Protein AF-A0A8J4RA64-F1 (afdb_monomer)

pLDDT: mean 80.51, std 16.62, range [28.09, 97.94]

Foldseek 3Di:
DWDDDDLFGPPDDDDDDPVVVDDPVLVVQLVCLLVVCLVCVPPDDDDWFPNVVSVQVVVDVDDDAPPQRHDHTFFAWFLQLLLLQLLLCLLLVCNCVQAPLQQLVQVLLLLVSQQDPQLAHARTSPGDGFLQNLLSSLLSNLSSPDDCADPVCSNVSSLVVLVVLQFNLQADPVSQLSCQQAVLAPQLLQQPPDDVLVVDDVVVSLLVLLSNLCSLVSHHGDDDPSSVVSQVRGHNDRNVPDDSPVSNQHHGPSPPPDHDDPVVVVVRVCCPPPVVVVCVDPPNVVVSVVVSVVSLVVLVVQCVVVQLLGFWSSSSSSSLSSQCVVPVPDPSNVSSSVNQSQQWDQISSGIDGHGHRPLPQQVVLVVLQQQQQQAADPDDCVVVVHDGRHLAGDPPGNVVSHHDLVRLVVSLVSLVVSCVDDCVRRNDGDPVVSSVRSVVSNVSPDKDPVPDDPDDPDDPCPPDDPDCPVQLVVQPDDDPVPDDPCVVVVVDDLCSSNDNDNDDDPVVVVVVCVCVVCNPVNVVVQQVQLQVLQVVLQVLQVVDPQKDFPDDDPGNKTKMFGQDDPDDPPVPCRQVVSQVLRVQLQVQLVVVVLDHWDWDADPSHIIIMDGRDIPPDDSVSSVVSSVSSVVSSCVSNVVD

InterPro domains:
  IPR002129 Pyridoxal phosphate-dependent decarboxylase, major domain [PF00282] (464-562)
  IPR008930 Terpenoid cyclases/protein prenyltransferase alpha-alpha toroid [SSF48239] (77-353)
  IPR008930 Terpenoid cyclases/protein prenyltransferase alpha-alpha toroid [SSF48239] (331-447)
  IPR010977 Aromatic-L-amino-acid decarboxylase [PR00800] (501-516)
  IPR010977 Aromatic-L-amino-acid decarboxylase [PR00800] (544-563)
  IPR015421 Pyridoxal phosphate-dependent transferase, major domain [G3DSA:3.40.640.10] (420-528)
  IPR015422 Pyridoxal phosphate-dependent transferase, small domain [G3DSA:3.90.1150.10] (529-640)
  IPR015424 Pyridoxal phosphate-dependent transferase [SSF53383] (464-635)
  IPR018333 Squalene cyclase [PTHR11764] (18-501)
  IPR032697 Squalene cyclase, N-terminal [PF13249] (99-180)

Mean predicted aligned error: 18.68 Å

Secondary structure (DSSP, 8-state):
--EEETTEEE---SS--GGGS--HHHHHHHHHHHHHHHHHTTTSPPPS-HHHHHHHHHH-SS----TTS--------BTTHHHHHHHHHHHTT-HHHHS-HHHHHHHHHHHHHT--TTS---SBTTSPP-HHHHHHHHHHHHHHT--SS-TTSHHHHHHHHHHHTT-GGG--HHHHHHHHHTTSS-----------GGGS-HHHHHHHHHHHHHHHHT------HHHHHHHHHS-SS-TTT--HHHHTT---TTT-SSPPPHHHHHHHHHIIIIIHHHHHSTTTHHHHHHHHHHHHHHHHHHHHHHTT--SSHHHHHHHHHHHHHH-TT-HHHHHHTGGGGGGEEEETTEEEE-SS-S-HHHHHHHHHHHTS--SPPSS-TTTTTPPP-TT---SS-GGG----HHHHHHHHHHHHHHTTS-HHHH-PPPPHHHHHHHHHHHHHT---SSS--SS----------S-HHHHHHHH----GGG--HHHHTT-S--GGGGSSSS----HHHHHHHHHHHHHHHHHHHHHHHHHHHHHHHHHHHHT-TTEEE-S--SSSEEEEEEPPPTT---TTTHHHHHHHHHHHHHHHHHHTSS---EEEEETTEEEEEEE---TT--HHHHHHHHHHHHHHHHHHHT--

Sequence (640 aa):
MWKLKNVTWDVKFGSSTPEELGTPEELQQIEDARRGFSDRRFEKRHSSDVLMRIQFAKENPSFSTAHDGHWPGDYGDPMFLIPGLVITLSITGALNAVLSKEHIREISKYLYNHQNKDGGWGLHIEGPSTMFGTALNYVTLRLLGEGAEDELEAMEQARKWILDHGGAIAITSWGKCGFQYLECMNGLGIIHCRQKYGRMWCHCQMVYLPTSYLDGKRFVGPILPTIRSLRKELYTVPYHEIDWNETRNLCAKEDLYYPHPLVQDILWGSLHYAYEPVFMCWPAKRLREKALQTVMLNIHYEDENTRYICIGPVNKVLNMLCCWVEDPNSEAFKLHLPRIFDYLWIAEDGMKMQGYNGTTLRKAHDYIKDLQILEDCLGDLNFWYRHISKGAWPFSSADHGWPISVCTAEGLKADLLLSTFPSETVGKSLDVKRLYDAVNVSLSLQVWIMGSGWGESYLFLNRWSTNPSALIKSLSTNPEFLRNKATDSKIVVDYKDWQITLSRRFQAMKLWLVLRSYGVANLRNFLRSHVKMAKLFEELVRNDNKFEVMAPRNFALVCFRVLPWPNDNSVANQVEYANELNKKLLESINGSGNVYMSSTVVDGAYIIRCVIGATLTEERHVIRAWKVIQEHADALLSKN

Organism: NCBI:txid60419

Nearest PDB structures (foldseek):
  8j5z-assembly1_A  TM=7.585E-01  e=3.464E-30  Tripterygium wilfordii
  1w6k-assembly1_A  TM=6.707E-01  e=1.547E-27  Homo sapiens
  6eem-assembly1_A  TM=9.069E-01  e=2.529E-13  Papaver somniferum
  6khp-assembly1_A-2  TM=9.458E-01  e=5.862E-12  Oryza sativa Japonica Group
  6zek-assembly2_B  TM=8.448E-01  e=2.999E-04  Mus musculus

Radius of gyration: 36.25 Å; Cα contacts (8 Å, |Δi|>4): 765; chains: 1; bounding box: 75×70×107 Å

Solvent-accessible surface area (backbone atoms only — not comparable to full-atom values): 36856 Å² total; per-residue (Å²): 123,82,48,85,51,92,95,25,69,48,78,73,80,88,86,76,60,80,83,76,68,60,52,76,68,55,53,49,51,53,52,48,48,24,48,57,40,68,77,34,60,89,80,45,89,77,74,82,41,54,51,58,50,58,52,49,61,70,77,41,94,64,87,87,54,49,101,78,69,49,83,86,78,80,49,57,53,56,46,60,50,52,30,51,46,50,54,44,25,57,59,72,67,42,39,76,80,72,42,49,74,64,52,50,50,28,34,50,41,24,52,63,66,47,46,43,97,75,27,23,19,12,63,25,69,91,43,69,58,21,55,47,15,26,54,41,46,52,53,36,42,46,74,73,67,48,58,76,66,47,99,80,46,52,46,43,34,28,41,48,42,41,43,79,67,64,11,61,62,25,24,39,73,69,47,47,52,54,31,22,38,48,54,56,40,73,83,66,66,79,77,69,70,88,62,69,56,95,75,51,60,65,69,60,38,52,42,50,45,39,50,35,42,42,56,73,66,64,56,62,39,67,88,44,74,67,36,64,48,46,38,66,61,44,42,79,58,62,65,89,75,62,61,52,79,74,34,64,84,38,55,35,77,76,62,59,84,74,79,80,54,72,68,54,55,53,50,53,48,44,44,48,74,55,48,44,63,50,41,70,31,88,73,46,28,58,56,48,53,54,49,43,53,53,47,49,52,54,47,52,52,44,28,64,77,45,68,33,44,45,94,24,54,68,33,28,41,40,42,38,45,49,38,33,73,74,35,77,84,35,68,69,28,60,54,26,57,74,40,52,50,61,28,44,47,78,42,48,60,24,32,45,39,26,65,48,67,88,61,64,61,29,56,48,47,51,50,58,63,65,32,41,19,86,59,58,75,90,73,65,40,77,83,71,75,50,75,81,17,35,27,18,18,31,90,81,44,32,89,69,65,50,59,35,70,66,41,27,51,52,50,53,48,51,51,57,58,51,54,72,47,59,50,90,58,34,43,81,64,79,59,68,68,55,54,50,30,29,49,50,33,55,60,70,67,60,70,36,82,74,66,85,79,91,87,75,96,64,80,86,72,80,78,83,63,98,61,58,65,65,51,32,71,75,42,53,79,85,58,78,93,74,66,46,72,54,63,76,67,62,82,54,84,67,65,37,24,75,41,94,50,82,72,82,79,78,60,64,57,63,54,51,49,52,53,66,72,58,30,71,68,49,55,52,50,52,55,49,50,33,30,51,47,28,50,52,51,49,52,56,44,66,74,35,89,57,36,44,71,77,54,88,66,87,54,26,50,40,36,32,37,59,58,70,77,96,82,74,92,56,85,86,50,54,63,60,51,29,27,52,51,42,51,52,42,50,53,52,45,41,71,66,73,81,46,82,72,50,74,51,72,58,98,85,40,48,31,41,38,49,70,49,61,60,71,87,66,47,68,70,54,54,55,50,48,52,52,53,51,51,57,49,46,52,59,55,64,73,74,109

Structure (mmCIF, N/CA/C/O backbone):
data_AF-A0A8J4RA64-F1
#
_entry.id   AF-A0A8J4RA64-F1
#
loop_
_atom_site.group_PDB
_atom_site.id
_atom_site.type_symbol
_atom_site.label_atom_id
_atom_site.label_alt_id
_atom_site.label_comp_id
_atom_site.label_asym_id
_atom_site.label_entity_id
_atom_site.label_seq_id
_atom_site.pdbx_PDB_ins_code
_atom_site.Cartn_x
_atom_site.Cartn_y
_atom_site.Cartn_z
_atom_site.occupancy
_atom_site.B_iso_or_equiv
_atom_site.auth_seq_id
_atom_site.auth_comp_id
_atom_site.auth_asym_id
_atom_site.auth_atom_id
_atom_site.pdbx_PDB_model_num
ATOM 1 N N . MET A 1 1 ? -12.105 21.801 14.440 1.00 42.75 1 MET A N 1
ATOM 2 C CA . MET A 1 1 ? -11.292 22.257 13.302 1.00 42.75 1 MET A CA 1
ATOM 3 C C . MET A 1 1 ? -9.881 21.722 13.393 1.00 42.75 1 MET A C 1
ATOM 5 O O . MET A 1 1 ? -9.247 21.829 14.431 1.00 42.75 1 MET A O 1
ATOM 9 N N . TRP A 1 2 ? -9.441 21.094 12.317 1.00 47.28 2 TRP A N 1
ATOM 10 C CA . TRP A 1 2 ? -8.285 20.217 12.295 1.00 47.28 2 TRP A CA 1
ATOM 11 C C . TRP A 1 2 ? -7.067 20.999 11.805 1.00 47.28 2 TRP A C 1
ATOM 13 O O . TRP A 1 2 ? -7.165 21.696 10.798 1.00 47.28 2 TRP A O 1
ATOM 23 N N . LYS A 1 3 ? -5.936 20.911 12.509 1.00 42.72 3 LYS A N 1
ATOM 24 C CA . LYS A 1 3 ? -4.664 21.487 12.061 1.00 42.72 3 LYS A CA 1
ATOM 25 C C . LYS A 1 3 ? -3.628 20.377 12.044 1.00 42.72 3 LYS A C 1
ATOM 27 O O . LYS A 1 3 ? -3.348 19.789 13.086 1.00 42.72 3 LYS A O 1
ATOM 32 N N . LEU A 1 4 ? -3.082 20.078 10.869 1.00 39.72 4 LEU A N 1
ATOM 33 C CA . LEU A 1 4 ? -2.008 19.102 10.742 1.00 39.72 4 LEU A CA 1
ATOM 34 C C . LEU A 1 4 ? -0.789 19.605 11.535 1.00 39.72 4 LEU A C 1
ATOM 36 O O . LEU A 1 4 ? -0.270 20.687 11.250 1.00 39.72 4 LEU A O 1
ATOM 40 N N . LYS A 1 5 ? -0.345 18.858 12.549 1.00 36.53 5 LYS A N 1
ATOM 41 C CA . LYS A 1 5 ? 0.855 19.193 13.325 1.00 36.53 5 LYS A CA 1
ATOM 42 C C . LYS A 1 5 ? 1.631 17.908 13.594 1.00 36.53 5 LYS A C 1
ATOM 44 O O . LYS A 1 5 ? 1.142 17.029 14.281 1.00 36.53 5 LYS A O 1
ATOM 49 N N . ASN A 1 6 ? 2.848 17.808 13.063 1.00 30.56 6 ASN A N 1
ATOM 50 C CA . ASN A 1 6 ? 3.750 16.671 13.295 1.00 30.56 6 ASN A CA 1
ATOM 51 C C . ASN A 1 6 ? 3.177 15.306 12.864 1.00 30.56 6 ASN A C 1
ATOM 53 O O . ASN A 1 6 ? 3.192 14.359 13.643 1.00 30.56 6 ASN A O 1
ATOM 57 N N . VAL A 1 7 ? 2.723 15.192 11.607 1.00 34.88 7 VAL A N 1
ATOM 58 C CA . VAL A 1 7 ? 2.300 13.922 10.962 1.00 34.88 7 VAL A CA 1
ATOM 59 C C . VAL A 1 7 ? 1.018 13.302 11.556 1.00 34.88 7 VAL A C 1
ATOM 61 O O . VAL A 1 7 ? 0.476 12.357 10.993 1.00 34.88 7 VAL A O 1
ATOM 64 N N . THR A 1 8 ? 0.468 13.859 12.634 1.00 31.48 8 THR A N 1
ATOM 65 C CA . THR A 1 8 ? -0.840 13.504 13.187 1.00 31.48 8 THR A CA 1
ATOM 66 C C . THR A 1 8 ? -1.769 14.713 13.131 1.00 31.48 8 THR A C 1
ATOM 68 O O . THR A 1 8 ? -1.356 15.877 13.202 1.00 31.48 8 THR A O 1
ATOM 71 N N . TRP A 1 9 ? -3.061 14.458 12.955 1.00 41.69 9 TRP A N 1
ATOM 72 C CA . TRP A 1 9 ? -4.055 15.499 13.151 1.00 41.69 9 TRP A CA 1
ATOM 73 C C . TRP A 1 9 ? -4.262 15.684 14.651 1.00 41.69 9 TRP A C 1
ATOM 75 O O . TRP A 1 9 ? -5.042 14.975 15.278 1.00 41.69 9 TRP A O 1
ATOM 85 N N . ASP A 1 10 ? -3.521 16.623 15.230 1.00 35.59 10 ASP A N 1
ATOM 86 C CA . ASP A 1 10 ? -3.683 17.007 16.626 1.00 35.59 10 ASP A CA 1
ATOM 87 C C . ASP A 1 10 ? -5.018 17.762 16.767 1.00 35.59 10 ASP A C 1
ATOM 89 O O . ASP A 1 10 ? -5.183 18.888 16.278 1.00 35.59 10 ASP A O 1
ATOM 93 N N . VAL A 1 11 ? -6.013 17.130 17.395 1.00 37.28 11 VAL A N 1
ATOM 94 C CA . VAL A 1 11 ? -7.280 17.788 17.745 1.00 37.28 11 VAL A CA 1
ATOM 95 C C . VAL A 1 11 ? -7.024 18.721 18.912 1.00 37.28 11 VAL A C 1
ATOM 97 O O . VAL A 1 11 ? -7.221 18.381 20.075 1.00 37.28 11 VAL A O 1
ATOM 100 N N . LYS A 1 12 ? -6.603 19.944 18.606 1.00 33.47 12 LYS A N 1
ATOM 101 C CA . LYS A 1 12 ? -6.563 21.014 19.597 1.00 33.47 12 LYS A CA 1
ATOM 102 C C . LYS A 1 12 ? -7.942 21.645 19.740 1.00 33.47 12 LYS A C 1
ATOM 104 O O . LYS A 1 12 ? -8.271 22.551 18.983 1.00 33.47 12 LYS A O 1
ATOM 109 N N . PHE A 1 13 ? -8.717 21.232 20.743 1.00 37.09 13 PHE A N 1
ATOM 110 C CA . PHE A 1 13 ? -9.783 22.080 21.289 1.00 37.09 13 PHE A CA 1
ATOM 111 C C . PHE A 1 13 ? -9.634 22.220 22.797 1.00 37.09 13 PHE A C 1
ATOM 113 O O . PHE A 1 13 ? -9.771 21.257 23.543 1.00 37.09 13 PHE A O 1
ATOM 120 N N . GLY A 1 14 ? -9.330 23.450 23.220 1.00 28.72 14 GLY A N 1
ATOM 121 C CA . GLY A 1 14 ? -9.243 23.826 24.629 1.00 28.72 14 GLY A CA 1
ATOM 122 C C . GLY A 1 14 ? -8.549 25.159 24.925 1.00 28.72 14 GLY A C 1
ATOM 123 O O . GLY A 1 14 ? -8.705 25.657 26.034 1.00 28.72 14 GLY A O 1
ATOM 124 N N . SER A 1 15 ? -7.805 25.771 23.989 1.00 29.56 15 SER A N 1
ATOM 125 C CA . SER A 1 15 ? -7.067 27.014 24.303 1.00 29.56 15 SER A CA 1
ATOM 126 C C . SER A 1 15 ? -6.736 27.939 23.122 1.00 29.56 15 SER A C 1
ATOM 128 O O . SER A 1 15 ? -5.818 28.747 23.239 1.00 29.56 15 SER A O 1
ATOM 130 N N . SER A 1 16 ? -7.402 27.809 21.977 1.00 33.62 16 SER A N 1
ATOM 131 C CA . SER A 1 16 ? -7.063 28.557 20.759 1.00 33.62 16 SER A CA 1
ATOM 132 C C . SER A 1 16 ? -8.066 29.686 20.492 1.00 33.62 16 SER A C 1
ATOM 134 O O . SER A 1 16 ? -9.280 29.480 20.534 1.00 33.62 16 SER A O 1
ATOM 136 N N . THR A 1 17 ? -7.558 30.899 20.262 1.00 34.75 17 THR A N 1
ATOM 137 C CA . THR A 1 17 ? -8.347 32.090 19.910 1.00 34.75 17 THR A CA 1
ATOM 138 C C . THR A 1 17 ? -8.985 31.937 18.516 1.00 34.75 17 THR A C 1
ATOM 140 O O . THR A 1 17 ? -8.471 31.179 17.692 1.00 34.75 17 THR A O 1
ATOM 143 N N . PRO A 1 18 ? -10.085 32.657 18.201 1.00 39.47 18 PRO A N 1
ATOM 144 C CA . PRO A 1 18 ? -10.777 32.581 16.902 1.00 39.47 18 PRO A CA 1
ATOM 145 C C . PRO A 1 18 ? -9.884 32.800 15.670 1.00 39.47 18 PRO A C 1
ATOM 147 O O . PRO A 1 18 ? -10.201 32.327 14.586 1.00 39.47 18 PRO A O 1
ATOM 150 N N . GLU A 1 19 ? -8.748 33.473 15.841 1.00 39.91 19 GLU A N 1
ATOM 151 C CA . GLU A 1 19 ? -7.756 33.751 14.798 1.00 39.91 19 GLU A CA 1
ATOM 152 C C . GLU A 1 19 ? -6.938 32.508 14.378 1.00 39.91 19 GLU A C 1
ATOM 154 O O . GLU A 1 19 ? -6.371 32.484 13.287 1.00 39.91 19 GLU A O 1
ATOM 159 N N . GLU A 1 20 ? -6.893 31.442 15.190 1.00 46.25 20 GLU A N 1
ATOM 160 C CA . GLU A 1 20 ? -6.166 30.196 14.872 1.00 46.25 20 GLU A CA 1
ATOM 161 C C . GLU A 1 20 ? -7.000 29.174 14.073 1.00 46.25 20 GLU A C 1
ATOM 163 O O . GLU A 1 20 ? -6.468 28.156 13.620 1.00 46.25 20 GLU A O 1
ATOM 168 N N . LEU A 1 21 ? -8.293 29.450 13.888 1.00 50.38 21 LEU A N 1
ATOM 169 C CA . LEU A 1 21 ? -9.309 28.588 13.278 1.00 50.38 21 LEU A CA 1
ATOM 170 C C . LEU A 1 21 ? -9.509 28.866 11.770 1.00 50.38 21 LEU A C 1
ATOM 172 O O . LEU A 1 21 ? -10.560 28.582 11.214 1.00 50.38 21 LEU A O 1
ATOM 176 N N . GLY A 1 22 ? -8.517 29.428 11.082 1.00 56.16 22 GLY A N 1
ATOM 177 C CA . GLY A 1 22 ? -8.647 29.747 9.655 1.00 56.16 22 GLY A CA 1
ATOM 178 C C . GLY A 1 22 ? -9.728 30.795 9.348 1.00 56.16 22 GLY A C 1
ATOM 179 O O . GLY A 1 22 ? -10.491 31.224 10.215 1.00 56.16 22 GLY A O 1
ATOM 180 N N . THR A 1 23 ? -9.767 31.276 8.109 1.00 66.38 23 THR A N 1
ATOM 181 C CA . THR A 1 23 ? -10.760 32.284 7.705 1.00 66.38 23 THR A CA 1
ATOM 182 C C . THR A 1 23 ? -12.108 31.628 7.359 1.00 66.38 23 THR A C 1
ATOM 184 O O . THR A 1 23 ? -12.149 30.440 7.019 1.00 66.38 23 THR A O 1
ATOM 187 N N . PRO A 1 24 ? -13.237 32.361 7.410 1.00 70.06 24 PRO A N 1
ATOM 188 C CA . PRO A 1 24 ? -14.541 31.846 6.979 1.00 70.06 24 PRO A CA 1
ATOM 189 C C . PRO A 1 24 ? -14.535 31.257 5.560 1.00 70.06 24 PRO A C 1
ATOM 191 O O . PRO A 1 24 ? -15.200 30.257 5.298 1.00 70.06 24 PRO A O 1
ATOM 194 N N . GLU A 1 25 ? -13.746 31.829 4.652 1.00 70.38 25 GLU A N 1
ATOM 195 C CA . GLU A 1 25 ? -13.584 31.341 3.281 1.00 70.38 25 GLU A CA 1
ATOM 196 C C . GLU A 1 25 ? -12.863 29.987 3.231 1.00 70.38 25 GLU A C 1
ATOM 198 O O . GLU A 1 25 ? -13.214 29.126 2.428 1.00 70.38 25 GLU A O 1
ATOM 203 N N . GLU A 1 26 ? -11.878 29.762 4.101 1.00 65.44 26 GLU A N 1
ATOM 204 C CA . GLU A 1 26 ? -11.141 28.492 4.188 1.00 65.44 26 GLU A CA 1
ATOM 205 C C . GLU A 1 26 ? -12.025 27.378 4.734 1.00 65.44 26 GLU A C 1
ATOM 207 O O . GLU A 1 26 ? -12.004 26.244 4.250 1.00 65.44 26 GLU A O 1
ATOM 212 N N . LEU A 1 27 ? -12.857 27.722 5.713 1.00 68.38 27 LEU A N 1
ATOM 213 C CA . LEU A 1 27 ? -13.873 26.816 6.223 1.00 68.38 27 LEU A CA 1
ATOM 214 C C . LEU A 1 27 ? -14.876 26.448 5.143 1.00 68.38 27 LEU A C 1
ATOM 216 O O . LEU A 1 27 ? -15.218 25.274 4.999 1.00 68.38 27 LEU A O 1
ATOM 220 N N . GLN A 1 28 ? -15.285 27.430 4.344 1.00 75.50 28 GLN A N 1
ATOM 221 C CA . GLN A 1 28 ? -16.172 27.193 3.220 1.00 75.50 28 GLN A CA 1
ATOM 222 C C . GLN A 1 28 ? -15.531 26.260 2.182 1.00 75.50 28 GLN A C 1
ATOM 224 O O . GLN A 1 28 ? -16.190 25.329 1.735 1.00 75.50 28 GLN A O 1
ATOM 229 N N . GLN A 1 29 ? -14.239 26.419 1.870 1.00 76.38 29 GLN A N 1
ATOM 230 C CA . GLN A 1 29 ? -13.518 25.526 0.949 1.00 76.38 29 GLN A CA 1
ATOM 231 C C . GLN A 1 29 ? -13.436 24.078 1.451 1.00 76.38 29 GLN A C 1
ATOM 233 O O . GLN A 1 29 ? -13.594 23.143 0.664 1.00 76.38 29 GLN A O 1
ATOM 238 N N . ILE A 1 30 ? -13.202 23.877 2.750 1.00 78.38 30 ILE A N 1
ATOM 239 C CA . ILE A 1 30 ? -13.191 22.541 3.364 1.00 78.38 30 ILE A CA 1
ATOM 240 C C . ILE A 1 30 ? -14.581 21.902 3.268 1.00 78.38 30 ILE A C 1
ATOM 242 O O . ILE A 1 30 ? -14.700 20.734 2.892 1.00 78.38 30 ILE A O 1
ATOM 246 N N . GLU A 1 31 ? -15.636 22.655 3.576 1.00 80.56 31 GLU A N 1
ATOM 247 C CA . GLU A 1 31 ? -17.012 22.158 3.485 1.00 80.56 31 GLU A CA 1
ATOM 248 C C . GLU A 1 31 ? -17.462 21.930 2.031 1.00 80.56 31 GLU A C 1
ATOM 250 O O . GLU A 1 31 ? -18.202 20.987 1.754 1.00 80.56 31 GLU A O 1
ATOM 255 N N . ASP A 1 32 ? -16.967 22.713 1.074 1.00 84.25 32 ASP A N 1
ATOM 256 C CA . ASP A 1 32 ? -17.206 22.500 -0.357 1.00 84.25 32 ASP A CA 1
ATOM 257 C C . ASP A 1 32 ? -16.497 21.242 -0.869 1.00 84.25 32 ASP A C 1
ATOM 259 O O . ASP A 1 32 ? -17.083 20.475 -1.635 1.00 84.25 32 ASP A O 1
ATOM 263 N N . ALA A 1 33 ? -15.264 20.982 -0.420 1.00 83.81 33 ALA A N 1
ATOM 264 C CA . ALA A 1 33 ? -14.549 19.746 -0.731 1.00 83.81 33 ALA A CA 1
ATOM 265 C C . ALA A 1 33 ? -15.287 18.516 -0.180 1.00 83.81 33 ALA A C 1
ATOM 267 O O . ALA A 1 33 ? -15.451 17.527 -0.895 1.00 83.81 33 ALA A O 1
ATOM 268 N N . ARG A 1 34 ? -15.786 18.608 1.058 1.00 84.62 34 ARG A N 1
ATOM 269 C CA . ARG A 1 34 ? -16.580 17.559 1.717 1.00 84.62 34 ARG A CA 1
ATOM 270 C C . ARG A 1 34 ? -17.887 17.285 0.981 1.00 84.62 34 ARG A C 1
ATOM 272 O O . ARG A 1 34 ? -18.130 16.148 0.589 1.00 84.62 34 ARG A O 1
ATOM 279 N N . ARG A 1 35 ? -18.696 18.319 0.722 1.00 85.44 35 ARG A N 1
ATOM 280 C CA . ARG A 1 35 ? -19.941 18.180 -0.057 1.00 85.44 35 ARG A CA 1
ATOM 281 C C . ARG A 1 35 ? -19.663 17.628 -1.448 1.00 85.44 35 ARG A C 1
ATOM 283 O O . ARG A 1 35 ? -20.284 16.665 -1.877 1.00 85.44 35 ARG A O 1
ATOM 290 N N . GLY A 1 36 ? -18.637 18.160 -2.108 1.00 86.12 36 GLY A N 1
ATOM 291 C CA . GLY A 1 36 ? -18.217 17.707 -3.426 1.00 86.12 36 GLY A CA 1
ATOM 292 C C . GLY A 1 36 ? -17.765 16.245 -3.475 1.00 86.12 36 GLY A C 1
ATOM 293 O O . GLY A 1 36 ? -17.868 15.652 -4.556 1.00 86.12 36 GLY A O 1
ATOM 294 N N . PHE A 1 37 ? -17.266 15.681 -2.366 1.00 87.38 37 PHE A N 1
ATOM 295 C CA . PHE A 1 37 ? -17.031 14.245 -2.214 1.00 87.38 37 PHE A CA 1
ATOM 296 C C . PHE A 1 37 ? -18.362 13.503 -2.084 1.00 87.38 37 PHE A C 1
ATOM 298 O O . PHE A 1 37 ? -18.666 12.674 -2.945 1.00 87.38 37 PHE A O 1
ATOM 305 N N . SER A 1 38 ? -19.166 13.839 -1.069 1.00 85.38 38 SER A N 1
ATOM 306 C CA . SER A 1 38 ? -20.422 13.150 -0.745 1.00 85.38 38 SER A CA 1
ATOM 307 C C . SER A 1 38 ? -21.394 13.101 -1.928 1.00 85.38 38 SER A C 1
ATOM 309 O O . SER A 1 38 ? -21.916 12.030 -2.234 1.00 85.38 38 SER A O 1
ATOM 311 N N . ASP A 1 39 ? -21.556 14.208 -2.656 1.00 86.25 39 ASP A N 1
ATOM 312 C CA . ASP A 1 39 ? -22.501 14.316 -3.775 1.00 86.25 39 ASP A CA 1
ATOM 313 C C . ASP A 1 39 ? -22.086 13.464 -4.985 1.00 86.25 39 ASP A C 1
ATOM 315 O O . ASP A 1 39 ? -22.926 12.939 -5.709 1.00 86.25 39 ASP A O 1
ATOM 319 N N . ARG A 1 40 ? -20.775 13.312 -5.222 1.00 85.44 40 ARG A N 1
ATOM 320 C CA . ARG A 1 40 ? -20.233 12.696 -6.452 1.00 85.44 40 ARG A CA 1
ATOM 321 C C . ARG A 1 40 ? -19.551 11.353 -6.224 1.00 85.44 40 ARG A C 1
ATOM 323 O O . ARG A 1 40 ? -18.971 10.809 -7.164 1.00 85.44 40 ARG A O 1
ATOM 330 N N . ARG A 1 41 ? -19.587 10.814 -5.002 1.00 83.31 41 ARG A N 1
ATOM 331 C CA . ARG A 1 41 ? -18.867 9.586 -4.605 1.00 83.31 41 ARG A CA 1
ATOM 332 C C . ARG A 1 41 ? -19.172 8.366 -5.479 1.00 83.31 41 ARG A C 1
ATOM 334 O O . ARG A 1 41 ? -18.305 7.526 -5.666 1.00 83.31 41 ARG A O 1
ATOM 341 N N . PHE A 1 42 ? -20.367 8.301 -6.069 1.00 84.88 42 PHE A N 1
ATOM 342 C CA . PHE A 1 42 ? -20.765 7.224 -6.984 1.00 84.88 42 PHE A CA 1
ATOM 343 C C . PHE A 1 42 ? -20.532 7.524 -8.470 1.00 84.88 42 PHE A C 1
ATOM 345 O O . PHE A 1 42 ? -20.666 6.627 -9.299 1.00 84.88 42 PHE A O 1
ATOM 352 N N . GLU A 1 43 ? -20.232 8.772 -8.822 1.00 83.75 43 GLU A N 1
ATOM 353 C CA . GLU A 1 43 ? -20.121 9.228 -10.213 1.00 83.75 43 GLU A CA 1
ATOM 354 C C . GLU A 1 43 ? -18.666 9.399 -10.647 1.00 83.75 43 GLU A C 1
ATOM 356 O O . GLU A 1 43 ? -18.330 9.238 -11.822 1.00 83.75 43 GLU A O 1
ATOM 361 N N . LYS A 1 44 ? -17.785 9.738 -9.701 1.00 78.94 44 LYS A N 1
ATOM 362 C CA . LYS A 1 44 ? -16.388 10.051 -9.974 1.00 78.94 44 LYS A CA 1
ATOM 363 C C . LYS A 1 44 ? -15.478 9.407 -8.939 1.00 78.94 44 LYS A C 1
ATOM 365 O O . LYS A 1 44 ? -15.718 9.498 -7.742 1.00 78.94 44 LYS A O 1
ATOM 370 N N . ARG A 1 45 ? -14.361 8.851 -9.413 1.00 71.00 45 ARG A N 1
ATOM 371 C CA . ARG A 1 45 ? -13.241 8.492 -8.540 1.00 71.00 45 ARG A CA 1
ATOM 372 C C . ARG A 1 45 ? -12.578 9.761 -8.015 1.00 71.00 45 ARG A C 1
ATOM 374 O O . ARG A 1 45 ? -12.083 10.581 -8.796 1.00 71.00 45 ARG A O 1
ATOM 381 N N . HIS A 1 46 ? -12.598 9.929 -6.701 1.00 66.88 46 HIS A N 1
ATOM 382 C CA . HIS A 1 46 ? -11.969 11.061 -6.034 1.00 66.88 46 HIS A CA 1
ATOM 383 C C . HIS A 1 46 ? -10.478 10.795 -5.835 1.00 66.88 46 HIS A C 1
ATOM 385 O O . HIS A 1 46 ? -10.047 9.664 -5.644 1.00 66.88 46 HIS A O 1
ATOM 391 N N . SER A 1 47 ? -9.677 11.851 -5.941 1.00 57.91 47 SER A N 1
ATOM 392 C CA . SER A 1 47 ? -8.267 11.801 -5.564 1.00 57.91 47 SER A CA 1
ATOM 393 C C . SER A 1 47 ? -8.204 12.041 -4.069 1.00 57.91 47 SER A C 1
ATOM 395 O O . SER A 1 47 ? -8.611 13.127 -3.665 1.00 57.91 47 SER A O 1
ATOM 397 N N . SER A 1 48 ? -7.633 11.107 -3.311 1.00 63.41 48 SER A N 1
ATOM 398 C CA . SER A 1 48 ? -7.413 11.263 -1.871 1.00 63.41 48 SER A CA 1
ATOM 399 C C . SER A 1 48 ? -6.644 12.553 -1.547 1.00 63.41 48 SER A C 1
ATOM 401 O O . SER A 1 48 ? -5.943 13.103 -2.409 1.00 63.41 48 SER A O 1
ATOM 403 N N . ASP A 1 49 ? -6.783 13.041 -0.313 1.00 72.06 49 ASP A N 1
ATOM 404 C CA . ASP A 1 49 ? -6.050 14.184 0.251 1.00 72.06 49 ASP A CA 1
ATOM 405 C C . ASP A 1 49 ? -6.407 15.559 -0.331 1.00 72.06 49 ASP A C 1
ATOM 407 O O . ASP A 1 49 ? -5.545 16.417 -0.557 1.00 72.06 49 ASP A O 1
ATOM 411 N N . VAL A 1 50 ? -7.687 15.828 -0.599 1.00 75.38 50 VAL A N 1
ATOM 412 C CA . VAL A 1 50 ? -8.126 17.178 -1.004 1.00 75.38 50 VAL A CA 1
ATOM 413 C C . VAL A 1 50 ? -7.875 18.189 0.117 1.00 75.38 50 VAL A C 1
ATOM 415 O O . VAL A 1 50 ? -7.314 19.253 -0.140 1.00 75.38 50 VAL A O 1
ATOM 418 N N . LEU A 1 51 ? -8.223 17.849 1.364 1.00 73.19 51 LEU A N 1
ATOM 419 C CA . LEU A 1 51 ? -8.041 18.758 2.507 1.00 73.19 51 LEU A CA 1
ATOM 420 C C . LEU A 1 51 ? -6.566 19.082 2.765 1.00 73.19 51 LEU A C 1
ATOM 422 O O . LEU A 1 51 ? -6.207 20.238 2.984 1.00 73.19 51 LEU A O 1
ATOM 426 N N . MET A 1 52 ? -5.706 18.069 2.670 1.00 70.25 52 MET A N 1
ATOM 427 C CA . MET A 1 52 ? -4.259 18.222 2.794 1.00 70.25 52 MET A CA 1
ATOM 428 C C . MET A 1 52 ? -3.709 19.149 1.696 1.00 70.25 52 MET A C 1
ATOM 430 O O . MET A 1 52 ? -2.946 20.067 1.994 1.00 70.25 52 MET A O 1
ATOM 434 N N . ARG A 1 53 ? -4.156 19.004 0.440 1.00 66.81 53 ARG A N 1
ATOM 435 C CA . ARG A 1 53 ? -3.740 19.890 -0.663 1.00 66.81 53 ARG A CA 1
ATOM 436 C C . ARG A 1 53 ? -4.194 21.335 -0.473 1.00 66.81 53 ARG A C 1
ATOM 438 O O . ARG A 1 53 ? -3.416 22.238 -0.773 1.00 66.81 53 ARG A O 1
ATOM 445 N N . ILE A 1 54 ? -5.413 21.556 0.030 1.00 68.62 54 ILE A N 1
ATOM 446 C CA . ILE A 1 54 ? -5.918 22.897 0.374 1.00 68.62 54 ILE A CA 1
ATOM 447 C C . ILE A 1 54 ? -5.006 23.537 1.427 1.00 68.62 54 ILE A C 1
ATOM 449 O O . ILE A 1 54 ? -4.574 24.677 1.258 1.00 68.62 54 ILE A O 1
ATOM 453 N N . GLN A 1 55 ? -4.642 22.788 2.472 1.00 62.66 55 GLN A N 1
ATOM 454 C CA . GLN A 1 55 ? -3.742 23.281 3.514 1.00 62.66 55 GLN A CA 1
ATOM 455 C C . GLN A 1 55 ? -2.331 23.583 2.972 1.00 62.66 55 GLN A C 1
ATOM 457 O O . GLN A 1 55 ? -1.782 24.651 3.244 1.00 62.66 55 GLN A O 1
ATOM 462 N N . PHE A 1 56 ? -1.759 22.706 2.143 1.00 61.47 56 PHE A N 1
ATOM 463 C CA . PHE A 1 56 ? -0.425 22.922 1.567 1.00 61.47 56 PHE A CA 1
ATOM 464 C C . PHE A 1 56 ? -0.359 24.071 0.562 1.00 61.47 56 PHE A C 1
ATOM 466 O O 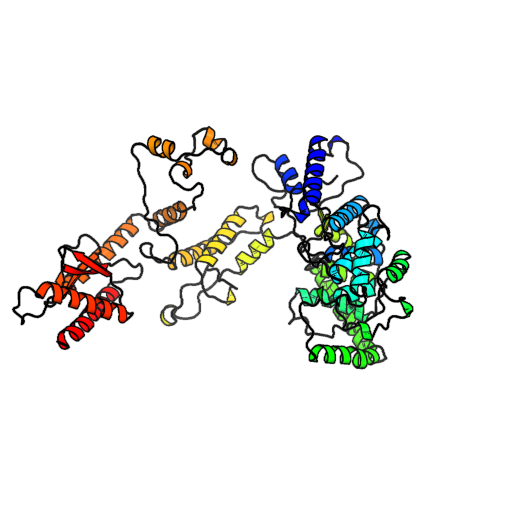. PHE A 1 56 ? 0.650 24.775 0.518 1.00 61.47 56 PHE A O 1
ATOM 473 N N . ALA A 1 57 ? -1.420 24.300 -0.217 1.00 61.69 57 ALA A N 1
ATOM 474 C CA . ALA A 1 57 ? -1.492 25.436 -1.136 1.00 61.69 57 ALA A CA 1
ATOM 475 C C . ALA A 1 57 ? -1.395 26.786 -0.398 1.00 61.69 57 ALA A C 1
ATOM 477 O O . ALA A 1 57 ? -0.906 27.765 -0.964 1.00 61.69 57 ALA A O 1
ATOM 478 N N . LYS A 1 58 ? -1.822 26.827 0.870 1.00 59.84 58 LYS A N 1
ATOM 479 C CA . LYS A 1 58 ? -1.750 28.004 1.742 1.00 59.84 58 LYS A CA 1
ATOM 480 C C . LYS A 1 58 ? -0.372 28.184 2.389 1.00 59.84 58 LYS A C 1
ATOM 482 O O . LYS A 1 58 ? 0.099 29.312 2.500 1.00 59.84 58 LYS A O 1
ATOM 487 N N . GLU A 1 59 ? 0.268 27.098 2.825 1.00 56.53 59 GLU A N 1
ATOM 488 C CA . GLU A 1 59 ? 1.512 27.159 3.611 1.00 56.53 59 GLU A CA 1
ATOM 489 C C . GLU A 1 59 ? 2.768 27.499 2.779 1.00 56.53 59 GLU A C 1
ATOM 491 O O . GLU A 1 59 ? 3.742 27.977 3.356 1.00 56.53 59 GLU A O 1
ATOM 496 N N . ASN A 1 60 ? 2.766 27.337 1.445 1.00 47.81 60 ASN A N 1
ATOM 497 C CA . ASN A 1 60 ? 3.823 27.866 0.565 1.00 47.81 60 ASN A CA 1
ATOM 498 C C . ASN A 1 60 ? 3.409 27.908 -0.929 1.00 47.81 60 ASN A C 1
ATOM 500 O O . ASN A 1 60 ? 3.139 26.858 -1.510 1.00 47.81 60 ASN A O 1
ATOM 504 N N . PRO A 1 61 ? 3.486 29.063 -1.630 1.00 47.09 61 PRO A N 1
ATOM 505 C CA . PRO A 1 61 ? 3.247 29.154 -3.082 1.00 47.09 61 PRO A CA 1
ATOM 506 C C . PRO A 1 61 ? 4.328 28.492 -3.960 1.00 47.09 61 PRO A C 1
ATOM 508 O O . PRO A 1 61 ? 4.221 28.495 -5.185 1.00 47.09 61 PRO A O 1
ATOM 511 N N . SER A 1 62 ? 5.406 27.991 -3.349 1.00 41.44 62 SER A N 1
ATOM 512 C CA . SER A 1 62 ? 6.548 27.342 -4.003 1.00 41.44 62 SER A CA 1
ATOM 513 C C . SER A 1 62 ? 6.898 26.097 -3.179 1.00 41.44 62 SER A C 1
ATOM 515 O O . SER A 1 62 ? 7.395 26.261 -2.075 1.00 41.44 62 SER A O 1
ATOM 517 N N . PHE A 1 63 ? 6.550 24.900 -3.673 1.00 39.53 63 PHE A N 1
ATOM 518 C CA . PHE A 1 63 ? 6.912 23.538 -3.212 1.00 39.53 63 PHE A CA 1
ATOM 519 C C . PHE A 1 63 ? 7.692 23.397 -1.869 1.00 39.53 63 PHE A C 1
ATOM 521 O O . PHE A 1 63 ? 8.792 23.921 -1.763 1.00 39.53 63 PHE A O 1
ATOM 528 N N . SER A 1 64 ? 7.370 22.584 -0.852 1.00 48.22 64 SER A N 1
ATOM 529 C CA . SER A 1 64 ? 6.249 21.699 -0.490 1.00 48.22 64 SER A CA 1
ATOM 530 C C . SER A 1 64 ? 6.793 20.671 0.524 1.00 48.22 64 SER A C 1
ATOM 532 O O . SER A 1 64 ? 7.433 19.713 0.101 1.00 48.22 64 SER A O 1
ATOM 534 N N . THR A 1 65 ? 6.580 20.843 1.826 1.00 39.03 65 THR A N 1
ATOM 535 C CA . THR A 1 65 ? 6.821 19.817 2.860 1.00 39.03 65 THR A CA 1
ATOM 536 C C . THR A 1 65 ? 6.104 20.252 4.136 1.00 39.03 65 THR A C 1
ATOM 538 O O . THR A 1 65 ? 5.944 21.453 4.363 1.00 39.03 65 THR A O 1
ATOM 541 N N . ALA A 1 66 ? 5.728 19.315 5.008 1.00 42.69 66 ALA A N 1
ATOM 542 C CA . ALA A 1 66 ? 5.443 19.665 6.398 1.00 42.69 66 ALA A CA 1
ATOM 543 C C . ALA A 1 66 ? 6.686 20.313 7.053 1.00 42.69 66 ALA A C 1
ATOM 545 O O . ALA A 1 66 ? 7.791 20.243 6.510 1.00 42.69 66 ALA A O 1
ATOM 546 N N . HIS A 1 67 ? 6.518 20.949 8.215 1.00 39.09 67 HIS A N 1
ATOM 547 C CA . HIS A 1 67 ? 7.581 21.682 8.933 1.00 39.09 67 HIS A CA 1
ATOM 548 C C . HIS A 1 67 ? 8.900 20.900 9.180 1.00 39.09 67 HIS A C 1
ATOM 550 O O . HIS A 1 67 ? 9.929 21.506 9.464 1.00 39.09 67 HIS A O 1
ATOM 556 N N . ASP A 1 68 ? 8.870 19.575 9.061 1.00 34.22 68 ASP A N 1
ATOM 557 C CA . ASP A 1 68 ? 9.937 18.587 9.250 1.00 34.22 68 ASP A CA 1
ATOM 558 C C . ASP A 1 68 ? 10.357 17.870 7.944 1.00 34.22 68 ASP A C 1
ATOM 560 O O . ASP A 1 68 ? 11.129 16.914 7.984 1.00 34.22 68 ASP A O 1
ATOM 564 N N . GLY A 1 69 ? 9.881 18.315 6.776 1.00 38.09 69 GLY A N 1
ATOM 565 C CA . GLY A 1 69 ? 10.385 17.860 5.475 1.00 38.09 69 GLY A CA 1
ATOM 566 C C . GLY A 1 69 ? 9.656 16.665 4.837 1.00 38.09 69 GLY A C 1
ATOM 567 O O . GLY A 1 69 ? 10.055 16.232 3.756 1.00 38.09 69 GLY A O 1
ATOM 568 N N . HIS A 1 70 ? 8.602 16.119 5.460 1.00 49.09 70 HIS A N 1
ATOM 569 C CA . HIS A 1 70 ? 7.848 14.971 4.926 1.00 49.09 70 HIS A CA 1
ATOM 570 C C . HIS A 1 70 ? 6.635 15.379 4.061 1.00 49.09 70 HIS A C 1
ATOM 572 O O . HIS A 1 70 ? 6.152 16.512 4.131 1.00 49.09 70 HIS A O 1
ATOM 578 N N . TRP A 1 71 ? 6.121 14.422 3.275 1.00 52.53 71 TRP A N 1
ATOM 579 C CA . TRP A 1 71 ? 4.835 14.505 2.570 1.00 52.53 71 TRP A CA 1
ATOM 580 C C . TRP A 1 71 ? 3.831 13.551 3.217 1.00 52.53 71 TRP A C 1
ATOM 582 O O . TRP A 1 71 ? 3.981 12.335 3.076 1.00 52.53 71 TRP A O 1
ATOM 592 N N . PRO A 1 72 ? 2.848 14.064 3.961 1.00 57.59 72 PRO A N 1
ATOM 593 C CA . PRO A 1 72 ? 1.828 13.230 4.565 1.00 57.59 72 PRO A CA 1
ATOM 594 C C . PRO A 1 72 ? 0.748 12.904 3.527 1.00 57.59 72 PRO A C 1
ATOM 596 O O . PRO A 1 72 ? 0.517 13.692 2.610 1.00 57.59 72 PRO A O 1
ATOM 599 N N . GLY A 1 73 ? 0.094 11.754 3.663 1.00 63.88 73 GLY A N 1
ATOM 600 C CA . GLY A 1 73 ? -0.965 11.348 2.745 1.00 63.88 73 GLY A CA 1
ATOM 601 C C . GLY A 1 73 ? -1.858 10.251 3.306 1.00 63.88 73 GLY A C 1
ATOM 602 O O . GLY A 1 73 ? -1.481 9.513 4.222 1.00 63.88 73 GLY A O 1
ATOM 603 N N . ASP A 1 74 ? -3.047 10.166 2.734 1.00 75.56 74 ASP A N 1
ATOM 604 C CA . ASP A 1 74 ? -4.053 9.151 2.967 1.00 75.56 74 ASP A CA 1
ATOM 605 C C . ASP A 1 74 ? -3.525 7.778 2.541 1.00 75.56 74 ASP A C 1
ATOM 607 O O . ASP A 1 74 ? -3.057 7.571 1.418 1.00 75.56 74 ASP A O 1
ATOM 611 N N . TYR A 1 75 ? -3.599 6.838 3.474 1.00 77.06 75 TYR A N 1
ATOM 612 C CA . TYR A 1 75 ? -3.257 5.436 3.289 1.00 77.06 75 TYR A CA 1
ATOM 613 C C . TYR A 1 75 ? -4.330 4.540 3.936 1.00 77.06 75 TYR A C 1
ATOM 615 O O . TYR A 1 75 ? -4.042 3.460 4.460 1.00 77.06 75 TYR A O 1
ATOM 623 N N . GLY A 1 76 ? -5.575 5.017 3.963 1.00 79.06 76 GLY A N 1
ATOM 624 C CA . GLY A 1 76 ? -6.751 4.213 4.257 1.00 79.06 76 GLY A CA 1
ATOM 625 C C . GLY A 1 76 ? -7.186 3.424 3.024 1.00 79.06 76 GLY A C 1
ATOM 626 O O . GLY A 1 76 ? -6.615 3.582 1.952 1.00 79.06 76 GLY A O 1
ATOM 627 N N . ASP A 1 77 ? -8.175 2.550 3.209 1.00 84.81 77 ASP A N 1
ATOM 628 C CA . ASP A 1 77 ? -8.906 1.782 2.179 1.00 84.81 77 ASP A CA 1
ATOM 629 C C . ASP A 1 77 ? -9.656 0.615 2.853 1.00 84.81 77 ASP A C 1
ATOM 631 O O . ASP A 1 77 ? -10.861 0.475 2.629 1.00 84.81 77 ASP A O 1
ATOM 635 N N . PRO A 1 78 ? -9.027 -0.183 3.748 1.00 92.44 78 PRO A N 1
ATOM 636 C CA . PRO A 1 78 ? -9.701 -1.336 4.327 1.00 92.44 78 PRO A CA 1
ATOM 637 C C . PRO A 1 78 ? -10.744 -0.924 5.372 1.00 92.44 78 PRO A C 1
ATOM 639 O O . PRO A 1 78 ? -10.440 -0.287 6.385 1.00 92.44 78 PRO A O 1
ATOM 642 N N . MET A 1 79 ? -11.979 -1.377 5.171 1.00 95.12 79 MET A N 1
ATOM 643 C CA . MET A 1 79 ? -13.154 -0.977 5.955 1.00 95.12 79 MET A CA 1
ATOM 644 C C . MET A 1 79 ? -13.309 -1.743 7.280 1.00 95.12 79 MET A C 1
ATOM 646 O O . MET A 1 79 ? -14.315 -1.604 7.967 1.00 95.12 79 MET A O 1
ATOM 650 N N . PHE A 1 80 ? -12.321 -2.556 7.664 1.00 94.94 80 PHE A N 1
ATOM 651 C CA . PHE A 1 80 ? -12.322 -3.346 8.905 1.00 94.94 80 PHE A CA 1
ATOM 652 C C . PHE A 1 80 ? -11.333 -2.835 9.970 1.00 94.94 80 PHE A C 1
ATOM 654 O O . PHE A 1 80 ? -11.292 -3.373 11.077 1.00 94.94 80 PHE A O 1
ATOM 661 N N . LEU A 1 81 ? -10.548 -1.791 9.673 1.00 95.06 81 LEU A N 1
ATOM 662 C CA . LEU A 1 81 ? -9.540 -1.250 10.597 1.00 95.06 81 LEU A CA 1
ATOM 663 C C . LEU A 1 81 ? -10.158 -0.412 11.722 1.00 95.06 81 LEU A C 1
ATOM 665 O O . LEU A 1 81 ? -9.939 -0.695 12.901 1.00 95.06 81 LEU A O 1
ATOM 669 N N . ILE A 1 82 ? -10.976 0.582 11.357 1.00 96.00 82 ILE A N 1
ATOM 670 C CA . ILE A 1 82 ? -11.732 1.407 12.310 1.00 96.00 82 ILE A CA 1
ATOM 671 C C . ILE A 1 82 ? -12.601 0.533 13.235 1.00 96.00 82 ILE A C 1
ATOM 673 O O . ILE A 1 82 ? -12.518 0.728 14.451 1.00 96.00 82 ILE A O 1
ATOM 677 N N . PRO A 1 83 ? -13.352 -0.470 12.727 1.00 96.25 83 PRO A N 1
ATOM 678 C CA . PRO A 1 83 ? -14.079 -1.394 13.591 1.00 96.25 83 PRO A CA 1
ATOM 679 C C . PRO A 1 83 ? -13.221 -2.077 14.655 1.00 96.25 83 PRO A C 1
ATOM 681 O O . PRO A 1 83 ? -13.594 -2.084 15.827 1.00 96.25 83 PRO A O 1
ATOM 684 N N . GLY A 1 84 ? -12.043 -2.595 14.292 1.00 94.56 84 GLY A N 1
ATOM 685 C CA . GLY A 1 84 ? -11.135 -3.229 15.253 1.00 94.56 84 GLY A CA 1
ATOM 686 C C . GLY A 1 84 ? -10.692 -2.281 16.375 1.00 94.56 84 GLY A C 1
ATOM 687 O O . GLY A 1 84 ? -10.661 -2.675 17.546 1.00 94.56 84 GLY A O 1
ATOM 688 N N . LEU A 1 85 ? -10.406 -1.019 16.039 1.00 96.25 85 LEU A N 1
ATOM 689 C CA . LEU A 1 85 ? -10.051 0.017 17.011 1.00 96.25 85 LEU A CA 1
ATOM 690 C C . LEU A 1 85 ? -11.221 0.356 17.945 1.00 96.25 85 LEU A C 1
ATOM 692 O O . LEU A 1 85 ? -11.049 0.334 19.165 1.00 96.25 85 LEU A O 1
ATOM 696 N N . VAL A 1 86 ? -12.403 0.649 17.395 1.00 96.19 86 VAL A N 1
ATOM 697 C CA . VAL A 1 86 ? -13.582 1.060 18.179 1.00 96.19 86 VAL A CA 1
ATOM 698 C C . VAL A 1 86 ? -14.063 -0.068 19.088 1.00 96.19 86 VAL A C 1
ATOM 700 O O . VAL A 1 86 ? -14.352 0.182 20.260 1.00 96.19 86 VAL A O 1
ATOM 703 N N . ILE A 1 87 ? -14.084 -1.312 18.598 1.00 94.38 87 ILE A N 1
ATOM 704 C CA . ILE A 1 87 ? -14.410 -2.499 19.403 1.00 94.38 87 ILE A CA 1
ATOM 705 C C . ILE A 1 87 ? -13.436 -2.617 20.578 1.00 94.38 87 ILE A C 1
ATOM 707 O O . ILE A 1 87 ? -13.866 -2.731 21.726 1.00 94.38 87 ILE A O 1
ATOM 711 N N . THR A 1 88 ? -12.130 -2.517 20.316 1.00 95.12 88 THR A N 1
ATOM 712 C CA . THR A 1 88 ? -11.106 -2.620 21.364 1.00 95.12 88 THR A CA 1
ATOM 713 C C . THR A 1 88 ? -11.254 -1.512 22.406 1.00 95.12 88 THR A C 1
ATOM 715 O O . THR A 1 88 ? -11.260 -1.787 23.602 1.00 95.12 88 THR A O 1
ATOM 718 N N . LEU A 1 89 ? -11.420 -0.259 21.979 1.00 95.44 89 LEU A N 1
ATOM 719 C CA . LEU A 1 89 ? -11.604 0.877 22.886 1.00 95.44 89 LEU A CA 1
ATOM 720 C C . LEU A 1 89 ? -12.906 0.799 23.695 1.00 95.44 89 LEU A C 1
ATOM 722 O O . LEU A 1 89 ? -12.952 1.268 24.834 1.00 95.44 89 LEU A O 1
ATOM 726 N N . SER A 1 90 ? -13.953 0.200 23.126 1.00 94.25 90 SER A N 1
ATOM 727 C CA . SER A 1 90 ? -15.220 -0.042 23.823 1.00 94.25 90 SER A CA 1
ATOM 728 C C . SER A 1 90 ? -15.061 -1.102 24.912 1.00 94.25 90 SER A C 1
ATOM 730 O O . SER A 1 90 ? -15.539 -0.906 26.027 1.00 94.25 90 SER A O 1
ATOM 732 N N . ILE A 1 91 ? -14.342 -2.193 24.619 1.00 93.56 91 ILE A N 1
ATOM 733 C CA . ILE A 1 91 ? -14.052 -3.267 25.582 1.00 93.56 91 ILE A CA 1
ATOM 734 C C . ILE A 1 91 ? -13.203 -2.748 26.748 1.00 93.56 91 ILE A C 1
ATOM 736 O O . ILE A 1 91 ? -13.497 -3.053 27.902 1.00 93.56 91 ILE A O 1
ATOM 740 N N . THR A 1 92 ? -12.171 -1.950 26.462 1.00 94.50 92 THR A N 1
ATOM 741 C CA . THR A 1 92 ? -11.248 -1.433 27.488 1.00 94.50 92 THR A CA 1
ATOM 742 C C . THR A 1 92 ? -11.803 -0.243 28.274 1.00 94.50 92 THR A C 1
ATOM 744 O O . THR A 1 92 ? -11.181 0.196 29.240 1.00 94.50 92 THR A O 1
ATOM 747 N N . GLY A 1 93 ? -12.955 0.307 27.870 1.00 93.06 93 GLY A N 1
ATOM 748 C CA . GLY A 1 93 ? -13.540 1.514 28.461 1.00 93.06 93 GLY A CA 1
ATOM 749 C C . GLY A 1 93 ? -12.790 2.809 28.120 1.00 93.06 93 GLY A C 1
ATOM 750 O O . GLY A 1 93 ? -13.101 3.860 28.679 1.00 93.06 93 GLY A O 1
ATOM 751 N N . ALA A 1 94 ? -11.822 2.761 27.201 1.00 93.00 94 ALA A N 1
ATOM 752 C CA . ALA A 1 94 ? -10.981 3.897 26.827 1.00 93.00 94 ALA A CA 1
ATOM 753 C C . ALA A 1 94 ? -11.560 4.753 25.683 1.00 93.00 94 ALA A C 1
ATOM 755 O O . ALA A 1 94 ? -10.975 5.781 25.345 1.00 93.00 94 ALA A O 1
ATOM 756 N N . LEU A 1 95 ? -12.704 4.373 25.095 1.00 92.69 95 LEU A N 1
ATOM 757 C CA . LEU A 1 95 ? -13.291 5.035 23.919 1.00 92.69 95 LEU A CA 1
ATOM 758 C C . LEU A 1 95 ? -13.411 6.557 24.070 1.00 92.69 95 LEU A C 1
ATOM 760 O O . LEU A 1 95 ? -12.804 7.286 23.296 1.00 92.69 95 LEU A O 1
ATOM 764 N N . ASN A 1 96 ? -14.116 7.031 25.099 1.00 89.94 96 ASN A N 1
ATOM 765 C CA . ASN A 1 96 ? -14.330 8.467 25.330 1.00 89.94 96 ASN A CA 1
ATOM 766 C C . ASN A 1 96 ? -13.105 9.184 25.922 1.00 89.94 96 ASN A C 1
ATOM 768 O O . ASN A 1 96 ? -13.080 10.410 25.980 1.00 89.94 96 ASN A O 1
ATOM 772 N N . ALA A 1 97 ? -12.115 8.429 26.408 1.00 88.12 97 ALA A N 1
ATOM 773 C CA . ALA A 1 97 ? -10.864 8.985 26.914 1.00 88.12 97 ALA A CA 1
ATOM 774 C C . ALA A 1 97 ? -9.870 9.264 25.776 1.00 88.12 97 ALA A C 1
ATOM 776 O O . ALA A 1 97 ? -9.090 10.208 25.866 1.00 88.12 97 ALA A O 1
ATOM 777 N N . VAL A 1 98 ? -9.904 8.452 24.713 1.00 89.44 98 VAL A N 1
ATOM 778 C CA . VAL A 1 98 ? -9.013 8.572 23.550 1.00 89.44 98 VAL A CA 1
ATOM 779 C C . VAL A 1 98 ? -9.670 9.348 22.410 1.00 89.44 98 VAL A C 1
ATOM 781 O O . VAL A 1 98 ? -9.046 10.233 21.831 1.00 89.44 98 VAL A O 1
ATOM 784 N N . LEU A 1 99 ? -10.927 9.046 22.079 1.00 91.38 99 LEU A N 1
ATOM 785 C CA . LEU A 1 99 ? -11.645 9.686 20.979 1.00 91.38 99 LEU A CA 1
ATOM 786 C C . LEU A 1 99 ? -12.539 10.807 21.511 1.00 91.38 99 LEU A C 1
ATOM 788 O O . LEU A 1 99 ? -13.478 10.577 22.272 1.00 91.38 99 LEU A O 1
ATOM 792 N N . SER A 1 100 ? -12.266 12.036 21.070 1.00 89.12 100 SER A N 1
ATOM 793 C CA . SER A 1 100 ? -13.156 13.174 21.329 1.00 89.12 100 SER A CA 1
ATOM 794 C C . SER A 1 100 ? -14.455 13.066 20.519 1.00 89.12 100 SER A C 1
ATOM 796 O O . SER A 1 100 ? -14.548 12.304 19.553 1.00 89.12 100 SER A O 1
ATOM 798 N N . LYS A 1 101 ? -15.456 13.889 20.853 1.00 87.00 101 LYS A N 1
ATOM 799 C CA . LYS A 1 101 ? -16.726 13.955 20.103 1.00 87.00 101 LYS A CA 1
ATOM 800 C C . LYS A 1 101 ? -16.513 14.263 18.617 1.00 87.00 101 LYS A C 1
ATOM 802 O O . LYS A 1 101 ? -17.246 13.769 17.767 1.00 87.00 101 LYS A O 1
ATOM 807 N N . GLU A 1 102 ? -15.494 15.050 18.293 1.00 84.06 102 GLU A N 1
ATOM 808 C CA . GLU A 1 102 ? -15.123 15.408 16.925 1.00 84.06 102 GLU A CA 1
ATOM 809 C C . GLU A 1 102 ? -14.502 14.226 16.180 1.00 84.06 102 GLU A C 1
ATOM 811 O O . GLU A 1 102 ? -14.841 14.015 15.018 1.00 84.06 102 GLU A O 1
ATOM 816 N N . HIS A 1 103 ? -13.648 13.433 16.841 1.00 89.25 103 HIS A N 1
ATOM 817 C CA . HIS A 1 103 ? -13.136 12.184 16.268 1.00 89.25 103 HIS A CA 1
ATOM 818 C C . HIS A 1 103 ? -14.292 11.239 15.945 1.00 89.25 103 HIS A C 1
ATOM 820 O O . HIS A 1 103 ? -14.396 10.760 14.821 1.00 89.25 103 HIS A O 1
ATOM 826 N N . ILE A 1 104 ? -15.200 11.035 16.903 1.00 92.00 104 ILE A N 1
ATOM 827 C CA . ILE A 1 104 ? -16.384 10.184 16.734 1.00 92.00 104 ILE A CA 1
ATOM 828 C C . ILE A 1 104 ? -17.231 10.660 15.546 1.00 92.00 104 ILE A C 1
ATOM 830 O O . ILE A 1 104 ? -17.609 9.857 14.692 1.00 92.00 104 ILE A O 1
ATOM 834 N N . ARG A 1 105 ? -17.477 11.969 15.440 1.00 90.19 105 ARG A N 1
ATOM 835 C CA . ARG A 1 105 ? -18.234 12.563 14.331 1.00 90.19 105 ARG A CA 1
ATOM 836 C C . ARG A 1 105 ? -17.550 12.367 12.975 1.00 90.19 105 ARG A C 1
ATOM 838 O O . ARG A 1 105 ? -18.227 12.054 12.001 1.00 90.19 105 ARG A O 1
ATOM 845 N N . GLU A 1 106 ? -16.239 12.575 12.876 1.00 90.75 106 GLU A N 1
ATOM 846 C CA . GLU A 1 106 ? -15.524 12.413 11.600 1.00 90.75 106 GLU A CA 1
ATOM 847 C C . GLU A 1 106 ? -15.340 10.942 11.212 1.00 90.75 106 GLU A C 1
ATOM 849 O O . GLU A 1 106 ? -15.383 10.633 10.022 1.00 90.75 106 GLU A O 1
ATOM 854 N N . ILE A 1 107 ? -15.202 10.032 12.180 1.00 95.06 107 ILE A N 1
ATOM 855 C CA . ILE A 1 107 ? -15.219 8.585 11.925 1.00 95.06 107 ILE A CA 1
ATOM 856 C C . ILE A 1 107 ? -16.598 8.164 11.411 1.00 95.06 107 ILE A C 1
ATOM 858 O O . ILE A 1 107 ? -16.693 7.489 10.391 1.00 95.06 107 ILE A O 1
ATOM 862 N N . SER A 1 108 ? -17.673 8.610 12.062 1.00 94.69 108 SER A N 1
ATOM 863 C CA . SER A 1 108 ? -19.042 8.287 11.633 1.00 94.69 108 SER A CA 1
ATOM 864 C C . SER A 1 108 ? -19.317 8.822 10.227 1.00 94.69 108 SER A C 1
ATOM 866 O O . SER A 1 108 ? -19.843 8.102 9.382 1.00 94.69 108 SER A O 1
ATOM 868 N N . LYS A 1 109 ? -18.859 10.046 9.924 1.00 92.19 109 LYS A N 1
ATOM 869 C CA . LYS A 1 109 ? -18.923 10.613 8.571 1.00 92.19 109 LYS A CA 1
ATOM 870 C C . LYS A 1 109 ? -18.201 9.740 7.542 1.00 92.19 109 LYS A C 1
ATOM 872 O O . LYS A 1 109 ? -18.768 9.495 6.483 1.00 92.19 109 LYS A O 1
ATOM 877 N N . TYR A 1 110 ? -16.992 9.266 7.852 1.00 94.56 110 TYR A N 1
ATOM 878 C CA . TYR A 1 110 ? -16.245 8.355 6.979 1.00 94.56 110 TYR A CA 1
ATOM 879 C C . TYR A 1 110 ? -17.038 7.083 6.680 1.00 94.56 110 TYR A C 1
ATOM 881 O O . TYR A 1 110 ? -17.186 6.716 5.516 1.00 94.56 110 TYR A O 1
ATOM 889 N N . LEU A 1 111 ? -17.627 6.461 7.701 1.00 95.50 111 LEU A N 1
ATOM 890 C CA . LEU A 1 111 ? -18.431 5.256 7.513 1.00 95.50 111 LEU A CA 1
ATOM 891 C C . LEU A 1 111 ? -19.666 5.523 6.640 1.00 95.50 111 LEU A C 1
ATOM 893 O O . LEU A 1 111 ? -19.850 4.828 5.643 1.00 95.50 111 LEU A O 1
ATOM 897 N N . TYR A 1 112 ? -20.456 6.561 6.923 1.00 94.38 112 TYR A N 1
ATOM 898 C CA . TYR A 1 112 ? -21.625 6.903 6.099 1.00 94.38 112 TYR A CA 1
ATOM 899 C C . TYR A 1 112 ? -21.252 7.247 4.647 1.00 94.38 112 TYR A C 1
ATOM 901 O O . TYR A 1 112 ? -21.923 6.822 3.705 1.00 94.38 112 TYR A O 1
ATOM 909 N N . ASN A 1 113 ? -20.142 7.956 4.436 1.00 93.31 113 ASN A N 1
ATOM 910 C CA . ASN A 1 113 ? -19.658 8.302 3.099 1.00 93.31 113 ASN A CA 1
ATOM 911 C C . ASN A 1 113 ? -19.247 7.082 2.262 1.00 93.31 113 ASN A C 1
ATOM 913 O O . ASN A 1 113 ? -19.281 7.157 1.035 1.00 93.31 113 ASN A O 1
ATOM 917 N N . HIS A 1 114 ? -18.891 5.962 2.887 1.00 94.00 114 HIS A N 1
ATOM 918 C CA . HIS A 1 114 ? -18.487 4.734 2.191 1.00 94.00 114 HIS A CA 1
ATOM 919 C C . HIS A 1 114 ? -19.540 3.627 2.236 1.00 94.00 114 HIS A C 1
ATOM 921 O O . HIS A 1 114 ? -19.265 2.503 1.827 1.00 94.00 114 HIS A O 1
ATOM 927 N N . GLN A 1 115 ? -20.760 3.935 2.681 1.00 95.88 115 GLN A N 1
ATOM 928 C CA . GLN A 1 115 ? -21.881 3.006 2.572 1.00 95.88 115 GLN A CA 1
ATOM 929 C C . GLN A 1 115 ? -22.316 2.870 1.111 1.00 95.88 115 GLN A C 1
ATOM 931 O O . GLN A 1 115 ? -22.536 3.871 0.416 1.00 95.88 115 GLN A O 1
ATOM 936 N N . ASN A 1 116 ? -22.452 1.640 0.631 1.00 95.12 116 ASN A N 1
ATOM 937 C CA . ASN A 1 116 ? -22.903 1.344 -0.722 1.00 95.12 116 ASN A CA 1
ATOM 938 C C . ASN A 1 116 ? -24.397 1.654 -0.902 1.00 95.12 116 ASN A C 1
ATOM 940 O O . ASN A 1 116 ? -25.153 1.788 0.056 1.00 95.12 116 ASN A O 1
ATOM 944 N N . LYS A 1 117 ? -24.844 1.753 -2.163 1.00 93.25 117 LYS A N 1
ATOM 945 C CA . LYS A 1 117 ? -26.252 2.048 -2.503 1.00 93.25 117 LYS A CA 1
ATOM 946 C C . LYS A 1 117 ? -27.242 0.983 -2.024 1.00 93.25 117 LYS A C 1
ATOM 948 O O . LYS A 1 117 ? -28.432 1.259 -1.968 1.00 93.25 117 LYS A O 1
ATOM 953 N N . ASP A 1 118 ? -26.765 -0.227 -1.754 1.00 94.31 118 ASP A N 1
ATOM 954 C CA . ASP A 1 118 ? -27.565 -1.327 -1.216 1.00 94.31 118 ASP A CA 1
ATOM 955 C C . ASP A 1 118 ? -27.657 -1.301 0.323 1.00 94.31 118 ASP A C 1
ATOM 957 O O . ASP A 1 118 ? -28.263 -2.196 0.904 1.00 94.31 118 ASP A O 1
ATOM 961 N N . GLY A 1 119 ? -27.060 -0.299 0.981 1.00 94.75 119 GLY A N 1
ATOM 962 C CA . GLY A 1 119 ? -27.035 -0.151 2.436 1.00 94.75 119 GLY A CA 1
ATOM 963 C C . GLY A 1 119 ? -25.875 -0.867 3.128 1.00 94.75 119 GLY A C 1
ATOM 964 O O . GLY A 1 119 ? -25.701 -0.705 4.336 1.00 94.75 119 GLY A O 1
ATOM 965 N N . GLY A 1 120 ? -25.067 -1.645 2.406 1.00 96.50 120 GLY A N 1
ATOM 966 C CA . GLY A 1 120 ? -23.954 -2.391 2.990 1.00 96.50 120 GLY A CA 1
ATOM 967 C C . GLY A 1 120 ? -22.600 -1.677 2.923 1.00 96.50 120 GLY A C 1
ATOM 968 O O . GLY A 1 120 ? -22.467 -0.574 2.392 1.00 96.50 120 GLY A O 1
ATOM 969 N N . TRP A 1 121 ? -21.568 -2.344 3.441 1.00 97.81 121 TRP A N 1
ATOM 970 C CA . TRP A 1 121 ? -20.161 -1.958 3.292 1.00 97.81 121 TRP A CA 1
ATOM 971 C C . TRP A 1 121 ? -19.329 -3.139 2.813 1.00 97.81 121 TRP A C 1
ATOM 973 O O . TRP A 1 121 ? -19.565 -4.283 3.208 1.00 97.81 121 TRP A O 1
ATOM 983 N N . GLY A 1 122 ? -18.332 -2.857 1.978 1.00 95.94 122 GLY A N 1
ATOM 984 C CA . GLY A 1 122 ? -17.403 -3.868 1.489 1.00 95.94 122 GLY A CA 1
ATOM 985 C C . GLY A 1 122 ? -16.215 -4.134 2.408 1.00 95.94 122 GLY A C 1
ATOM 986 O O . GLY A 1 122 ? -16.076 -3.551 3.482 1.00 95.94 122 GLY A O 1
ATOM 987 N N . LEU A 1 123 ? -15.318 -5.012 1.951 1.00 93.62 123 LEU A N 1
ATOM 988 C CA . LEU A 1 123 ? -14.025 -5.272 2.601 1.00 93.62 123 LEU A CA 1
ATOM 989 C C . LEU A 1 123 ? -13.094 -4.041 2.554 1.00 93.62 123 LEU A C 1
ATOM 991 O O . LEU A 1 123 ? -12.280 -3.827 3.453 1.00 93.62 123 LEU A O 1
ATOM 995 N N . HIS A 1 124 ? -13.234 -3.235 1.504 1.00 91.69 124 HIS A N 1
ATOM 996 C CA . HIS A 1 124 ? -12.509 -1.995 1.243 1.00 91.69 124 HIS A CA 1
ATOM 997 C C . HIS A 1 124 ? -13.449 -0.975 0.575 1.00 91.69 124 HIS A C 1
ATOM 999 O O . HIS A 1 124 ? -14.542 -1.354 0.148 1.00 91.69 124 HIS A O 1
ATOM 1005 N N . ILE A 1 125 ? -13.055 0.300 0.485 1.00 89.38 125 ILE A N 1
ATOM 1006 C CA . ILE A 1 125 ? -13.942 1.411 0.062 1.00 89.38 125 ILE A CA 1
ATOM 1007 C C . ILE A 1 125 ? -14.510 1.284 -1.366 1.00 89.38 125 ILE A C 1
ATOM 1009 O O . ILE A 1 125 ? -15.569 1.829 -1.651 1.00 89.38 125 ILE A O 1
ATOM 1013 N N . GLU A 1 126 ? -13.834 0.562 -2.267 1.00 87.12 126 GLU A N 1
ATOM 1014 C CA . GLU A 1 126 ? -14.325 0.284 -3.634 1.00 87.12 126 GLU A CA 1
ATOM 1015 C C . GLU A 1 126 ? -15.030 -1.084 -3.762 1.00 87.12 126 GLU A C 1
ATOM 1017 O O . GLU A 1 126 ? -15.452 -1.472 -4.854 1.00 87.12 126 GLU A O 1
ATOM 1022 N N . GLY A 1 127 ? -15.105 -1.855 -2.675 1.00 89.06 127 GLY A N 1
ATOM 1023 C CA . GLY A 1 127 ? -15.612 -3.222 -2.684 1.00 89.06 127 GLY A CA 1
ATOM 1024 C C . GLY A 1 127 ? -17.146 -3.300 -2.649 1.00 89.06 127 GLY A C 1
ATOM 1025 O O . GLY A 1 127 ? -17.800 -2.437 -2.054 1.00 89.06 127 GLY A O 1
ATOM 1026 N N . PRO A 1 128 ? -17.747 -4.358 -3.230 1.00 95.12 128 PRO A N 1
ATOM 1027 C CA . PRO A 1 128 ? -19.168 -4.635 -3.038 1.00 95.12 128 PRO A CA 1
ATOM 1028 C C . PRO A 1 128 ? -19.455 -4.940 -1.566 1.00 95.12 128 PRO A C 1
ATOM 1030 O O . PRO A 1 128 ? -18.558 -5.354 -0.832 1.00 95.12 128 PRO A O 1
ATOM 1033 N N . SER A 1 129 ? -20.705 -4.763 -1.149 1.00 97.44 129 SER A N 1
ATOM 1034 C CA . SER A 1 129 ? -21.131 -5.036 0.223 1.00 97.44 129 SER A CA 1
ATOM 1035 C C . SER A 1 129 ? -20.899 -6.495 0.612 1.00 97.44 129 SER A C 1
ATOM 1037 O O . SER A 1 129 ? -21.208 -7.406 -0.157 1.00 97.44 129 SER A O 1
ATOM 1039 N N . THR A 1 130 ? -20.344 -6.717 1.803 1.00 97.31 130 THR A N 1
ATOM 1040 C CA . THR A 1 130 ? -20.091 -8.058 2.346 1.00 97.31 130 THR A CA 1
ATOM 1041 C C . THR A 1 130 ? -20.611 -8.186 3.779 1.00 97.31 130 THR A C 1
ATOM 1043 O O . THR A 1 130 ? -20.844 -7.172 4.444 1.00 97.31 130 THR A O 1
ATOM 1046 N N . MET A 1 131 ? -20.809 -9.410 4.291 1.00 97.12 131 MET A N 1
ATOM 1047 C CA . MET A 1 131 ? -21.245 -9.610 5.682 1.00 97.12 131 MET A CA 1
ATOM 1048 C C . MET A 1 131 ? -20.176 -9.113 6.650 1.00 97.12 131 MET A C 1
ATOM 1050 O O . MET A 1 131 ? -20.500 -8.461 7.642 1.00 97.12 131 MET A O 1
ATOM 1054 N N . PHE A 1 132 ? -18.898 -9.355 6.346 1.00 96.19 132 PHE A N 1
ATOM 1055 C CA . PHE A 1 132 ? -17.788 -8.856 7.156 1.00 96.19 132 PHE A CA 1
ATOM 1056 C C . PHE A 1 132 ? -17.741 -7.328 7.216 1.00 96.19 132 PHE A C 1
ATOM 1058 O O . PHE A 1 132 ? -17.708 -6.770 8.314 1.00 96.19 132 PHE A O 1
ATOM 1065 N N . GLY A 1 133 ? -17.776 -6.652 6.065 1.00 96.50 133 GLY A N 1
ATOM 1066 C CA . GLY A 1 133 ? -17.754 -5.192 6.003 1.00 96.50 133 GLY A CA 1
ATOM 1067 C C . GLY A 1 133 ? -18.992 -4.575 6.650 1.00 96.50 133 GLY A C 1
ATOM 1068 O O . GLY A 1 133 ? -18.875 -3.707 7.517 1.00 96.50 133 GLY A O 1
ATOM 1069 N N . THR A 1 134 ? -20.181 -5.057 6.288 1.00 97.81 134 THR A N 1
ATOM 1070 C CA . THR A 1 134 ? -21.453 -4.471 6.732 1.00 97.81 134 THR A CA 1
ATOM 1071 C C . THR A 1 134 ? -21.678 -4.651 8.228 1.00 97.81 134 THR A C 1
ATOM 1073 O O . THR A 1 134 ? -21.961 -3.679 8.928 1.00 97.81 134 THR A O 1
ATOM 1076 N N . ALA A 1 135 ? -21.500 -5.866 8.756 1.00 97.31 135 ALA A N 1
ATOM 1077 C CA . ALA A 1 135 ? -21.749 -6.130 10.170 1.00 97.31 135 ALA A CA 1
ATOM 1078 C C . ALA A 1 135 ? -20.748 -5.399 11.079 1.00 97.31 135 ALA A C 1
ATOM 1080 O O . ALA A 1 135 ? -21.146 -4.856 12.111 1.00 97.31 135 ALA A O 1
ATOM 1081 N N . LEU A 1 136 ? -19.463 -5.338 10.701 1.00 96.81 136 LEU A N 1
ATOM 1082 C CA . LEU A 1 136 ? -18.454 -4.612 11.477 1.00 96.81 136 LEU A CA 1
ATOM 1083 C C . LEU A 1 136 ? -18.726 -3.106 11.515 1.00 96.81 136 LEU A C 1
ATOM 1085 O O . LEU A 1 136 ? -18.661 -2.505 12.590 1.00 96.81 136 LEU A O 1
ATOM 1089 N N . ASN A 1 137 ? -19.035 -2.490 10.373 1.00 97.38 137 ASN A N 1
ATOM 1090 C CA . ASN A 1 137 ? -19.278 -1.048 10.311 1.00 97.38 137 ASN A CA 1
ATOM 1091 C C . ASN A 1 137 ? -20.607 -0.656 10.977 1.00 97.38 137 ASN A C 1
ATOM 1093 O O . ASN A 1 137 ? -20.632 0.326 11.719 1.00 97.38 137 ASN A O 1
ATOM 1097 N N . TYR A 1 138 ? -21.656 -1.479 10.855 1.00 97.50 138 TYR A N 1
ATOM 1098 C CA . TYR A 1 138 ? -22.902 -1.303 11.612 1.00 97.50 138 TYR A CA 1
ATOM 1099 C C . TYR A 1 138 ? -22.655 -1.331 13.128 1.00 97.50 138 TYR A C 1
ATOM 1101 O O . TYR A 1 138 ? -23.031 -0.402 13.844 1.00 97.50 138 TYR A O 1
ATOM 1109 N N . VAL A 1 139 ? -21.963 -2.362 13.633 1.00 96.62 139 VAL A N 1
ATOM 1110 C CA . VAL A 1 139 ? -21.617 -2.465 15.063 1.00 96.62 139 VAL A CA 1
ATOM 1111 C C . VAL A 1 139 ? -20.783 -1.272 15.517 1.00 96.62 139 VAL A C 1
ATOM 1113 O O . VAL A 1 139 ? -21.005 -0.743 16.603 1.00 96.62 139 VAL A O 1
ATOM 1116 N N . THR A 1 140 ? -19.856 -0.818 14.678 1.00 96.50 140 THR A N 1
ATOM 1117 C CA . THR A 1 140 ? -19.009 0.342 14.966 1.00 96.50 140 THR A CA 1
ATOM 1118 C C . THR A 1 140 ? -19.837 1.605 15.165 1.00 96.50 140 THR A C 1
ATOM 1120 O O . THR A 1 140 ? -19.680 2.259 16.193 1.00 96.50 140 THR A O 1
ATOM 1123 N N . LEU A 1 141 ? -20.762 1.918 14.254 1.00 96.50 141 LEU A N 1
ATOM 1124 C CA . LEU A 1 141 ? -21.654 3.075 14.385 1.00 96.50 141 LEU A CA 1
ATOM 1125 C C . LEU A 1 141 ? -22.509 2.986 15.661 1.00 96.50 141 LEU A C 1
ATOM 1127 O O . LEU A 1 141 ? -22.593 3.953 16.419 1.00 96.50 141 LEU A O 1
ATOM 1131 N N . ARG A 1 142 ? -23.042 1.799 15.986 1.00 96.19 142 ARG A N 1
ATOM 1132 C CA . ARG A 1 142 ? -23.800 1.570 17.233 1.00 96.19 142 ARG A CA 1
ATOM 1133 C C . ARG A 1 142 ? -22.955 1.800 18.492 1.00 96.19 142 ARG A C 1
ATOM 1135 O O . ARG A 1 142 ? -23.463 2.340 19.473 1.00 96.19 142 ARG A O 1
ATOM 1142 N N . LEU A 1 143 ? -21.677 1.410 18.484 1.00 94.81 143 LEU A N 1
ATOM 1143 C CA . LEU A 1 143 ? -20.741 1.656 19.592 1.00 94.81 143 LEU A CA 1
ATOM 1144 C C . LEU A 1 143 ? -20.335 3.132 19.709 1.00 94.81 143 LEU A C 1
ATOM 1146 O O . LEU A 1 143 ? -20.098 3.609 20.817 1.00 94.81 143 LEU A O 1
ATOM 1150 N N . LEU A 1 144 ? -20.288 3.856 18.588 1.00 94.62 144 LEU A N 1
ATOM 1151 C CA . LEU A 1 144 ? -20.022 5.296 18.538 1.00 94.62 144 LEU A CA 1
ATOM 1152 C C . LEU A 1 144 ? -21.222 6.157 18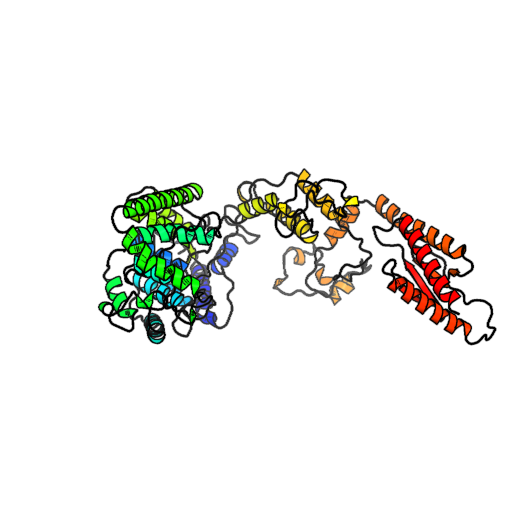.972 1.00 94.62 144 LEU A C 1
ATOM 1154 O O . LEU A 1 144 ? -21.053 7.352 19.213 1.00 94.62 144 LEU A O 1
ATOM 1158 N N . GLY A 1 145 ? -22.399 5.548 19.142 1.00 91.88 145 GLY A N 1
ATOM 1159 C CA . GLY A 1 145 ? -23.595 6.182 19.701 1.00 91.88 145 GLY A CA 1
ATOM 1160 C C . GLY A 1 145 ? -24.744 6.383 18.713 1.00 91.88 145 GLY A C 1
ATOM 1161 O O . GLY A 1 145 ? -25.788 6.883 19.129 1.00 91.88 145 GLY A O 1
ATOM 1162 N N . GLU A 1 146 ? -24.592 5.975 17.451 1.00 91.62 146 GLU A N 1
ATOM 1163 C CA . GLU A 1 146 ? -25.672 6.021 16.458 1.00 91.62 146 GLU A CA 1
ATOM 1164 C C . GLU A 1 146 ? -26.816 5.087 16.853 1.00 91.62 146 GLU A C 1
ATOM 1166 O O . GLU A 1 146 ? -26.582 4.003 17.397 1.00 91.62 146 GLU A O 1
ATOM 1171 N N . GLY A 1 147 ? -28.055 5.501 16.585 1.00 90.25 147 GLY A N 1
ATOM 1172 C CA . GLY A 1 147 ? -29.265 4.720 16.838 1.00 90.25 147 GLY A CA 1
ATOM 1173 C C . GLY A 1 147 ? -29.370 3.465 15.966 1.00 90.25 147 GLY A C 1
ATOM 1174 O O . GLY A 1 147 ? -28.608 3.261 15.027 1.00 90.25 147 GLY A O 1
ATOM 1175 N N . ALA A 1 148 ? -30.325 2.591 16.292 1.00 83.56 148 ALA A N 1
ATOM 1176 C CA . ALA A 1 148 ? -30.722 1.513 15.381 1.00 83.56 148 ALA A CA 1
ATOM 1177 C C . ALA A 1 148 ? -31.590 2.050 14.224 1.00 83.56 148 ALA A C 1
ATOM 1179 O O . ALA A 1 148 ? -31.722 1.403 13.190 1.00 83.56 148 ALA A O 1
ATOM 1180 N N . GLU A 1 149 ? -32.188 3.218 14.424 1.00 83.50 149 GLU A N 1
ATOM 1181 C CA . GLU A 1 149 ? -32.926 3.997 13.441 1.00 83.50 149 GLU A CA 1
ATOM 1182 C C . GLU A 1 149 ? -32.267 5.375 13.414 1.00 83.50 149 GLU A C 1
ATOM 1184 O O . GLU A 1 149 ? -31.975 5.947 14.472 1.00 83.50 149 GLU A O 1
ATOM 1189 N N . ASP A 1 150 ? -31.976 5.862 12.217 1.00 78.25 150 ASP A N 1
ATOM 1190 C CA . ASP A 1 150 ? -31.320 7.135 11.959 1.00 78.25 150 ASP A CA 1
ATOM 1191 C C . ASP A 1 150 ? -32.120 7.936 10.925 1.00 78.25 150 ASP A C 1
ATOM 1193 O O . ASP A 1 150 ? -32.874 7.377 10.132 1.00 78.25 150 ASP A O 1
ATOM 1197 N N . GLU A 1 151 ? -31.954 9.260 10.920 1.00 72.19 151 GLU A N 1
ATOM 1198 C CA . GLU A 1 151 ? -32.700 10.153 10.017 1.00 72.19 151 GLU A CA 1
ATOM 1199 C C . GLU A 1 151 ? -32.401 9.903 8.529 1.00 72.19 151 GLU A C 1
ATOM 1201 O O . GLU A 1 151 ? -33.197 10.285 7.674 1.00 72.19 151 GLU A O 1
ATOM 1206 N N . LEU A 1 152 ? -31.258 9.283 8.212 1.00 72.88 152 LEU A N 1
ATOM 1207 C CA . LEU A 1 152 ? -30.825 8.990 6.845 1.00 72.88 152 LEU A CA 1
ATOM 1208 C C . LEU A 1 152 ? -31.263 7.597 6.361 1.00 72.88 152 LEU A C 1
ATOM 1210 O O . LEU A 1 152 ? -30.933 7.233 5.233 1.00 72.88 152 LEU A O 1
ATOM 1214 N N . GLU A 1 153 ? -31.963 6.820 7.199 1.00 86.88 153 GLU A N 1
ATOM 1215 C CA . GLU A 1 153 ? -32.332 5.408 6.976 1.00 86.88 153 GLU A CA 1
ATOM 1216 C C . GLU A 1 153 ? -31.128 4.478 6.700 1.00 86.88 153 GLU A C 1
ATOM 1218 O O . GLU A 1 153 ? -31.291 3.309 6.332 1.00 86.88 153 GLU A O 1
ATOM 1223 N N . ALA A 1 154 ? -29.899 4.961 6.889 1.00 90.81 154 ALA A N 1
ATOM 1224 C CA . ALA A 1 154 ? -28.674 4.249 6.559 1.00 90.81 154 ALA A CA 1
ATOM 1225 C C . ALA A 1 154 ? -28.470 3.033 7.471 1.00 90.81 154 ALA A C 1
ATOM 1227 O O . ALA A 1 154 ? -28.082 1.956 7.004 1.00 90.81 154 ALA A O 1
ATOM 1228 N N . MET A 1 155 ? -28.763 3.171 8.763 1.00 95.38 155 MET A N 1
ATOM 1229 C CA . MET A 1 155 ? -28.658 2.087 9.740 1.00 95.38 155 MET A CA 1
ATOM 1230 C C . MET A 1 155 ? -29.742 1.033 9.519 1.00 95.38 155 MET A C 1
ATOM 1232 O O . MET A 1 155 ? -29.478 -0.165 9.656 1.00 95.38 155 MET A O 1
ATOM 1236 N N . GLU A 1 156 ? -30.946 1.449 9.124 1.00 94.38 156 GLU A N 1
ATOM 1237 C CA . GLU A 1 156 ? -32.024 0.519 8.792 1.00 94.38 156 GLU A CA 1
ATOM 1238 C C . GLU A 1 156 ? -31.687 -0.303 7.545 1.00 94.38 156 GLU A C 1
ATOM 1240 O O . GLU A 1 156 ? -31.807 -1.531 7.575 1.00 94.38 156 GLU A O 1
ATOM 1245 N N . GLN A 1 157 ? -31.194 0.342 6.485 1.00 95.62 157 GLN A N 1
ATOM 1246 C CA . GLN A 1 157 ? -30.767 -0.339 5.262 1.00 95.62 157 GLN A CA 1
ATOM 1247 C C . GLN A 1 157 ? -29.619 -1.316 5.532 1.00 95.62 157 GLN A C 1
ATOM 1249 O O . GLN A 1 157 ? -29.666 -2.454 5.068 1.00 95.62 157 GLN A O 1
ATOM 1254 N N . ALA A 1 158 ? -28.636 -0.927 6.346 1.00 96.88 158 ALA A N 1
ATOM 1255 C CA . ALA A 1 158 ? -27.544 -1.806 6.752 1.00 96.88 158 ALA A CA 1
ATOM 1256 C C . ALA A 1 158 ? -28.025 -3.026 7.544 1.00 96.88 158 ALA A C 1
ATOM 1258 O O . ALA A 1 158 ? -27.635 -4.159 7.250 1.00 96.88 158 ALA A O 1
ATOM 1259 N N . ARG A 1 159 ? -28.903 -2.820 8.535 1.00 96.50 159 ARG A N 1
ATOM 1260 C CA . ARG A 1 159 ? -29.493 -3.920 9.310 1.00 96.50 159 ARG A CA 1
ATOM 1261 C C . ARG A 1 159 ? -30.306 -4.842 8.410 1.00 96.50 159 ARG A C 1
ATOM 1263 O O . ARG A 1 159 ? -30.174 -6.060 8.508 1.00 96.50 159 ARG A O 1
ATOM 1270 N N . LYS A 1 160 ? -31.120 -4.274 7.521 1.00 96.19 160 LYS A N 1
ATOM 1271 C CA . LYS A 1 160 ? -31.891 -5.032 6.536 1.00 96.19 160 LYS A CA 1
ATOM 1272 C C . LYS A 1 160 ? -30.971 -5.861 5.644 1.00 96.19 160 LYS A C 1
ATOM 1274 O O . LYS A 1 160 ? -31.215 -7.053 5.495 1.00 96.19 160 LYS A O 1
ATOM 1279 N N . TRP A 1 161 ? -29.890 -5.272 5.136 1.00 97.12 161 TRP A N 1
ATOM 1280 C CA . TRP A 1 161 ? -28.891 -5.975 4.335 1.00 97.12 161 TRP A CA 1
ATOM 1281 C C . TRP A 1 161 ? -28.301 -7.165 5.105 1.00 97.12 161 TRP A C 1
ATOM 1283 O O . TRP A 1 161 ? -28.283 -8.275 4.580 1.00 97.12 161 TRP A O 1
ATOM 1293 N N . ILE A 1 162 ? -27.901 -6.979 6.370 1.00 97.12 162 ILE A N 1
ATOM 1294 C CA . ILE A 1 162 ? -27.380 -8.062 7.227 1.00 97.12 162 ILE A CA 1
ATOM 1295 C C . ILE A 1 162 ? -28.401 -9.201 7.353 1.00 97.12 162 ILE A C 1
ATOM 1297 O O . ILE A 1 162 ? -28.053 -10.368 7.177 1.00 97.12 162 ILE A O 1
ATOM 1301 N N . LEU A 1 163 ? -29.660 -8.888 7.654 1.00 96.44 163 LEU A N 1
ATOM 1302 C CA . LEU A 1 163 ? -30.692 -9.904 7.876 1.00 96.44 163 LEU A CA 1
ATOM 1303 C C . LEU A 1 163 ? -31.094 -10.626 6.581 1.00 96.44 163 LEU A C 1
ATOM 1305 O O . LEU A 1 163 ? -31.221 -11.852 6.591 1.00 96.44 163 LEU A O 1
ATOM 1309 N N . ASP A 1 164 ? -31.219 -9.900 5.468 1.00 95.62 164 ASP A N 1
ATOM 1310 C CA . ASP A 1 164 ? -31.566 -10.455 4.152 1.00 95.62 164 ASP A CA 1
ATOM 1311 C C . ASP A 1 164 ? -30.478 -11.416 3.624 1.00 95.62 164 ASP A C 1
ATOM 1313 O O . ASP A 1 164 ? -30.785 -12.343 2.874 1.00 95.62 164 ASP A O 1
ATOM 1317 N N . HIS A 1 165 ? -29.223 -11.258 4.069 1.00 94.56 165 HIS A N 1
ATOM 1318 C CA . HIS A 1 165 ? -28.089 -12.126 3.713 1.00 94.56 165 HIS A CA 1
ATOM 1319 C C . HIS A 1 165 ? -27.785 -13.205 4.774 1.00 94.56 165 HIS A C 1
ATOM 1321 O O . HIS A 1 165 ? -26.683 -13.750 4.830 1.00 94.56 165 HIS A O 1
ATOM 1327 N N . GLY A 1 166 ? -28.765 -13.545 5.619 1.00 91.44 166 GLY A N 1
ATOM 1328 C CA . GLY A 1 166 ? -28.681 -14.666 6.565 1.00 91.44 166 GLY A CA 1
ATOM 1329 C C . GLY A 1 166 ? -28.174 -14.307 7.964 1.00 91.44 166 GLY A C 1
ATOM 1330 O O . GLY A 1 166 ? -28.050 -15.191 8.812 1.00 91.44 166 GLY A O 1
ATOM 1331 N N . GLY A 1 167 ? -27.933 -13.024 8.240 1.00 94.06 167 GLY A N 1
ATOM 1332 C CA . GLY A 1 167 ? -27.485 -12.525 9.537 1.00 94.06 167 GLY A CA 1
ATOM 1333 C C . GLY A 1 167 ? -26.001 -12.764 9.824 1.00 94.06 167 GLY A C 1
ATOM 1334 O O . GLY A 1 167 ? -25.285 -13.479 9.120 1.00 94.06 167 GLY A O 1
ATOM 1335 N N . ALA A 1 168 ? -25.528 -12.197 10.933 1.00 94.50 168 ALA A N 1
ATOM 1336 C CA . ALA A 1 168 ? -24.113 -12.219 11.302 1.00 94.50 168 ALA A CA 1
ATOM 1337 C C . ALA A 1 168 ? -23.568 -13.608 11.705 1.00 94.50 168 ALA A C 1
ATOM 1339 O O . ALA A 1 168 ? -22.383 -13.730 12.012 1.00 94.50 168 ALA A O 1
ATOM 1340 N N . ILE A 1 169 ? -24.383 -14.674 11.684 1.00 92.12 169 ILE A N 1
ATOM 1341 C CA . ILE A 1 169 ? -23.908 -16.052 11.915 1.00 92.12 169 ILE A CA 1
ATOM 1342 C C . ILE A 1 169 ? -22.892 -16.504 10.855 1.00 92.12 169 ILE A C 1
ATOM 1344 O O . ILE A 1 169 ? -22.011 -17.313 11.149 1.00 92.12 169 ILE A O 1
ATOM 1348 N N . ALA A 1 170 ? -22.999 -15.965 9.637 1.00 90.62 170 ALA A N 1
ATOM 1349 C CA . ALA A 1 170 ? -22.155 -16.304 8.497 1.00 90.62 170 ALA A CA 1
ATOM 1350 C C . ALA A 1 170 ? -20.976 -15.330 8.310 1.00 90.62 170 ALA A C 1
ATOM 1352 O O . ALA A 1 170 ? -20.304 -15.367 7.283 1.00 90.62 170 ALA A O 1
ATOM 1353 N N . ILE A 1 171 ? -20.700 -14.451 9.279 1.00 93.00 171 ILE A N 1
ATOM 1354 C CA . ILE A 1 171 ? -19.546 -13.549 9.206 1.00 93.00 171 ILE A CA 1
ATOM 1355 C C . ILE A 1 171 ? -18.226 -14.346 9.170 1.00 93.00 171 ILE A C 1
ATOM 1357 O O . ILE A 1 171 ? -18.127 -15.456 9.703 1.00 93.00 171 ILE A O 1
ATOM 1361 N N . THR A 1 172 ? -17.195 -13.784 8.535 1.00 91.06 172 THR A N 1
ATOM 1362 C CA . THR A 1 172 ? -15.872 -14.418 8.396 1.00 91.06 172 THR A CA 1
ATOM 1363 C C . THR A 1 172 ? -15.221 -14.728 9.747 1.00 91.06 172 THR A C 1
ATOM 1365 O O . THR A 1 172 ? -15.586 -14.172 10.784 1.00 91.06 172 THR A O 1
ATOM 1368 N N . SER A 1 173 ? -14.197 -15.589 9.753 1.00 86.94 173 SER A N 1
ATOM 1369 C CA . SER A 1 173 ? -13.472 -15.983 10.974 1.00 86.94 173 SER A CA 1
ATOM 1370 C C . SER A 1 173 ? -12.917 -14.795 11.772 1.00 86.94 173 SER A C 1
ATOM 1372 O O . SER A 1 173 ? -12.992 -14.796 12.998 1.00 86.94 173 SER A O 1
ATOM 1374 N N . TRP A 1 174 ? -12.420 -13.752 11.103 1.00 87.88 174 TRP A N 1
ATOM 1375 C CA . TRP A 1 174 ? -11.947 -12.537 11.773 1.00 87.88 174 TRP A CA 1
ATOM 1376 C C . TRP A 1 174 ? -13.096 -11.745 12.405 1.00 87.88 174 TRP A C 1
ATOM 1378 O O . TRP A 1 174 ? -12.962 -11.261 13.531 1.00 87.88 174 TRP A O 1
ATOM 1388 N N . GLY A 1 175 ? -14.244 -11.661 11.726 1.00 87.88 175 GLY A N 1
ATOM 1389 C CA . GLY A 1 175 ? -15.447 -11.027 12.270 1.00 87.88 175 GLY A CA 1
ATOM 1390 C C . GLY A 1 175 ? -15.992 -11.782 13.479 1.00 87.88 175 GLY A C 1
ATOM 1391 O O . GLY A 1 175 ? -16.317 -11.173 14.497 1.00 87.88 175 GLY A O 1
ATOM 1392 N N . LYS A 1 176 ? -15.980 -13.117 13.411 1.00 88.56 176 LYS A N 1
ATOM 1393 C CA . LYS A 1 176 ? -16.334 -14.020 14.514 1.00 88.56 176 LYS A CA 1
ATOM 1394 C C . LYS A 1 176 ? -15.472 -13.772 15.750 1.00 88.56 176 LYS A C 1
ATOM 1396 O O . LYS A 1 176 ? -16.022 -13.613 16.836 1.00 88.56 176 LYS A O 1
ATOM 1401 N N . CYS A 1 177 ? -14.147 -13.675 15.594 1.00 83.12 177 CYS A N 1
ATOM 1402 C CA . CYS A 1 177 ? -13.243 -13.332 16.698 1.00 83.12 177 CYS A CA 1
ATOM 1403 C C . CYS A 1 177 ? -13.614 -11.981 17.330 1.00 83.12 177 CYS A C 1
ATOM 1405 O O . CYS A 1 177 ? -13.792 -11.901 18.542 1.00 83.12 177 CYS A O 1
ATOM 1407 N N . GLY A 1 178 ? -13.793 -10.931 16.519 1.00 80.94 178 GLY A N 1
ATOM 1408 C CA . GLY A 1 178 ? -14.176 -9.606 17.017 1.00 80.94 178 GLY A CA 1
ATOM 1409 C C . GLY A 1 178 ? -15.509 -9.610 17.776 1.00 80.94 178 GLY A C 1
ATOM 1410 O O . GLY A 1 178 ? -15.603 -9.055 18.870 1.00 80.94 178 GLY A O 1
ATOM 1411 N N . PHE A 1 179 ? -16.527 -10.286 17.238 1.00 84.31 179 PHE A N 1
ATOM 1412 C CA . PHE A 1 179 ? -17.849 -10.381 17.867 1.00 84.31 179 PHE A CA 1
ATOM 1413 C C . PHE A 1 179 ? -17.843 -11.259 19.117 1.00 84.31 179 PHE A C 1
ATOM 1415 O O . PHE A 1 179 ? -18.598 -10.981 20.047 1.00 84.31 179 PHE A O 1
ATOM 1422 N N . GLN A 1 180 ? -16.979 -12.273 19.184 1.00 84.56 180 GLN A N 1
ATOM 1423 C CA . GLN A 1 180 ? -16.750 -13.044 20.403 1.00 84.56 180 GLN A CA 1
ATOM 1424 C C . GLN A 1 180 ? -16.137 -12.164 21.499 1.00 84.56 180 GLN A C 1
ATOM 1426 O O . GLN A 1 180 ? -16.621 -12.174 22.629 1.00 84.56 180 GLN A O 1
ATOM 1431 N N . TYR A 1 181 ? -15.116 -11.362 21.176 1.00 83.94 181 TYR A N 1
ATOM 1432 C CA . TYR A 1 181 ? -14.485 -10.467 22.155 1.00 83.94 181 TYR A CA 1
ATOM 1433 C C . TYR A 1 181 ? -15.441 -9.381 22.653 1.00 83.94 181 TYR A C 1
ATOM 1435 O O . TYR A 1 181 ? -15.374 -9.006 23.818 1.00 83.94 181 TYR A O 1
ATOM 1443 N N . LEU A 1 182 ? -16.355 -8.910 21.804 1.00 79.31 182 LEU A N 1
ATOM 1444 C CA . LEU A 1 182 ? -17.403 -7.952 22.168 1.00 79.31 182 LEU A CA 1
ATOM 1445 C C . LEU A 1 182 ? -18.618 -8.608 22.866 1.00 79.31 182 LEU A C 1
ATOM 1447 O O . LEU A 1 182 ? -19.535 -7.922 23.306 1.00 79.31 182 LEU A O 1
ATOM 1451 N N . GLU A 1 183 ? -18.649 -9.939 22.951 1.00 83.62 183 GLU A N 1
ATOM 1452 C CA . GLU A 1 183 ? -19.786 -10.736 23.425 1.00 83.62 183 GLU A CA 1
ATOM 1453 C C . GLU A 1 183 ? -21.087 -10.535 22.615 1.00 83.62 183 GLU A C 1
ATOM 1455 O O . GLU A 1 183 ? -22.205 -10.682 23.118 1.00 83.62 183 GLU A O 1
ATOM 1460 N N . CYS A 1 184 ? -20.960 -10.221 21.327 1.00 68.94 184 CYS A N 1
ATOM 1461 C CA . CYS A 1 184 ? -22.055 -10.247 20.357 1.00 68.94 184 CYS A CA 1
ATOM 1462 C C . CYS A 1 184 ? -22.269 -11.635 19.743 1.00 68.94 184 CYS A C 1
ATOM 1464 O O . CYS A 1 184 ? -23.298 -11.826 19.107 1.00 68.94 184 CYS A O 1
ATOM 1466 N N . MET A 1 185 ? -21.336 -12.577 19.912 1.00 75.62 185 MET A N 1
ATOM 1467 C CA . MET A 1 185 ? -21.372 -13.959 19.412 1.00 75.62 185 MET A CA 1
ATOM 1468 C C . MET A 1 185 ? -20.796 -14.904 20.477 1.00 75.62 185 MET A C 1
ATOM 1470 O O . MET A 1 185 ? -19.858 -14.531 21.182 1.00 75.62 185 MET A O 1
ATOM 1474 N N . ASN A 1 186 ? -21.336 -16.121 20.609 1.00 68.06 186 ASN A N 1
ATOM 1475 C CA . ASN A 1 186 ? -20.846 -17.071 21.612 1.00 68.06 186 ASN A CA 1
ATOM 1476 C C . ASN A 1 186 ? -19.642 -17.882 21.098 1.00 68.06 186 ASN A C 1
ATOM 1478 O O . ASN A 1 186 ? -19.554 -18.212 19.917 1.00 68.06 186 ASN A O 1
ATOM 1482 N N . GLY A 1 187 ? -18.706 -18.186 22.000 1.00 57.22 187 GLY A N 1
ATOM 1483 C CA . GLY A 1 187 ? -17.327 -18.552 21.673 1.00 57.22 187 GLY A CA 1
ATOM 1484 C C . GLY A 1 187 ? -17.161 -19.755 20.741 1.00 57.22 187 GLY A C 1
ATOM 1485 O O . GLY A 1 187 ? -17.336 -20.905 21.146 1.00 57.22 187 GLY A O 1
ATOM 1486 N N . LEU A 1 188 ? -16.707 -19.497 19.512 1.00 53.03 188 LEU A N 1
ATOM 1487 C CA . LEU A 1 188 ? -16.498 -20.529 18.492 1.00 53.03 188 LEU A CA 1
ATOM 1488 C C . LEU A 1 188 ? -15.208 -21.326 18.702 1.00 53.03 188 LEU A C 1
ATOM 1490 O O . LEU A 1 188 ? -15.071 -22.404 18.126 1.00 53.03 188 LEU A O 1
ATOM 1494 N N . GLY A 1 189 ? -14.301 -20.864 19.571 1.00 48.78 189 GLY A N 1
ATOM 1495 C CA . GLY A 1 189 ? -13.051 -21.565 19.862 1.00 48.78 189 GLY A CA 1
ATOM 1496 C C . GLY A 1 189 ? -12.265 -21.832 18.588 1.00 48.78 189 GLY A C 1
ATOM 1497 O O . GLY A 1 189 ? -12.023 -22.993 18.255 1.00 48.78 189 GLY A O 1
ATOM 1498 N N . ILE A 1 190 ? -11.921 -20.764 17.868 1.00 51.47 190 ILE A N 1
ATOM 1499 C CA . ILE A 1 190 ? -11.113 -20.850 16.654 1.00 51.47 190 ILE A CA 1
ATOM 1500 C C . ILE A 1 190 ? -9.670 -21.108 17.098 1.00 51.47 190 ILE A C 1
ATOM 1502 O O . ILE A 1 190 ? -8.902 -20.205 17.410 1.00 51.47 190 ILE A O 1
ATOM 1506 N N . ILE A 1 191 ? -9.314 -22.385 17.228 1.00 45.78 191 ILE A N 1
ATOM 1507 C CA . ILE A 1 191 ? -8.001 -22.789 17.731 1.00 45.78 191 ILE A CA 1
ATOM 1508 C C . ILE A 1 191 ? -6.966 -22.542 16.638 1.00 45.78 191 ILE A C 1
ATOM 1510 O O . ILE A 1 191 ? -6.737 -23.376 15.760 1.00 45.78 191 ILE A O 1
ATOM 1514 N N . HIS A 1 192 ? -6.274 -21.413 16.735 1.00 52.09 192 HIS A N 1
ATOM 1515 C CA . HIS A 1 192 ? -5.036 -21.173 16.006 1.00 52.09 192 HIS A CA 1
ATOM 1516 C C . HIS A 1 192 ? -3.912 -21.970 16.685 1.00 52.09 192 HIS A C 1
ATOM 1518 O O . HIS A 1 192 ? -3.152 -21.474 17.515 1.00 52.09 192 HIS A O 1
ATOM 1524 N N . CYS A 1 193 ? -3.867 -23.274 16.400 1.00 39.06 193 CYS A N 1
ATOM 1525 C CA . CYS A 1 193 ? -2.885 -24.184 16.976 1.00 39.06 193 CYS A CA 1
ATOM 1526 C C . CYS A 1 193 ? -1.479 -23.844 16.475 1.00 39.06 193 CYS A C 1
ATOM 1528 O O . CYS A 1 193 ? -1.239 -23.875 15.273 1.00 39.06 193 CYS A O 1
ATOM 1530 N N . ARG A 1 194 ? -0.574 -23.564 17.423 1.00 43.38 194 ARG A N 1
ATOM 1531 C CA . ARG A 1 194 ? 0.892 -23.748 17.422 1.00 43.38 194 ARG A CA 1
ATOM 1532 C C . ARG A 1 194 ? 1.538 -24.037 16.055 1.00 43.38 194 ARG A C 1
ATOM 1534 O O . ARG A 1 194 ? 2.223 -25.047 15.881 1.00 43.38 194 ARG A O 1
ATOM 1541 N N . GLN A 1 195 ? 1.377 -23.134 15.094 1.00 47.84 195 GLN A N 1
ATOM 1542 C CA . GLN A 1 195 ? 2.187 -23.160 13.887 1.00 47.84 195 GLN A CA 1
ATOM 1543 C C . GLN A 1 195 ? 3.599 -22.715 14.273 1.00 47.84 195 GLN A C 1
ATOM 1545 O O . GLN A 1 195 ? 3.791 -21.958 15.227 1.00 47.84 195 GLN A O 1
ATOM 1550 N N . LYS A 1 196 ? 4.622 -23.229 13.583 1.00 48.38 196 LYS A N 1
ATOM 1551 C CA . LYS A 1 196 ? 5.987 -22.712 13.735 1.00 48.38 196 LYS A CA 1
ATOM 1552 C C . LYS A 1 196 ? 5.969 -21.267 13.245 1.00 48.38 196 LYS A C 1
ATOM 1554 O O . LYS A 1 196 ? 6.157 -21.042 12.054 1.00 48.38 196 LYS A O 1
ATOM 1559 N N . TYR A 1 197 ? 5.711 -20.333 14.159 1.00 53.31 197 TYR A N 1
ATOM 1560 C CA . TYR A 1 197 ? 5.467 -18.927 13.856 1.00 53.31 197 TYR A CA 1
ATOM 1561 C C . TYR A 1 197 ? 6.525 -18.366 12.891 1.00 53.31 197 TYR A C 1
ATOM 1563 O O . TYR A 1 197 ? 6.160 -17.797 11.875 1.00 53.31 197 TYR A O 1
ATOM 1571 N N . GLY A 1 198 ? 7.804 -18.719 13.070 1.00 58.09 198 GLY A N 1
ATOM 1572 C CA . GLY A 1 198 ? 8.903 -18.303 12.184 1.00 58.09 198 GLY A CA 1
ATOM 1573 C C . GLY A 1 198 ? 8.914 -18.844 10.741 1.00 58.09 198 GLY A C 1
ATOM 1574 O O . GLY A 1 198 ? 9.927 -18.695 10.068 1.00 58.09 198 GLY A O 1
ATOM 1575 N N . ARG A 1 199 ? 7.860 -19.514 10.256 1.00 67.56 199 ARG A N 1
ATOM 1576 C CA . ARG A 1 199 ? 7.709 -19.925 8.841 1.00 67.56 199 ARG A CA 1
ATOM 1577 C C . ARG A 1 199 ? 6.491 -19.307 8.151 1.00 67.56 199 ARG A C 1
ATOM 1579 O O . ARG A 1 199 ? 6.300 -19.544 6.962 1.00 67.56 199 ARG A O 1
ATOM 1586 N N . MET A 1 200 ? 5.648 -18.580 8.884 1.00 69.38 200 MET A N 1
ATOM 1587 C CA . MET A 1 200 ? 4.497 -17.884 8.314 1.00 69.38 200 MET A CA 1
ATOM 1588 C C . MET A 1 200 ? 4.918 -16.515 7.785 1.00 69.38 200 MET A C 1
ATOM 1590 O O . MET A 1 200 ? 5.914 -15.943 8.222 1.00 69.38 200 MET A O 1
ATOM 1594 N N . TRP A 1 201 ? 4.121 -15.961 6.871 1.00 71.62 201 TRP A N 1
ATOM 1595 C CA . TRP A 1 201 ? 4.235 -14.549 6.527 1.00 71.62 201 TRP A CA 1
ATOM 1596 C C . TRP A 1 201 ? 4.053 -13.689 7.788 1.00 71.62 201 TRP A C 1
ATOM 1598 O O . TRP A 1 201 ? 3.151 -13.948 8.590 1.00 71.62 201 TRP A O 1
ATOM 1608 N N . CYS A 1 202 ? 4.906 -12.676 7.963 1.00 75.31 202 CYS A N 1
ATOM 1609 C CA . CYS A 1 202 ? 4.984 -11.874 9.185 1.00 75.31 202 CYS A CA 1
ATOM 1610 C C . CYS A 1 202 ? 3.636 -11.253 9.578 1.00 75.31 202 CYS A C 1
ATOM 1612 O O . CYS A 1 202 ? 3.248 -11.347 10.736 1.00 75.31 202 CYS A O 1
ATOM 1614 N N . HIS A 1 203 ? 2.862 -10.713 8.632 1.00 78.50 203 HIS A N 1
ATOM 1615 C CA . HIS A 1 203 ? 1.536 -10.160 8.930 1.00 78.50 203 HIS A CA 1
ATOM 1616 C C . HIS A 1 203 ? 0.565 -11.203 9.482 1.00 78.50 203 HIS A C 1
ATOM 1618 O O . HIS A 1 203 ? -0.106 -10.945 10.479 1.00 78.50 203 HIS A O 1
ATOM 1624 N N . CYS A 1 204 ? 0.515 -12.396 8.881 1.00 80.44 204 CYS A N 1
ATOM 1625 C CA . CYS A 1 204 ? -0.314 -13.476 9.408 1.00 80.44 204 CYS A CA 1
ATOM 1626 C C . CYS A 1 204 ? 0.135 -13.866 10.816 1.00 80.44 204 CYS A C 1
ATOM 1628 O O . CYS A 1 204 ? -0.697 -13.967 11.712 1.00 80.44 204 CYS A O 1
ATOM 1630 N N . GLN A 1 205 ? 1.440 -14.045 11.027 1.00 80.12 205 GLN A N 1
ATOM 1631 C CA . GLN A 1 205 ? 1.983 -14.370 12.344 1.00 80.12 205 GLN A CA 1
ATOM 1632 C C . GLN A 1 205 ? 1.580 -13.324 13.389 1.00 80.12 205 GLN A C 1
ATOM 1634 O O . GLN A 1 205 ? 1.075 -13.695 14.445 1.00 80.12 205 GLN A O 1
ATOM 1639 N N . MET A 1 206 ? 1.774 -12.039 13.095 1.00 85.25 206 MET A N 1
ATOM 1640 C CA . MET A 1 206 ? 1.540 -10.960 14.054 1.00 85.25 206 MET A CA 1
ATOM 1641 C C . MET A 1 206 ? 0.056 -10.697 14.310 1.00 85.25 206 MET A C 1
ATOM 1643 O O . MET A 1 206 ? -0.294 -10.233 15.386 1.00 85.25 206 MET A O 1
ATOM 1647 N N . VAL A 1 207 ? -0.848 -11.039 13.392 1.00 87.81 207 VAL A N 1
ATOM 1648 C CA . VAL A 1 207 ? -2.289 -11.000 13.693 1.00 87.81 207 VAL A CA 1
ATOM 1649 C C . VAL A 1 207 ? -2.713 -12.220 14.510 1.00 87.81 207 VAL A C 1
ATOM 1651 O O . VAL A 1 207 ? -3.355 -12.066 15.545 1.00 87.81 207 VAL A O 1
ATOM 1654 N N . TYR A 1 208 ? -2.315 -13.430 14.107 1.00 87.12 208 TYR A N 1
ATOM 1655 C CA . TYR A 1 208 ? -2.756 -14.652 14.787 1.00 87.12 208 TYR A CA 1
ATOM 1656 C C . TYR A 1 208 ? -2.102 -14.871 16.155 1.00 87.12 208 TYR A C 1
ATOM 1658 O O . TYR A 1 208 ? -2.666 -15.582 16.985 1.00 87.12 208 TYR A O 1
ATOM 1666 N N . LEU A 1 209 ? -0.947 -14.259 16.426 1.00 87.19 209 LEU A N 1
ATOM 1667 C CA . LEU A 1 209 ? -0.278 -14.329 17.724 1.00 87.19 209 LEU A CA 1
ATOM 1668 C C . LEU A 1 209 ? -1.164 -13.775 18.867 1.00 87.19 209 LEU A C 1
ATOM 1670 O O . LEU A 1 209 ? -1.509 -14.563 19.752 1.00 87.19 209 LEU A O 1
ATOM 1674 N N . PRO A 1 210 ? -1.608 -12.501 18.867 1.00 91.44 210 PRO A N 1
ATOM 1675 C CA . PRO A 1 210 ? -2.519 -11.985 19.887 1.00 91.44 210 PRO A CA 1
ATOM 1676 C C . PRO A 1 210 ? -3.917 -12.615 19.821 1.00 91.44 210 PRO A C 1
ATOM 1678 O O . PRO A 1 210 ? -4.492 -12.895 20.870 1.00 91.44 210 PRO A O 1
ATOM 1681 N N . THR A 1 211 ? -4.444 -12.953 18.636 1.00 89.62 211 THR A N 1
ATOM 1682 C CA . THR A 1 211 ? -5.705 -13.716 18.529 1.00 89.62 211 THR A CA 1
ATOM 1683 C C . THR A 1 211 ? -5.614 -15.044 19.290 1.00 89.62 211 THR A C 1
ATOM 1685 O O . THR A 1 211 ? -6.498 -15.362 20.080 1.00 89.62 211 THR A O 1
ATOM 1688 N N . SER A 1 212 ? -4.504 -15.782 19.151 1.00 86.88 212 SER A N 1
ATOM 1689 C CA . SER A 1 212 ? -4.290 -17.044 19.874 1.00 86.88 212 SER A CA 1
ATOM 1690 C C . SER A 1 212 ? -4.207 -16.864 21.395 1.00 86.88 212 SER A C 1
ATOM 1692 O O . SER A 1 212 ? -4.619 -17.758 22.138 1.00 86.88 212 SER A O 1
ATOM 1694 N N . TYR A 1 213 ? -3.711 -15.714 21.870 1.00 90.62 213 TYR A N 1
ATOM 1695 C CA . TYR A 1 213 ? -3.697 -15.378 23.294 1.00 90.62 213 TYR A CA 1
ATOM 1696 C C . TYR A 1 213 ? -5.117 -15.189 23.829 1.00 90.62 213 TYR A C 1
ATOM 1698 O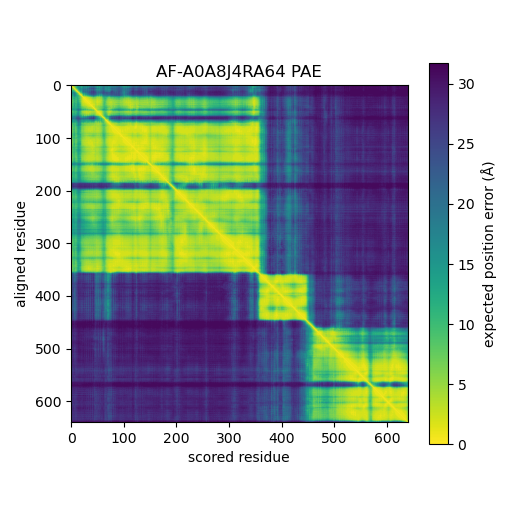 O . TYR A 1 213 ? -5.492 -15.826 24.816 1.00 90.62 213 TYR A O 1
ATOM 1706 N N . LEU A 1 214 ? -5.916 -14.362 23.150 1.00 90.06 214 LEU A N 1
ATOM 1707 C CA . LEU A 1 214 ? -7.300 -14.061 23.526 1.00 90.06 214 LEU A CA 1
ATOM 1708 C C . LEU A 1 214 ? -8.181 -15.316 23.473 1.00 90.06 214 LEU A C 1
ATOM 1710 O O . LEU A 1 214 ? -8.892 -15.614 24.438 1.00 90.06 214 LEU A O 1
ATOM 1714 N N . ASP A 1 215 ? -8.066 -16.106 22.403 1.00 84.69 215 ASP A N 1
ATOM 1715 C CA . ASP A 1 215 ? -8.783 -17.375 22.253 1.00 84.69 215 ASP A CA 1
ATOM 1716 C C . ASP A 1 215 ? -8.358 -18.396 23.313 1.00 84.69 215 ASP A C 1
ATOM 1718 O O . ASP A 1 215 ? -9.201 -19.045 23.941 1.00 84.69 215 ASP A O 1
ATOM 1722 N N . GLY A 1 216 ? -7.054 -18.521 23.575 1.00 83.25 216 GLY A N 1
ATOM 1723 C CA . GLY A 1 216 ? -6.538 -19.442 24.585 1.00 83.25 216 GLY A CA 1
ATOM 1724 C C . GLY A 1 216 ? -6.917 -19.045 26.017 1.00 83.25 216 GLY A C 1
ATOM 1725 O O . GLY A 1 216 ? -7.107 -19.933 26.855 1.00 83.25 216 GLY A O 1
ATOM 1726 N N . LYS A 1 217 ? -7.088 -17.744 26.287 1.00 87.44 217 LYS A N 1
ATOM 1727 C CA . LYS A 1 217 ? -7.653 -17.197 27.534 1.00 87.44 217 LYS A CA 1
ATOM 1728 C C . LYS A 1 217 ? -9.174 -17.311 27.615 1.00 87.44 217 LYS A C 1
ATOM 1730 O O . LYS A 1 217 ? -9.709 -17.137 28.707 1.00 87.44 217 LYS A O 1
ATOM 1735 N N . ARG A 1 218 ? -9.854 -17.614 26.502 1.00 85.31 218 ARG A N 1
ATOM 1736 C CA . ARG A 1 218 ? -11.320 -17.554 26.376 1.00 85.31 218 ARG A CA 1
ATOM 1737 C C . ARG A 1 218 ? -11.858 -16.185 26.777 1.00 85.31 218 ARG A C 1
ATOM 1739 O O . ARG A 1 218 ? -12.849 -16.087 27.494 1.00 85.31 218 ARG A O 1
ATOM 1746 N N . PHE A 1 219 ? -11.160 -15.140 26.338 1.00 88.75 219 PHE A N 1
ATOM 1747 C CA . PHE A 1 219 ? -11.526 -13.777 26.671 1.00 88.75 219 PHE A CA 1
ATOM 1748 C C . PHE A 1 219 ? -12.884 -13.406 26.065 1.00 88.75 219 PHE A C 1
ATOM 1750 O O . PHE A 1 219 ? -13.167 -13.702 24.902 1.00 88.75 219 PHE A O 1
ATOM 1757 N N . VAL A 1 220 ? -13.690 -12.737 26.883 1.00 87.56 220 VAL A N 1
ATOM 1758 C CA . VAL A 1 220 ? -14.993 -12.180 26.544 1.00 87.56 220 VAL A CA 1
ATOM 1759 C C . VAL A 1 220 ? -15.093 -10.825 27.244 1.00 87.56 220 VAL A C 1
ATOM 1761 O O . VAL A 1 220 ? -14.781 -10.718 28.432 1.00 87.56 220 VAL A O 1
ATOM 1764 N N . GLY A 1 221 ? -15.457 -9.788 26.495 1.00 86.88 221 GLY A N 1
ATOM 1765 C CA . GLY A 1 221 ? -15.596 -8.425 26.993 1.00 86.88 221 GLY A CA 1
ATOM 1766 C C . GLY A 1 221 ? -16.856 -8.211 27.841 1.00 86.88 221 GLY A C 1
ATOM 1767 O O . GLY A 1 221 ? -17.654 -9.122 28.034 1.00 86.88 221 GLY A O 1
ATOM 1768 N N . PRO A 1 222 ? -17.057 -6.998 28.379 1.00 87.75 222 PRO A N 1
ATOM 1769 C CA . PRO A 1 222 ? -18.210 -6.693 29.223 1.00 87.75 222 PRO A CA 1
ATOM 1770 C C . PRO A 1 222 ? -19.528 -6.581 28.430 1.00 87.75 222 PRO A C 1
ATOM 1772 O O . PRO A 1 222 ? -19.591 -5.933 27.385 1.00 87.75 222 PRO A O 1
ATOM 1775 N N . ILE A 1 223 ? -20.627 -7.113 28.983 1.00 87.25 223 ILE A N 1
ATOM 1776 C CA . ILE A 1 223 ? -21.981 -6.995 28.403 1.00 87.25 223 ILE A CA 1
ATOM 1777 C C . ILE A 1 223 ? -22.555 -5.591 28.634 1.00 87.25 223 ILE A C 1
ATOM 1779 O O . ILE A 1 223 ? -23.279 -5.347 29.606 1.00 87.25 223 ILE A O 1
ATOM 1783 N N . LEU A 1 224 ? -22.285 -4.669 27.713 1.00 88.56 224 LEU A N 1
ATOM 1784 C CA . LEU A 1 224 ? -22.879 -3.327 27.728 1.00 88.56 224 LEU A CA 1
ATOM 1785 C C . LEU A 1 224 ? -24.340 -3.344 27.220 1.00 88.56 224 LEU A C 1
ATOM 1787 O O . LEU A 1 224 ? -24.734 -4.259 26.488 1.00 88.56 224 LEU A O 1
ATOM 1791 N N . PRO A 1 225 ? -25.168 -2.329 27.547 1.00 90.69 225 PRO A N 1
ATOM 1792 C CA . PRO A 1 225 ? -26.533 -2.214 27.021 1.00 90.69 225 PRO A CA 1
ATOM 1793 C C . PRO A 1 225 ? -26.600 -2.261 25.488 1.00 90.69 225 PRO A C 1
ATOM 1795 O O . PRO A 1 225 ? -27.448 -2.961 24.935 1.00 90.69 225 PRO A O 1
ATOM 1798 N N . THR A 1 226 ? -25.654 -1.607 24.807 1.00 92.56 226 THR A N 1
ATOM 1799 C CA . THR A 1 226 ? -25.526 -1.641 23.343 1.00 92.56 226 THR A CA 1
ATOM 1800 C C . THR A 1 226 ? -25.312 -3.064 22.826 1.00 92.56 226 THR A C 1
ATOM 1802 O O . THR A 1 226 ? -25.947 -3.455 21.855 1.00 92.56 226 THR A O 1
ATOM 1805 N N . ILE A 1 227 ? -24.517 -3.890 23.519 1.00 91.88 227 ILE A N 1
ATOM 1806 C CA . ILE A 1 227 ? -24.269 -5.291 23.133 1.00 91.88 227 ILE A CA 1
ATOM 1807 C C . ILE A 1 227 ? -25.549 -6.120 23.217 1.00 91.88 227 ILE A C 1
ATOM 1809 O O . ILE A 1 227 ? -25.850 -6.902 22.316 1.00 91.88 227 ILE A O 1
ATOM 1813 N N . ARG A 1 228 ? -26.358 -5.917 24.265 1.00 92.19 228 ARG A N 1
ATOM 1814 C CA . ARG A 1 228 ? -27.667 -6.585 24.389 1.00 92.19 228 ARG A CA 1
ATOM 1815 C C . ARG A 1 228 ? -28.625 -6.190 23.268 1.00 92.19 228 ARG A C 1
ATOM 1817 O O . ARG A 1 228 ? -29.427 -7.025 22.858 1.00 92.19 228 ARG A O 1
ATOM 1824 N N . SER A 1 229 ? -28.546 -4.946 22.797 1.00 94.19 229 SER A N 1
ATOM 1825 C CA . SER A 1 229 ? -29.311 -4.469 21.641 1.00 94.19 229 SER A CA 1
ATOM 1826 C C . SER A 1 229 ? -28.821 -5.130 20.352 1.00 94.19 229 SER A C 1
ATOM 1828 O O . SER A 1 229 ? -29.606 -5.765 19.656 1.00 94.19 229 SER A O 1
ATOM 1830 N N . LEU A 1 230 ? -27.506 -5.124 20.108 1.00 95.06 230 LEU A N 1
ATOM 1831 C CA . LEU A 1 230 ? -26.879 -5.742 18.934 1.00 95.06 230 LEU A CA 1
ATOM 1832 C C . LEU A 1 230 ? -27.225 -7.231 18.781 1.00 95.06 230 LEU A C 1
ATOM 1834 O O . LEU A 1 230 ? -27.494 -7.688 17.674 1.00 95.06 230 LEU A O 1
ATOM 1838 N N . ARG A 1 231 ? -27.315 -7.986 19.884 1.00 94.06 231 ARG A N 1
ATOM 1839 C CA . ARG A 1 231 ? -27.753 -9.399 19.863 1.00 94.06 231 ARG A CA 1
ATOM 1840 C C . ARG A 1 231 ? -29.171 -9.608 19.318 1.00 94.06 231 ARG A C 1
ATOM 1842 O O . ARG A 1 231 ? -29.496 -10.723 18.929 1.00 94.06 231 ARG A O 1
ATOM 1849 N N . LYS A 1 232 ? -30.021 -8.581 19.331 1.00 93.88 232 LYS A N 1
ATOM 1850 C CA . LYS A 1 232 ? -31.368 -8.614 18.741 1.00 93.88 232 LYS A CA 1
ATOM 1851 C C . LYS A 1 232 ? -31.389 -8.088 17.306 1.00 93.88 232 LYS A C 1
ATOM 1853 O O . LYS A 1 232 ? -32.317 -8.393 16.574 1.00 93.88 232 LYS A O 1
ATOM 1858 N N . GLU A 1 233 ? -30.397 -7.284 16.933 1.00 95.25 233 GLU A N 1
ATOM 1859 C CA . GLU A 1 233 ? -30.340 -6.578 15.649 1.00 95.25 233 GLU A CA 1
ATOM 1860 C C . GLU A 1 233 ? -29.611 -7.386 14.560 1.00 95.25 233 GLU A C 1
ATOM 1862 O O . GLU A 1 233 ? -29.948 -7.266 13.388 1.00 95.25 233 GLU A O 1
ATOM 1867 N N . LEU A 1 234 ? -28.611 -8.197 14.929 1.00 95.69 234 LEU A N 1
ATOM 1868 C CA . LEU A 1 234 ? -27.671 -8.817 13.980 1.00 95.69 234 LEU A CA 1
ATOM 1869 C C . LEU A 1 234 ? -28.071 -10.212 13.470 1.00 95.69 234 LEU A C 1
ATOM 1871 O O . LEU A 1 234 ? -27.419 -10.740 12.566 1.00 95.69 234 LEU A O 1
ATOM 1875 N N . TYR A 1 235 ? -29.083 -10.841 14.064 1.00 95.31 235 TYR A N 1
ATOM 1876 C CA . TYR A 1 235 ? -29.399 -12.254 13.845 1.00 95.31 235 TYR A CA 1
ATOM 1877 C C . TYR A 1 235 ? -30.852 -12.447 13.415 1.00 95.31 235 TYR A C 1
ATOM 1879 O O . TYR A 1 235 ? -31.749 -11.768 13.905 1.00 95.31 235 TYR A O 1
ATOM 1887 N N . THR A 1 236 ? -31.078 -13.403 12.512 1.00 93.25 236 THR A N 1
ATOM 1888 C CA . THR A 1 236 ? -32.408 -13.754 11.983 1.00 93.25 236 THR A CA 1
ATOM 1889 C C . THR A 1 236 ? -33.243 -14.581 12.961 1.00 93.25 236 THR A C 1
ATOM 1891 O O . THR A 1 236 ? -34.468 -14.581 12.877 1.00 93.25 236 THR A O 1
ATOM 1894 N N . VAL A 1 237 ? -32.586 -15.263 13.901 1.00 92.38 237 VAL A N 1
ATOM 1895 C CA . VAL A 1 237 ? -33.208 -16.037 14.980 1.00 92.38 237 VAL A CA 1
ATOM 1896 C C . VAL A 1 237 ? -32.818 -15.456 16.343 1.00 92.38 237 VAL A C 1
ATOM 1898 O O . VAL A 1 237 ? -31.768 -14.809 16.456 1.00 92.38 237 VAL A O 1
ATOM 1901 N N . PRO A 1 238 ? -33.622 -15.671 17.402 1.00 92.88 238 PRO A N 1
ATOM 1902 C CA . PRO A 1 238 ? -33.281 -15.209 18.741 1.00 92.88 238 PRO A CA 1
ATOM 1903 C C . PRO A 1 238 ? -31.897 -15.703 19.183 1.00 92.88 238 PRO A C 1
ATOM 1905 O O . PRO A 1 238 ? -31.586 -16.885 19.090 1.00 92.88 238 PRO A O 1
ATOM 1908 N N . TYR A 1 239 ? -31.079 -14.807 19.745 1.00 90.56 239 TYR A N 1
ATOM 1909 C CA . TYR A 1 239 ? -29.681 -15.088 20.116 1.00 90.56 239 TYR A CA 1
ATOM 1910 C C . TYR A 1 239 ? -29.465 -16.368 20.947 1.00 90.56 239 TYR A C 1
ATOM 1912 O O . TYR A 1 239 ? -28.427 -17.016 20.845 1.00 90.56 239 TYR A O 1
ATOM 1920 N N . HIS A 1 240 ? -30.432 -16.718 21.799 1.00 90.56 240 HIS A N 1
ATOM 1921 C CA . HIS A 1 240 ? -30.358 -17.873 22.695 1.00 90.56 240 HIS A CA 1
ATOM 1922 C C . HIS A 1 240 ? -30.709 -19.208 22.019 1.00 90.56 240 HIS A C 1
ATOM 1924 O O . HIS A 1 240 ? -30.444 -20.254 22.603 1.00 90.56 240 HIS A O 1
ATOM 1930 N N . GLU A 1 241 ? -31.273 -19.175 20.811 1.00 92.38 241 GLU A N 1
ATOM 1931 C CA . GLU A 1 241 ? -31.639 -20.354 20.015 1.00 92.38 241 GLU A CA 1
ATOM 1932 C C . GLU A 1 241 ? -30.560 -20.720 18.978 1.00 92.38 241 GLU A C 1
ATOM 1934 O O . GLU A 1 241 ? -30.649 -21.765 18.341 1.00 92.38 241 GLU A O 1
ATOM 1939 N N . ILE A 1 242 ? -29.527 -19.884 18.804 1.00 90.81 242 ILE A N 1
ATOM 1940 C CA . ILE A 1 242 ? -28.450 -20.117 17.832 1.00 90.81 242 ILE A CA 1
ATOM 1941 C C . ILE A 1 242 ? -27.561 -21.280 18.290 1.00 90.81 242 ILE A C 1
ATOM 1943 O O . ILE A 1 242 ? -26.920 -21.200 19.344 1.00 90.81 242 ILE A O 1
ATOM 1947 N N . ASP A 1 243 ? -27.432 -22.318 17.456 1.00 88.88 243 ASP A N 1
ATOM 1948 C CA . ASP A 1 243 ? -26.400 -23.341 17.639 1.00 88.88 243 ASP A CA 1
ATOM 1949 C C . ASP A 1 243 ? -25.044 -22.840 17.126 1.00 88.88 243 ASP A C 1
ATOM 1951 O O . ASP A 1 243 ? -24.712 -22.879 15.939 1.00 88.88 243 ASP A O 1
ATOM 1955 N N . TRP A 1 244 ? -24.215 -22.372 18.054 1.00 85.75 244 TRP A N 1
ATOM 1956 C CA . TRP A 1 244 ? -22.886 -21.863 17.736 1.00 85.75 244 TRP A CA 1
ATOM 1957 C C . TRP A 1 244 ? -21.926 -22.943 17.218 1.00 85.75 244 TRP A C 1
ATOM 1959 O O . TRP A 1 244 ? -20.947 -22.610 16.560 1.00 85.75 244 TRP A O 1
ATOM 1969 N N . ASN A 1 245 ? -22.162 -24.236 17.447 1.00 83.25 245 ASN A N 1
ATOM 1970 C CA . ASN A 1 245 ? -21.289 -25.263 16.872 1.00 83.25 245 ASN A CA 1
ATOM 1971 C C . ASN A 1 245 ? -21.458 -25.354 15.354 1.00 83.25 245 ASN A C 1
ATOM 1973 O O . ASN A 1 245 ? -20.458 -25.465 14.640 1.00 83.25 245 ASN A O 1
ATOM 1977 N N . GLU A 1 246 ? -22.696 -25.261 14.868 1.00 84.75 246 GLU A N 1
ATOM 1978 C CA . GLU A 1 246 ? -23.006 -25.343 13.438 1.00 84.75 246 GLU A CA 1
ATOM 1979 C C . GLU A 1 246 ? -22.534 -24.102 12.671 1.00 84.75 246 GLU A C 1
ATOM 1981 O O . GLU A 1 246 ? -22.170 -24.189 11.499 1.00 84.75 246 GLU A O 1
ATOM 1986 N N . THR A 1 247 ? -22.436 -22.947 13.338 1.00 86.50 247 THR A N 1
ATOM 1987 C CA . THR A 1 247 ? -22.026 -21.698 12.678 1.00 86.50 247 THR A CA 1
ATOM 1988 C C . THR A 1 247 ? -20.523 -21.583 12.424 1.00 86.50 247 THR A C 1
ATOM 1990 O O . THR A 1 247 ? -20.114 -20.723 11.644 1.00 86.50 247 THR A O 1
ATOM 1993 N N . ARG A 1 248 ? -19.670 -22.446 13.002 1.00 80.88 248 ARG A N 1
ATOM 1994 C CA . ARG A 1 248 ? -18.193 -22.332 12.921 1.00 80.88 248 ARG A CA 1
ATOM 1995 C C . ARG A 1 248 ? -17.655 -22.187 11.506 1.00 80.88 248 ARG A C 1
ATOM 1997 O O . ARG A 1 248 ? -16.895 -21.254 11.242 1.00 80.88 248 ARG A O 1
ATOM 2004 N N . ASN A 1 249 ? -18.085 -23.075 10.618 1.00 83.88 249 ASN A N 1
ATOM 2005 C CA . ASN A 1 249 ? -17.590 -23.146 9.245 1.00 83.88 249 ASN A CA 1
ATOM 2006 C C . ASN A 1 249 ? -18.466 -22.359 8.259 1.00 83.88 249 ASN A C 1
ATOM 2008 O O . ASN A 1 249 ? -18.135 -22.296 7.079 1.00 83.88 249 ASN A O 1
ATOM 2012 N N . LEU A 1 250 ? -19.557 -21.738 8.727 1.00 88.00 250 LEU A N 1
ATOM 2013 C CA . LEU A 1 250 ? -20.383 -20.881 7.882 1.00 88.00 250 LEU A CA 1
ATOM 2014 C C . LEU A 1 250 ? -19.619 -19.609 7.508 1.00 88.00 250 LEU A C 1
ATOM 2016 O O . LEU A 1 250 ? -19.006 -18.961 8.356 1.00 88.00 250 LEU A O 1
ATOM 2020 N N . CYS A 1 251 ? -19.677 -19.252 6.233 1.00 89.94 251 CYS A N 1
ATOM 2021 C CA . CYS A 1 251 ? -19.160 -18.004 5.698 1.00 89.94 251 CYS A CA 1
ATOM 2022 C C . CYS A 1 251 ? -20.133 -17.530 4.619 1.00 89.94 251 CYS A C 1
ATOM 2024 O O . CYS A 1 251 ? -20.563 -18.343 3.794 1.00 89.94 251 CYS A O 1
ATOM 2026 N N . ALA A 1 252 ? -20.498 -16.251 4.639 1.00 92.38 252 ALA A N 1
ATOM 2027 C CA . ALA A 1 252 ? -21.346 -15.655 3.620 1.00 92.38 252 ALA A CA 1
ATOM 2028 C C . ALA A 1 252 ? -20.681 -15.802 2.245 1.00 92.38 252 ALA A C 1
ATOM 2030 O O . ALA A 1 252 ? -19.455 -15.739 2.113 1.00 92.38 252 ALA A O 1
ATOM 2031 N N . LYS A 1 253 ? -21.492 -16.016 1.208 1.00 92.00 253 LYS A N 1
ATOM 2032 C CA . LYS A 1 253 ? -20.991 -16.262 -0.150 1.00 92.00 253 LYS A CA 1
ATOM 2033 C C . LYS A 1 253 ? -20.209 -15.057 -0.675 1.00 92.00 253 LYS A C 1
ATOM 2035 O O . LYS A 1 253 ? -19.217 -15.229 -1.375 1.00 92.00 253 LYS A O 1
ATOM 2040 N N . GLU A 1 254 ? -20.657 -13.864 -0.312 1.00 90.69 254 GLU A N 1
ATOM 2041 C CA . GLU A 1 254 ? -20.087 -12.567 -0.663 1.00 90.69 254 GLU A CA 1
ATOM 2042 C C . GLU A 1 254 ? -18.679 -12.379 -0.075 1.00 90.69 254 GLU A C 1
ATOM 2044 O O . GLU A 1 254 ? -17.854 -11.689 -0.667 1.00 90.69 254 GLU A O 1
ATOM 2049 N N . ASP A 1 255 ? -18.382 -13.024 1.058 1.00 90.06 255 ASP A N 1
ATOM 2050 C CA . ASP A 1 255 ? -17.086 -12.949 1.742 1.00 90.06 255 ASP A CA 1
ATOM 2051 C C . ASP A 1 255 ? -16.127 -14.100 1.384 1.00 90.06 255 ASP A C 1
ATOM 2053 O O . ASP A 1 255 ? -14.934 -14.053 1.707 1.00 90.06 255 ASP A O 1
ATOM 2057 N N . LEU A 1 256 ? -16.619 -15.166 0.745 1.00 88.56 256 LEU A N 1
ATOM 2058 C CA . LEU A 1 256 ? -15.848 -16.388 0.520 1.00 88.56 256 LEU A CA 1
ATOM 2059 C C . LEU A 1 256 ? -14.901 -16.262 -0.683 1.00 88.56 256 LEU A C 1
ATOM 2061 O O . LEU A 1 256 ? -15.184 -16.745 -1.777 1.00 88.56 256 LEU A O 1
ATOM 2065 N N . TYR A 1 257 ? -13.736 -15.655 -0.460 1.00 87.62 257 TYR A N 1
ATOM 2066 C CA . TYR A 1 257 ? -12.701 -15.530 -1.492 1.00 87.62 257 TYR A CA 1
ATOM 2067 C C . TYR A 1 257 ? -11.857 -16.809 -1.666 1.00 87.62 257 TYR A C 1
ATOM 2069 O O . TYR A 1 257 ? -11.565 -17.218 -2.787 1.00 87.62 257 TYR A O 1
ATOM 2077 N N . TYR A 1 258 ? -11.492 -17.473 -0.561 1.00 81.94 258 TYR A N 1
ATOM 2078 C CA . TYR A 1 258 ? -10.787 -18.762 -0.566 1.00 81.94 258 TYR A CA 1
ATOM 2079 C C . TYR A 1 258 ? -11.583 -19.804 0.232 1.00 81.94 258 TYR A C 1
ATOM 2081 O O . TYR A 1 258 ? -11.616 -19.718 1.462 1.00 81.94 258 TYR A O 1
ATOM 2089 N N . PRO A 1 259 ? -12.220 -20.792 -0.426 1.00 85.00 259 PRO A N 1
ATOM 2090 C CA . PRO A 1 259 ? -12.916 -21.860 0.279 1.00 85.00 259 PRO A CA 1
ATOM 2091 C C . PRO A 1 259 ? -11.921 -22.768 1.004 1.00 85.00 259 PRO A C 1
ATOM 2093 O O . PRO A 1 259 ? -10.823 -23.035 0.509 1.00 85.00 259 PRO A O 1
ATOM 2096 N N . HIS A 1 260 ? -12.312 -23.270 2.174 1.00 81.62 260 HIS A N 1
ATOM 2097 C CA . HIS A 1 260 ? -11.476 -24.204 2.918 1.00 81.62 260 HIS A CA 1
ATOM 2098 C C . HIS A 1 260 ? -11.394 -25.553 2.194 1.00 81.62 260 HIS A C 1
ATOM 2100 O O . HIS A 1 260 ? -12.417 -26.112 1.791 1.00 81.62 260 HIS A O 1
ATOM 2106 N N . PRO A 1 261 ? -10.190 -26.125 2.042 1.00 86.62 261 PRO A N 1
ATOM 2107 C CA . PRO A 1 261 ? -10.049 -27.522 1.667 1.00 86.62 261 PRO A CA 1
ATOM 2108 C C . PRO A 1 261 ? -10.623 -28.430 2.761 1.00 86.62 261 PRO A C 1
ATOM 2110 O O . PRO A 1 261 ? -10.429 -28.166 3.945 1.00 86.62 261 PRO A O 1
ATOM 2113 N N . LEU A 1 262 ? -11.199 -29.575 2.388 1.00 85.25 262 LEU A N 1
ATOM 2114 C CA . LEU A 1 262 ? -11.759 -30.548 3.342 1.00 85.25 262 LEU A CA 1
ATOM 2115 C C . LEU A 1 262 ? -10.773 -30.951 4.459 1.00 85.25 262 LEU A C 1
ATOM 2117 O O . LEU A 1 262 ? -11.159 -31.162 5.605 1.00 85.25 262 LEU A O 1
ATOM 2121 N N . VAL A 1 263 ? -9.476 -31.033 4.141 1.00 85.88 263 VAL A N 1
ATOM 2122 C CA . VAL A 1 263 ? -8.427 -31.342 5.127 1.00 85.88 263 VAL A CA 1
ATOM 2123 C C . VAL A 1 263 ? -8.324 -30.284 6.233 1.00 85.88 263 VAL A C 1
ATOM 2125 O O . VAL A 1 263 ? -8.038 -30.625 7.380 1.00 85.88 263 VAL A O 1
ATOM 2128 N N . GLN A 1 264 ? -8.582 -29.016 5.913 1.00 82.56 264 GLN A N 1
ATOM 2129 C CA . GLN A 1 264 ? -8.579 -27.920 6.877 1.00 82.56 264 GLN A CA 1
ATOM 2130 C C . GLN A 1 264 ? -9.776 -28.032 7.825 1.00 82.56 264 GLN A C 1
ATOM 2132 O O . GLN A 1 264 ? -9.590 -27.913 9.035 1.00 82.56 264 GLN A O 1
ATOM 2137 N N . ASP A 1 265 ? -10.960 -28.365 7.307 1.00 82.31 265 ASP A N 1
ATOM 2138 C CA . ASP A 1 265 ? -12.157 -28.574 8.128 1.00 82.31 265 ASP A CA 1
ATOM 2139 C C . ASP A 1 265 ? -11.994 -29.769 9.077 1.00 82.31 265 ASP A C 1
ATOM 2141 O O . ASP A 1 265 ? -12.334 -29.678 10.258 1.00 82.31 265 ASP A O 1
ATOM 2145 N N . ILE A 1 266 ? -11.399 -30.871 8.602 1.00 85.06 266 ILE A N 1
ATOM 2146 C CA . ILE A 1 266 ? -11.079 -32.038 9.441 1.00 85.06 266 ILE A CA 1
ATOM 2147 C C . ILE A 1 266 ? -10.081 -31.654 10.540 1.00 85.06 266 ILE A C 1
ATOM 2149 O O . ILE A 1 266 ? -10.259 -32.036 11.701 1.00 85.06 266 ILE A O 1
ATOM 2153 N N . LEU A 1 267 ? -9.035 -30.893 10.202 1.00 83.00 267 LEU A N 1
ATOM 2154 C CA . LEU A 1 267 ? -8.028 -30.447 11.165 1.00 83.00 267 LEU A CA 1
ATOM 2155 C C . LEU A 1 267 ? -8.644 -29.547 12.242 1.00 83.00 267 LEU A C 1
ATOM 2157 O O . LEU A 1 267 ? -8.410 -29.765 13.431 1.00 83.00 267 LEU A O 1
ATOM 2161 N N . TRP A 1 268 ? -9.444 -28.559 11.848 1.00 80.25 268 TRP A N 1
ATOM 2162 C CA . TRP A 1 268 ? -10.115 -27.652 12.777 1.00 80.25 268 TRP A CA 1
ATOM 2163 C C . TRP A 1 268 ? -11.162 -28.364 13.630 1.00 80.25 268 TRP A C 1
ATOM 2165 O O . TRP A 1 268 ? -11.206 -28.140 14.840 1.00 80.25 268 TRP A O 1
ATOM 2175 N N . GLY A 1 269 ? -11.932 -29.285 13.046 1.00 82.00 269 GLY A N 1
ATOM 2176 C CA . GLY A 1 269 ? -12.846 -30.155 13.785 1.00 82.00 269 GLY A CA 1
ATOM 2177 C C . GLY A 1 269 ? -12.110 -31.002 14.826 1.00 82.00 269 GLY A C 1
ATOM 2178 O O . GLY A 1 269 ? -12.525 -31.063 15.981 1.00 82.00 269 GLY A O 1
ATOM 2179 N N . SER A 1 270 ? -10.964 -31.579 14.461 1.00 81.81 270 SER A N 1
ATOM 2180 C CA . SER A 1 270 ? -10.129 -32.367 15.380 1.00 81.81 270 SER A CA 1
ATOM 2181 C C . SER A 1 270 ? -9.561 -31.514 16.515 1.00 81.81 270 SER A C 1
ATOM 2183 O O . SER A 1 270 ? -9.583 -31.924 17.678 1.00 81.81 270 SER A O 1
ATOM 2185 N N . LEU A 1 271 ? -9.081 -30.306 16.204 1.00 80.00 271 LEU A N 1
ATOM 2186 C CA . LEU A 1 271 ? -8.618 -29.363 17.220 1.00 80.00 271 LEU A CA 1
ATOM 2187 C C . LEU A 1 271 ? -9.755 -29.008 18.185 1.00 80.00 271 LEU A C 1
ATOM 2189 O O . LEU A 1 271 ? -9.565 -29.012 19.398 1.00 80.00 271 LEU A O 1
ATOM 2193 N N . HIS A 1 272 ? -10.952 -28.759 17.668 1.00 79.38 272 HIS A N 1
ATOM 2194 C CA . HIS A 1 272 ? -12.075 -28.373 18.504 1.00 79.38 272 HIS A CA 1
ATOM 2195 C C . HIS A 1 272 ? -12.596 -29.519 19.381 1.00 79.38 272 HIS A C 1
ATOM 2197 O O . HIS A 1 272 ? -12.704 -29.355 20.592 1.00 79.38 272 HIS A O 1
ATOM 2203 N N . TYR A 1 273 ? -12.923 -30.673 18.798 1.00 82.56 273 TYR A N 1
ATOM 2204 C CA . TYR A 1 273 ? -13.609 -31.750 19.520 1.00 82.56 273 TYR A CA 1
ATOM 2205 C C . TYR A 1 273 ? -12.669 -32.652 20.324 1.00 82.56 273 TYR A C 1
ATOM 2207 O O . TYR A 1 273 ? -13.104 -33.238 21.313 1.00 82.56 273 TYR A O 1
ATOM 2215 N N . ALA A 1 274 ? -11.394 -32.767 19.936 1.00 82.12 274 ALA A N 1
ATOM 2216 C CA . ALA A 1 274 ? -10.435 -33.626 20.630 1.00 82.12 274 ALA A CA 1
ATOM 2217 C C . ALA A 1 274 ? -9.407 -32.829 21.441 1.00 82.12 274 ALA A C 1
ATOM 2219 O O . ALA A 1 274 ? -9.233 -33.082 22.633 1.00 82.12 274 ALA A O 1
ATOM 2220 N N . TYR A 1 275 ? -8.720 -31.863 20.823 1.00 80.06 275 TYR A N 1
ATOM 2221 C CA . TYR A 1 275 ? -7.658 -31.118 21.510 1.00 80.06 275 TYR A CA 1
ATOM 2222 C C . TYR A 1 275 ? -8.231 -30.193 22.593 1.00 80.06 275 TYR A C 1
ATOM 2224 O O . TYR A 1 275 ? -7.715 -30.142 23.710 1.00 80.06 275 TYR A O 1
ATOM 2232 N N . GLU A 1 276 ? -9.326 -29.497 22.311 1.00 80.94 276 GLU A N 1
ATOM 2233 C CA . GLU A 1 276 ? -9.804 -28.444 23.200 1.00 80.94 276 GLU A CA 1
ATOM 2234 C C . GLU A 1 276 ? -10.337 -28.918 24.557 1.00 80.94 276 GLU A C 1
ATOM 2236 O O . GLU A 1 276 ? -9.899 -28.360 25.568 1.00 80.94 276 GLU A O 1
ATOM 2241 N N . PRO A 1 277 ? -11.166 -29.977 24.651 1.00 84.38 277 PRO A N 1
ATOM 2242 C CA . PRO A 1 277 ? -11.587 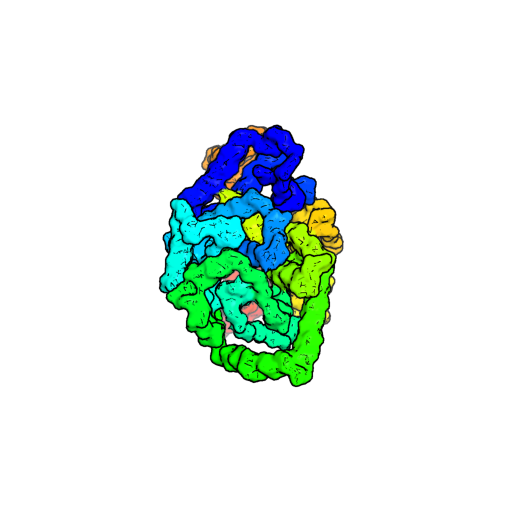-30.521 25.940 1.00 84.38 277 PRO A CA 1
ATOM 2243 C C . PRO A 1 277 ? -10.397 -31.008 26.774 1.00 84.38 277 PRO A C 1
ATOM 2245 O O . PRO A 1 277 ? -10.333 -30.762 27.977 1.00 84.38 277 PRO A O 1
ATOM 2248 N N . VAL A 1 278 ? -9.405 -31.632 26.128 1.00 84.12 278 VAL A N 1
ATOM 2249 C CA . VAL A 1 278 ? -8.208 -32.155 26.800 1.00 84.12 278 VAL A CA 1
ATOM 2250 C C . VAL A 1 278 ? -7.378 -31.021 27.396 1.00 84.12 278 VAL A C 1
ATOM 2252 O O . VAL A 1 278 ? -7.030 -31.061 28.574 1.00 84.12 278 VAL A O 1
ATOM 2255 N N . PHE A 1 279 ? -7.082 -29.980 26.614 1.00 81.62 279 PHE A N 1
ATOM 2256 C CA . PHE A 1 279 ? -6.215 -28.875 27.037 1.00 81.62 279 PHE A CA 1
ATOM 2257 C C . PHE A 1 279 ? -6.904 -27.846 27.945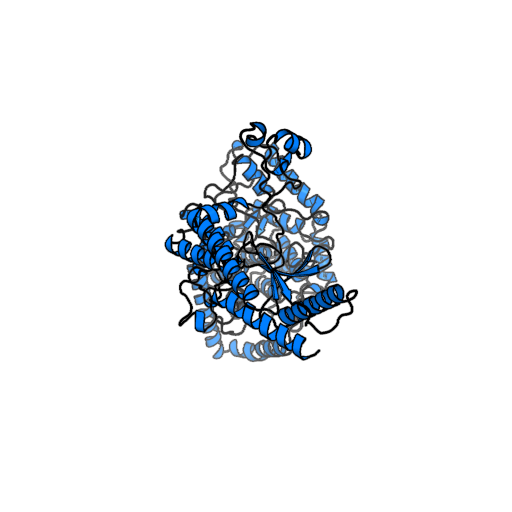 1.00 81.62 279 PHE A C 1
ATOM 2259 O O . PHE A 1 279 ? -6.243 -26.906 28.395 1.00 81.62 279 PHE A O 1
ATOM 2266 N N . MET A 1 280 ? -8.196 -28.016 28.227 1.00 81.75 280 MET A N 1
ATOM 2267 C CA . MET A 1 280 ? -8.929 -27.269 29.256 1.00 81.75 280 MET A CA 1
ATOM 2268 C C . MET A 1 280 ? -8.893 -27.971 30.624 1.00 81.75 280 MET A C 1
ATOM 2270 O O . MET A 1 280 ? -9.102 -27.323 31.652 1.00 81.75 280 MET A O 1
ATOM 2274 N N . CYS A 1 281 ? -8.555 -29.262 30.663 1.00 85.31 281 CYS A N 1
ATOM 2275 C CA . CYS A 1 281 ? -8.471 -30.062 31.882 1.00 85.31 281 CYS A CA 1
ATOM 2276 C C . CYS A 1 281 ? -7.027 -30.229 32.383 1.00 85.31 281 CYS A C 1
ATOM 2278 O O . CYS A 1 281 ? -6.042 -30.137 31.643 1.00 85.31 281 CYS A O 1
ATOM 2280 N N . TRP A 1 282 ? -6.879 -30.487 33.683 1.00 84.62 282 TRP A N 1
ATOM 2281 C CA . TRP A 1 282 ? -5.586 -30.853 34.263 1.00 84.62 282 TRP A CA 1
ATOM 2282 C C . TRP A 1 282 ? -5.181 -32.268 33.793 1.00 84.62 282 TRP A C 1
ATOM 2284 O O . TRP A 1 282 ? -6.047 -33.141 33.771 1.00 84.62 282 TRP A O 1
ATOM 2294 N N . PRO A 1 283 ? -3.908 -32.535 33.424 1.00 85.44 283 PRO A N 1
ATOM 2295 C CA . PRO A 1 283 ? -2.729 -31.666 33.531 1.00 85.44 283 PRO A CA 1
ATOM 2296 C C . PRO A 1 283 ? -2.416 -30.829 32.277 1.00 85.44 283 PRO A C 1
ATOM 2298 O O . PRO A 1 283 ? -1.589 -29.918 32.355 1.00 85.44 283 PRO A O 1
ATOM 2301 N N . ALA A 1 284 ? -3.056 -31.096 31.134 1.00 83.81 284 ALA A N 1
ATOM 2302 C CA . ALA A 1 284 ? -2.751 -30.441 29.855 1.00 83.81 284 ALA A CA 1
ATOM 2303 C C . ALA A 1 284 ? -2.992 -28.918 29.875 1.00 83.81 284 ALA A C 1
ATOM 2305 O O . ALA A 1 284 ? -2.289 -28.175 29.185 1.00 83.81 284 ALA A O 1
ATOM 2306 N N . LYS A 1 285 ? -3.879 -28.428 30.749 1.00 85.31 285 LYS A N 1
ATOM 2307 C CA . LYS A 1 285 ? -4.060 -26.995 31.034 1.00 85.31 285 LYS A CA 1
ATOM 2308 C C . LYS A 1 285 ? -2.748 -26.267 31.367 1.00 85.31 285 LYS A C 1
ATOM 2310 O O . LYS A 1 285 ? -2.551 -25.145 30.910 1.00 85.31 285 LYS A O 1
ATOM 2315 N N . ARG A 1 286 ? -1.793 -26.911 32.055 1.00 87.62 286 ARG A N 1
ATOM 2316 C CA . ARG A 1 286 ? -0.473 -26.306 32.336 1.00 87.62 286 ARG A CA 1
ATOM 2317 C C . ARG A 1 286 ? 0.335 -26.024 31.067 1.00 87.62 286 ARG A C 1
ATOM 2319 O O . ARG A 1 286 ? 1.087 -25.055 31.013 1.00 87.62 286 ARG A O 1
ATOM 2326 N N . LEU A 1 287 ? 0.188 -26.859 30.034 1.00 86.50 287 LEU A N 1
ATOM 2327 C CA . LEU A 1 287 ? 0.835 -26.630 28.739 1.00 86.50 287 LEU A CA 1
ATOM 2328 C C . LEU A 1 287 ? 0.210 -25.433 28.019 1.00 86.50 287 LEU A C 1
ATOM 2330 O O . LEU A 1 287 ? 0.944 -24.642 27.429 1.00 86.50 287 LEU A O 1
ATOM 2334 N N . ARG A 1 288 ? -1.118 -25.272 28.112 1.00 85.75 288 ARG A N 1
ATOM 2335 C CA . ARG A 1 288 ? -1.837 -24.092 27.606 1.00 85.75 288 ARG A CA 1
ATOM 2336 C C . ARG A 1 288 ? -1.359 -22.823 28.310 1.00 85.75 288 ARG A C 1
ATOM 2338 O O . ARG A 1 288 ? -0.992 -21.870 27.637 1.00 85.75 288 ARG A O 1
ATOM 2345 N N . GLU A 1 289 ? -1.278 -22.828 29.638 1.00 88.38 289 GLU A N 1
ATOM 2346 C CA . GLU A 1 289 ? -0.785 -21.688 30.428 1.00 88.38 289 GLU A CA 1
ATOM 2347 C C . GLU A 1 289 ? 0.653 -21.300 30.050 1.00 88.38 289 GLU A C 1
ATOM 2349 O O . GLU A 1 289 ? 0.930 -20.129 29.796 1.00 88.38 289 GLU A O 1
ATOM 2354 N N . LYS A 1 290 ? 1.555 -22.280 29.906 1.00 88.75 290 LYS A N 1
ATOM 2355 C CA . LYS A 1 290 ? 2.938 -22.038 29.461 1.00 88.75 290 LYS A CA 1
ATOM 2356 C C . LYS A 1 290 ? 3.014 -21.503 28.024 1.00 88.75 290 LYS A C 1
ATOM 2358 O O . LYS A 1 290 ? 3.857 -20.659 27.715 1.00 88.75 290 LYS A O 1
ATOM 2363 N N . ALA A 1 291 ? 2.149 -21.988 27.134 1.00 86.81 291 ALA A N 1
ATOM 2364 C CA . ALA A 1 291 ? 2.055 -21.475 25.771 1.00 86.81 291 ALA A CA 1
ATOM 2365 C C . ALA A 1 291 ? 1.568 -20.019 25.762 1.00 86.81 291 ALA A C 1
ATOM 2367 O O . ALA A 1 291 ? 2.184 -19.192 25.099 1.00 86.81 291 ALA A O 1
ATOM 2368 N N . LEU A 1 292 ? 0.542 -19.689 26.552 1.00 90.62 292 LEU A N 1
ATOM 2369 C CA . LEU A 1 292 ? 0.029 -18.324 26.695 1.00 90.62 292 LEU A CA 1
ATOM 2370 C C . LEU A 1 292 ? 1.081 -17.359 27.248 1.00 90.62 292 LEU A C 1
ATOM 2372 O O . LEU A 1 292 ? 1.216 -16.260 26.724 1.00 90.62 292 LEU A O 1
ATOM 2376 N N . GLN A 1 293 ? 1.873 -17.781 28.240 1.00 91.06 293 GLN A N 1
ATOM 2377 C CA . GLN A 1 293 ? 3.010 -16.992 28.735 1.00 91.06 293 GLN A CA 1
ATOM 2378 C C . GLN A 1 293 ? 4.035 -16.720 27.626 1.00 91.06 293 GLN A C 1
ATOM 2380 O O . GLN A 1 293 ? 4.526 -15.608 27.492 1.00 91.06 293 GLN A O 1
ATOM 2385 N N . THR A 1 294 ? 4.323 -17.722 26.790 1.00 88.56 294 THR A N 1
ATOM 2386 C CA . THR A 1 294 ? 5.258 -17.577 25.661 1.00 88.56 294 THR A CA 1
ATOM 2387 C C . THR A 1 294 ? 4.711 -16.630 24.592 1.00 88.56 294 THR A C 1
ATOM 2389 O O . THR A 1 294 ? 5.454 -15.828 24.035 1.00 88.56 294 THR A O 1
ATOM 2392 N N . VAL A 1 295 ? 3.411 -16.713 24.300 1.00 89.56 295 VAL A N 1
ATOM 2393 C CA . VAL A 1 295 ? 2.740 -15.798 23.371 1.00 89.56 295 VAL A CA 1
ATOM 2394 C C . VAL A 1 295 ? 2.799 -14.366 23.898 1.00 89.56 295 VAL A C 1
ATOM 2396 O O . VAL A 1 295 ? 3.180 -13.476 23.146 1.00 89.56 295 VAL A O 1
ATOM 2399 N N . MET A 1 296 ? 2.510 -14.154 25.184 1.00 94.12 296 MET A N 1
ATOM 2400 C CA . MET A 1 296 ? 2.552 -12.821 25.784 1.00 94.12 296 MET A CA 1
ATOM 2401 C C . MET A 1 296 ? 3.966 -12.231 25.819 1.00 94.12 296 MET A C 1
ATOM 2403 O O . MET A 1 296 ? 4.139 -11.052 25.539 1.00 94.12 296 MET A O 1
ATOM 2407 N N . LEU A 1 297 ? 4.994 -13.056 26.054 1.00 91.56 297 LEU A N 1
ATOM 2408 C CA . LEU A 1 297 ? 6.395 -12.635 25.924 1.00 91.56 297 LEU A CA 1
ATOM 2409 C C . LEU A 1 297 ? 6.717 -12.125 24.511 1.00 91.56 297 LEU A C 1
ATOM 2411 O O . LEU A 1 297 ? 7.385 -11.107 24.369 1.00 91.56 297 LEU A O 1
ATOM 2415 N N . ASN A 1 298 ? 6.226 -12.799 23.466 1.00 86.88 298 ASN A N 1
ATOM 2416 C CA . ASN A 1 298 ? 6.413 -12.336 22.087 1.00 86.88 298 ASN A CA 1
ATOM 2417 C C . ASN A 1 298 ? 5.624 -11.049 21.788 1.00 86.88 298 ASN A C 1
ATOM 2419 O O . ASN A 1 298 ? 6.105 -10.222 21.019 1.00 86.88 298 ASN A O 1
ATOM 2423 N N . ILE A 1 299 ? 4.435 -10.880 22.381 1.00 91.81 299 ILE A N 1
ATOM 2424 C CA . ILE A 1 299 ? 3.630 -9.652 22.265 1.00 91.81 299 ILE A CA 1
ATOM 2425 C C . ILE A 1 299 ? 4.383 -8.470 22.884 1.00 91.81 299 ILE A C 1
ATOM 2427 O O . ILE A 1 299 ? 4.609 -7.481 22.194 1.00 91.81 299 ILE A O 1
ATOM 2431 N N . HIS A 1 300 ? 4.859 -8.606 24.126 1.00 93.44 300 HIS A N 1
ATOM 2432 C CA . HIS A 1 300 ? 5.660 -7.566 24.786 1.00 93.44 300 HIS A CA 1
ATOM 2433 C C . HIS A 1 300 ? 6.942 -7.249 24.016 1.00 93.44 300 HIS A C 1
ATOM 2435 O O . HIS A 1 300 ? 7.284 -6.084 23.848 1.00 93.44 300 HIS A O 1
ATOM 2441 N N . TYR A 1 301 ? 7.624 -8.267 23.483 1.00 85.19 301 TYR A N 1
ATOM 2442 C CA . TYR A 1 301 ? 8.827 -8.064 22.673 1.00 85.19 301 TYR A CA 1
ATOM 2443 C C . TYR A 1 301 ? 8.554 -7.241 21.402 1.00 85.19 301 TYR A C 1
ATOM 2445 O O . TYR A 1 301 ? 9.330 -6.345 21.069 1.00 85.19 301 TYR A O 1
ATOM 2453 N N . GLU A 1 302 ? 7.458 -7.510 20.690 1.00 85.06 302 GLU A N 1
ATOM 2454 C CA . GLU A 1 302 ? 7.035 -6.688 19.546 1.00 85.06 302 GLU A CA 1
ATOM 2455 C C . GLU A 1 302 ? 6.717 -5.253 19.969 1.00 85.06 302 GLU A C 1
ATOM 2457 O O . GLU A 1 302 ? 7.158 -4.294 19.326 1.00 85.06 302 GLU A O 1
ATOM 2462 N N . ASP A 1 303 ? 5.954 -5.101 21.048 1.00 87.94 303 ASP A N 1
ATOM 2463 C CA . ASP A 1 303 ? 5.507 -3.804 21.541 1.00 87.94 303 ASP A CA 1
ATOM 2464 C C . ASP A 1 303 ? 6.702 -2.927 21.941 1.00 87.94 303 ASP A C 1
ATOM 2466 O O . ASP A 1 303 ? 6.799 -1.774 21.517 1.00 87.94 303 ASP A O 1
ATOM 2470 N N . GLU A 1 304 ? 7.678 -3.479 22.658 1.00 83.06 304 GLU A N 1
ATOM 2471 C CA . GLU A 1 304 ? 8.905 -2.771 23.026 1.00 83.06 304 GLU A CA 1
ATOM 2472 C C . GLU A 1 304 ? 9.750 -2.397 21.796 1.00 83.06 304 GLU A C 1
ATOM 2474 O O . GLU A 1 304 ? 10.172 -1.242 21.660 1.00 83.06 304 GLU A O 1
ATOM 2479 N N . ASN A 1 305 ? 9.948 -3.327 20.854 1.00 76.38 305 ASN A N 1
ATOM 2480 C CA . ASN A 1 305 ? 10.763 -3.091 19.654 1.00 76.38 305 ASN A CA 1
ATOM 2481 C C . ASN A 1 305 ? 10.168 -2.039 18.717 1.00 76.38 305 ASN A C 1
ATOM 2483 O O . ASN A 1 305 ? 10.896 -1.284 18.067 1.00 76.38 305 ASN A O 1
ATOM 2487 N N . THR A 1 306 ? 8.842 -1.981 18.642 1.00 73.06 306 THR A N 1
ATOM 2488 C CA . THR A 1 306 ? 8.119 -1.054 17.766 1.00 73.06 306 THR A CA 1
ATOM 2489 C C . THR A 1 306 ? 7.648 0.200 18.489 1.00 73.06 306 THR A C 1
ATOM 2491 O O . THR A 1 306 ? 7.030 1.067 17.870 1.00 73.06 306 THR A O 1
ATOM 2494 N N . ARG A 1 307 ? 7.952 0.339 19.786 1.00 82.38 307 ARG A N 1
ATOM 2495 C CA . ARG A 1 307 ? 7.456 1.430 20.638 1.00 82.38 307 ARG A CA 1
ATOM 2496 C C . ARG A 1 307 ? 5.926 1.528 20.609 1.00 82.38 307 ARG A C 1
ATOM 2498 O O . ARG A 1 307 ? 5.386 2.636 20.536 1.00 82.38 307 ARG A O 1
ATOM 2505 N N . TYR A 1 308 ? 5.265 0.373 20.691 1.00 85.56 308 TYR A N 1
ATOM 2506 C CA . TYR A 1 308 ? 3.813 0.188 20.781 1.00 85.56 308 TYR A CA 1
ATOM 2507 C C . TYR A 1 308 ? 3.040 0.597 19.516 1.00 85.56 308 TYR A C 1
ATOM 2509 O O . TYR A 1 308 ? 1.832 0.829 19.547 1.00 85.56 308 TYR A O 1
ATOM 2517 N N . ILE A 1 309 ? 3.751 0.710 18.393 1.00 77.69 309 ILE A N 1
ATOM 2518 C CA . ILE A 1 309 ? 3.170 0.958 17.070 1.00 77.69 309 ILE A CA 1
ATOM 2519 C C . ILE A 1 309 ? 2.794 -0.364 16.402 1.00 77.69 309 ILE A C 1
ATOM 2521 O O . ILE A 1 309 ? 1.754 -0.444 15.756 1.00 77.69 309 ILE A O 1
ATOM 2525 N N . CYS A 1 310 ? 3.626 -1.390 16.594 1.00 86.19 310 CYS A N 1
ATOM 2526 C CA . CYS A 1 310 ? 3.534 -2.694 15.952 1.00 86.19 310 CYS A CA 1
ATOM 2527 C C . CYS A 1 310 ? 3.723 -2.648 14.418 1.00 86.19 310 CYS A C 1
ATOM 2529 O O . CYS A 1 310 ? 3.935 -1.591 13.819 1.00 86.19 310 CYS A O 1
ATOM 2531 N N . ILE A 1 311 ? 3.682 -3.806 13.751 1.00 81.75 311 ILE A N 1
ATOM 2532 C CA . ILE A 1 311 ? 3.834 -3.896 12.284 1.00 81.75 311 ILE A CA 1
ATOM 2533 C C . ILE A 1 311 ? 2.682 -3.240 11.498 1.00 81.75 311 ILE A C 1
ATOM 2535 O O . ILE A 1 311 ? 2.868 -2.815 10.360 1.00 81.75 311 ILE A O 1
ATOM 2539 N N . GLY A 1 312 ? 1.480 -3.168 12.072 1.00 84.94 312 GLY A N 1
ATOM 2540 C CA . GLY A 1 312 ? 0.286 -2.685 11.383 1.00 84.94 312 GLY A CA 1
ATOM 2541 C C . GLY A 1 312 ? -0.926 -2.538 12.308 1.00 84.94 312 GLY A C 1
ATOM 2542 O O . GLY A 1 312 ? -0.910 -3.043 13.432 1.00 84.94 312 GLY A O 1
ATOM 2543 N N . PRO A 1 313 ? -2.005 -1.898 11.826 1.00 88.81 313 PRO A N 1
ATOM 2544 C CA . PRO A 1 313 ? -3.130 -1.446 12.648 1.00 88.81 313 PRO A CA 1
ATOM 2545 C C . PRO A 1 313 ? -3.870 -2.595 13.344 1.00 88.81 313 PRO A C 1
ATOM 2547 O O . PRO A 1 313 ? -4.218 -2.481 14.516 1.00 88.81 313 PRO A O 1
ATOM 2550 N N . VAL A 1 314 ? -4.066 -3.728 12.657 1.00 92.56 314 VAL A N 1
ATOM 2551 C CA . VAL A 1 314 ? -4.764 -4.902 13.217 1.00 92.56 314 VAL A CA 1
ATOM 2552 C C . VAL A 1 314 ? -3.968 -5.523 14.363 1.00 92.56 314 VAL A C 1
ATOM 2554 O O . VAL A 1 314 ? -4.508 -5.772 15.438 1.00 92.56 314 VAL A O 1
ATOM 2557 N N . ASN A 1 315 ? -2.668 -5.749 14.156 1.00 90.94 315 ASN A N 1
ATOM 2558 C CA . ASN A 1 315 ? -1.800 -6.276 15.205 1.00 90.94 315 ASN A CA 1
ATOM 2559 C C . ASN A 1 315 ? -1.682 -5.278 16.369 1.00 90.94 315 ASN A C 1
ATOM 2561 O O . ASN A 1 315 ? -1.796 -5.695 17.517 1.00 90.94 315 ASN A O 1
ATOM 2565 N N . LYS A 1 316 ? -1.590 -3.972 16.088 1.00 93.75 316 LYS A N 1
ATOM 2566 C CA . LYS A 1 316 ? -1.569 -2.915 17.106 1.00 93.75 316 LYS A CA 1
ATOM 2567 C C . LYS A 1 316 ? -2.773 -2.966 18.040 1.00 93.75 316 LYS A C 1
ATOM 2569 O O . LYS A 1 316 ? -2.605 -2.914 19.257 1.00 93.75 316 LYS A O 1
ATOM 2574 N N . VAL A 1 317 ? -3.994 -3.043 17.502 1.00 95.56 317 VAL A N 1
ATOM 2575 C CA . VAL A 1 317 ? -5.206 -3.045 18.346 1.00 95.56 317 VAL A CA 1
ATOM 2576 C C . VAL A 1 317 ? -5.349 -4.349 19.131 1.00 95.56 317 VAL A C 1
ATOM 2578 O O . VAL A 1 317 ? -5.734 -4.312 20.297 1.00 95.56 317 VAL A O 1
ATOM 2581 N N . LEU A 1 318 ? -4.966 -5.486 18.542 1.00 95.56 318 LEU A N 1
ATOM 2582 C CA . LEU A 1 318 ? -5.017 -6.783 19.217 1.00 95.56 318 LEU A CA 1
ATOM 2583 C C . LEU A 1 318 ? -3.948 -6.920 20.312 1.00 95.56 318 LEU A C 1
ATOM 2585 O O . LEU A 1 318 ? -4.269 -7.406 21.392 1.00 95.56 318 LEU A O 1
ATOM 2589 N N . ASN A 1 319 ? -2.713 -6.460 20.083 1.00 96.06 319 ASN A N 1
ATOM 2590 C CA . ASN A 1 319 ? -1.670 -6.423 21.114 1.00 96.06 319 ASN A CA 1
ATOM 2591 C C . ASN A 1 319 ? -2.085 -5.518 22.278 1.00 96.06 319 ASN A C 1
ATOM 2593 O O . ASN A 1 319 ? -2.026 -5.940 23.430 1.00 96.06 319 ASN A O 1
ATOM 2597 N N . MET A 1 320 ? -2.606 -4.323 21.977 1.00 97.38 320 MET A N 1
ATOM 2598 C CA . MET A 1 320 ? -3.147 -3.411 22.987 1.00 97.38 320 MET A CA 1
ATOM 2599 C C . MET A 1 320 ? -4.239 -4.076 23.838 1.00 97.38 320 MET A C 1
ATOM 2601 O O . MET A 1 320 ? -4.232 -3.931 25.062 1.00 97.38 320 MET A O 1
ATOM 2605 N N . LEU A 1 321 ? -5.154 -4.827 23.212 1.00 96.94 321 LEU A N 1
ATOM 2606 C CA . LEU A 1 321 ? -6.168 -5.598 23.931 1.00 96.94 321 LEU A CA 1
ATOM 2607 C C . LEU A 1 321 ? -5.533 -6.693 24.798 1.00 96.94 321 LEU A C 1
ATOM 2609 O O . LEU A 1 321 ? -5.914 -6.832 25.954 1.00 96.94 321 LEU A O 1
ATOM 2613 N N . CYS A 1 322 ? -4.550 -7.439 24.289 1.00 96.81 322 CYS A N 1
ATOM 2614 C CA . CYS A 1 322 ? -3.834 -8.455 25.065 1.00 96.81 322 CYS A CA 1
ATOM 2615 C C . CYS A 1 322 ? -3.144 -7.873 26.306 1.00 96.81 322 CYS A C 1
ATOM 2617 O O . CYS A 1 322 ? -3.278 -8.455 27.381 1.00 96.81 322 CYS A O 1
ATOM 2619 N N . CYS A 1 323 ? -2.469 -6.722 26.193 1.00 97.25 323 CYS A N 1
ATOM 2620 C CA . CYS A 1 323 ? -1.855 -6.037 27.336 1.00 97.25 323 CYS A CA 1
ATOM 2621 C C . CYS A 1 323 ? -2.899 -5.632 28.385 1.00 97.25 323 CYS A C 1
ATOM 2623 O O . CYS A 1 323 ? -2.664 -5.793 29.579 1.00 97.25 323 CYS A O 1
ATOM 2625 N N . TRP A 1 324 ? -4.070 -5.156 27.949 1.00 97.19 324 TRP A N 1
ATOM 2626 C CA . TRP A 1 324 ? -5.174 -4.836 28.855 1.00 97.19 324 TRP A CA 1
ATOM 2627 C C . TRP A 1 324 ? -5.776 -6.087 29.514 1.00 97.19 324 TRP A C 1
ATOM 2629 O O . TRP A 1 324 ? -6.099 -6.065 30.696 1.00 97.19 324 TRP A O 1
ATOM 2639 N N . VAL A 1 325 ? -5.908 -7.193 28.772 1.00 96.25 325 VAL A N 1
ATOM 2640 C CA . VAL A 1 325 ? -6.403 -8.478 29.299 1.00 96.25 325 VAL A CA 1
ATOM 2641 C C . VAL A 1 325 ? -5.418 -9.103 30.291 1.00 96.25 325 VAL A C 1
ATOM 2643 O O . VAL A 1 325 ? -5.845 -9.780 31.227 1.00 96.25 325 VAL A O 1
ATOM 2646 N N . GLU A 1 326 ? -4.113 -8.909 30.094 1.00 95.94 326 GLU A N 1
ATOM 2647 C CA . GLU A 1 326 ? -3.092 -9.330 31.054 1.00 95.94 326 GLU A CA 1
ATOM 2648 C C . GLU A 1 326 ? -3.165 -8.506 32.346 1.00 95.94 326 GLU A C 1
ATOM 2650 O O . GLU A 1 326 ? -3.259 -9.086 33.429 1.00 95.94 326 GLU A O 1
ATOM 2655 N N . ASP A 1 327 ? -3.149 -7.178 32.225 1.00 95.88 327 ASP A N 1
ATOM 2656 C CA . ASP A 1 327 ? -3.336 -6.239 33.329 1.00 95.88 327 ASP A CA 1
ATOM 2657 C C . ASP A 1 327 ? -3.884 -4.892 32.802 1.00 95.88 327 ASP A C 1
ATOM 2659 O O . ASP A 1 327 ? -3.154 -4.143 32.137 1.00 95.88 327 ASP A O 1
ATOM 2663 N N . PRO A 1 328 ? -5.139 -4.526 33.142 1.00 94.25 328 PRO A N 1
ATOM 2664 C CA . PRO A 1 328 ? -5.758 -3.266 32.726 1.00 94.25 328 PRO A CA 1
ATOM 2665 C C . PRO A 1 328 ? -5.002 -2.003 33.158 1.00 94.25 328 PRO A C 1
ATOM 2667 O O . PRO A 1 328 ? -5.185 -0.945 32.556 1.00 94.25 328 PRO A O 1
ATOM 2670 N N . ASN A 1 329 ? -4.168 -2.091 34.200 1.00 93.81 329 ASN A N 1
ATOM 2671 C CA . ASN A 1 329 ? -3.388 -0.971 34.730 1.00 93.81 329 ASN A CA 1
ATOM 2672 C C . ASN A 1 329 ? -1.922 -0.977 34.267 1.00 93.81 329 ASN A C 1
ATOM 2674 O O . ASN A 1 329 ? -1.151 -0.103 34.694 1.00 93.81 329 ASN A O 1
ATOM 2678 N N . SER A 1 330 ? -1.551 -1.924 33.398 1.00 94.06 330 SER A N 1
ATOM 2679 C CA . SER A 1 330 ? -0.182 -2.105 32.923 1.00 94.06 330 SER A CA 1
ATOM 2680 C C . SER A 1 330 ? 0.362 -0.858 32.232 1.00 94.06 330 SER A C 1
ATOM 2682 O O . SER A 1 330 ? -0.345 -0.116 31.544 1.00 94.06 330 SER A O 1
ATOM 2684 N N . GLU A 1 331 ? 1.666 -0.640 32.392 1.00 94.69 331 GLU A N 1
ATOM 2685 C CA . GLU A 1 331 ? 2.364 0.429 31.677 1.00 94.69 331 GLU A CA 1
ATOM 2686 C C . GLU A 1 331 ? 2.338 0.191 30.160 1.00 94.69 331 GLU A C 1
ATOM 2688 O O . GLU A 1 331 ? 2.133 1.126 29.391 1.00 94.69 331 GLU A O 1
ATOM 2693 N N . ALA A 1 332 ? 2.426 -1.074 29.732 1.00 94.25 332 ALA A N 1
ATOM 2694 C CA . ALA A 1 332 ? 2.318 -1.467 28.330 1.00 94.25 332 ALA A CA 1
ATOM 2695 C C . ALA A 1 332 ? 1.000 -0.992 27.690 1.00 94.25 332 ALA A C 1
ATOM 2697 O O . ALA A 1 332 ? 1.012 -0.386 26.617 1.00 94.25 332 ALA A O 1
ATOM 2698 N N . PHE A 1 333 ? -0.142 -1.186 28.365 1.00 96.25 333 PHE A N 1
ATOM 2699 C CA . PHE A 1 333 ? -1.429 -0.693 27.867 1.00 96.25 333 PHE A CA 1
ATOM 2700 C C . PHE A 1 333 ? -1.459 0.839 27.760 1.00 96.25 333 PHE A C 1
ATOM 2702 O O . PHE A 1 333 ? -1.898 1.381 26.745 1.00 96.25 333 PHE A O 1
ATOM 2709 N N . LYS A 1 334 ? -0.936 1.552 28.764 1.00 93.88 334 LYS A N 1
ATOM 2710 C CA . LYS A 1 334 ? -0.876 3.024 28.750 1.00 93.88 334 LYS A CA 1
ATOM 2711 C C . LYS A 1 334 ? -0.019 3.562 27.604 1.00 93.88 334 LYS A C 1
ATOM 2713 O O . LYS A 1 334 ? -0.390 4.568 27.004 1.00 93.88 334 LYS A O 1
ATOM 2718 N N . LEU A 1 335 ? 1.079 2.885 27.264 1.00 91.62 335 LEU A N 1
ATOM 2719 C CA . LEU A 1 335 ? 1.969 3.262 26.160 1.00 91.62 335 LEU A CA 1
ATOM 2720 C C . LEU A 1 335 ? 1.350 3.012 24.774 1.00 91.62 335 LEU A C 1
ATOM 2722 O O . LEU A 1 335 ? 1.682 3.719 23.820 1.00 91.62 335 LEU A O 1
ATOM 2726 N N . HIS A 1 336 ? 0.401 2.079 24.662 1.00 93.94 336 HIS A N 1
ATOM 2727 C CA . HIS A 1 336 ? -0.361 1.827 23.432 1.00 93.94 336 HIS A CA 1
ATOM 2728 C C . HIS A 1 336 ? -1.371 2.925 23.084 1.00 93.94 336 HIS A C 1
ATOM 2730 O O . HIS A 1 336 ? -1.624 3.154 21.897 1.00 93.94 336 HIS A O 1
ATOM 2736 N N . LEU A 1 337 ? -1.985 3.566 24.082 1.00 91.62 337 LEU A N 1
ATOM 2737 C CA . LEU A 1 337 ? -3.054 4.555 23.884 1.00 91.62 337 LEU A CA 1
ATOM 2738 C C . LEU A 1 337 ? -2.625 5.769 23.041 1.00 91.62 337 LEU A C 1
ATOM 2740 O O . LEU A 1 337 ? -3.294 6.044 22.043 1.00 91.62 337 LEU A O 1
ATOM 2744 N N . PRO A 1 338 ? -1.515 6.476 23.341 1.00 85.50 338 PRO A N 1
ATOM 2745 C CA . PRO A 1 338 ? -1.095 7.614 22.526 1.00 85.50 338 PRO A CA 1
ATOM 2746 C C . PRO A 1 338 ? -0.697 7.202 21.101 1.00 85.50 338 PRO A C 1
ATOM 2748 O O . PRO A 1 338 ? -0.777 8.028 20.198 1.00 85.50 338 PRO A O 1
ATOM 2751 N N . ARG A 1 339 ? -0.334 5.927 20.876 1.00 83.75 339 ARG A N 1
ATOM 2752 C CA . ARG A 1 339 ? 0.025 5.389 19.552 1.00 83.75 339 ARG A CA 1
ATOM 2753 C C . ARG A 1 339 ? -1.155 5.134 18.620 1.00 83.75 339 ARG A C 1
ATOM 2755 O O . ARG A 1 339 ? -0.965 4.757 17.468 1.00 83.75 339 ARG A O 1
ATOM 2762 N N . ILE A 1 340 ? -2.386 5.303 19.100 1.00 87.38 340 ILE A N 1
ATOM 2763 C CA . ILE A 1 340 ? -3.583 5.201 18.254 1.00 87.38 340 ILE A CA 1
ATOM 2764 C C . ILE A 1 340 ? -3.587 6.317 17.204 1.00 87.38 340 ILE A C 1
ATOM 2766 O O . ILE A 1 340 ? -3.926 6.064 16.049 1.00 87.38 340 ILE A O 1
ATOM 2770 N N . PHE A 1 341 ? -3.167 7.527 17.581 1.00 83.44 341 PHE A N 1
ATOM 2771 C CA . PHE A 1 341 ? -3.188 8.687 16.691 1.00 83.44 341 PHE A CA 1
ATOM 2772 C C . PHE A 1 341 ? -2.197 8.570 15.526 1.00 83.44 341 PHE A C 1
ATOM 2774 O O . PHE A 1 341 ? -2.469 9.128 14.468 1.00 83.44 341 PHE A O 1
ATOM 2781 N N . ASP A 1 342 ? -1.118 7.786 15.661 1.00 73.88 342 ASP A N 1
ATOM 2782 C CA . ASP A 1 342 ? -0.192 7.462 14.562 1.00 73.88 342 ASP A CA 1
ATOM 2783 C C . ASP A 1 342 ? -0.891 6.752 13.382 1.00 73.88 342 ASP A C 1
ATOM 2785 O O . ASP A 1 342 ? -0.377 6.756 12.262 1.00 73.88 342 ASP A O 1
ATOM 2789 N N . TYR A 1 343 ? -2.053 6.136 13.629 1.00 81.81 343 TYR A N 1
ATOM 2790 C CA . TYR A 1 343 ? -2.852 5.432 12.629 1.00 81.81 343 TYR A CA 1
ATOM 2791 C C . TYR A 1 343 ? -4.102 6.198 12.186 1.00 81.81 343 TYR A C 1
ATOM 2793 O O . TYR A 1 343 ? -4.789 5.704 11.301 1.00 81.81 343 TYR A O 1
ATOM 2801 N N . LEU A 1 344 ? -4.436 7.358 12.760 1.00 86.62 344 LEU A N 1
ATOM 2802 C CA . LEU A 1 344 ? -5.654 8.096 12.399 1.00 86.62 344 LEU A CA 1
ATOM 2803 C C . LEU A 1 344 ? -5.362 9.227 11.409 1.00 86.62 344 LEU A C 1
ATOM 2805 O O . LEU A 1 344 ? -4.467 10.046 11.614 1.00 86.62 344 LEU A O 1
ATOM 2809 N N . TRP A 1 345 ? -6.163 9.299 10.349 1.00 82.94 345 TRP A N 1
ATOM 2810 C CA . TRP A 1 345 ? -6.039 10.289 9.281 1.00 82.94 345 TRP A CA 1
ATOM 2811 C C . TRP A 1 345 ? -7.394 10.910 8.962 1.00 82.94 345 TRP A C 1
ATOM 2813 O O . TRP A 1 345 ? -8.374 10.181 8.835 1.00 82.94 345 TRP A O 1
ATOM 2823 N N . ILE A 1 346 ? -7.468 12.237 8.823 1.00 84.12 346 ILE A N 1
ATOM 2824 C CA . ILE A 1 346 ? -8.672 12.917 8.328 1.00 84.12 346 ILE A CA 1
ATOM 2825 C C . ILE A 1 346 ? -8.460 13.432 6.906 1.00 84.12 346 ILE A C 1
ATOM 2827 O O . ILE A 1 346 ? -7.465 14.091 6.601 1.00 84.12 346 ILE A O 1
ATOM 2831 N N . ALA A 1 347 ? -9.442 13.140 6.061 1.00 84.94 347 ALA A N 1
ATOM 2832 C CA . ALA A 1 347 ? -9.542 13.574 4.677 1.00 84.94 347 ALA A CA 1
ATOM 2833 C C . ALA A 1 347 ? -10.951 14.141 4.397 1.00 84.94 347 ALA A C 1
ATOM 2835 O O . ALA A 1 347 ? -11.760 14.339 5.311 1.00 84.94 347 ALA A O 1
ATOM 2836 N N . GLU A 1 348 ? -11.238 14.482 3.141 1.00 85.88 348 GLU A N 1
ATOM 2837 C CA . GLU A 1 348 ? -12.519 15.063 2.706 1.00 85.88 348 GLU A CA 1
ATOM 2838 C C . GLU A 1 348 ? -13.724 14.153 2.961 1.00 85.88 348 GLU A C 1
ATOM 2840 O O . GLU A 1 348 ? -14.839 14.638 3.144 1.00 85.88 348 GLU A O 1
ATOM 2845 N N . ASP A 1 349 ? -13.493 12.848 3.020 1.00 89.31 349 ASP A N 1
ATOM 2846 C CA . ASP A 1 349 ? -14.500 11.829 3.270 1.00 89.31 349 ASP A CA 1
ATOM 2847 C C . ASP A 1 349 ? -14.693 11.526 4.763 1.00 89.31 349 ASP A C 1
ATOM 2849 O O . ASP A 1 349 ? -15.671 10.877 5.114 1.00 89.31 349 ASP A O 1
ATOM 2853 N N . GLY A 1 350 ? -13.839 12.041 5.651 1.00 90.00 350 GLY A N 1
ATOM 2854 C CA . GLY A 1 350 ? -13.924 11.863 7.102 1.00 90.00 350 GLY A CA 1
ATOM 2855 C C . GLY A 1 350 ? -12.626 11.327 7.706 1.00 90.00 350 GLY A C 1
ATOM 2856 O O . GLY A 1 350 ? -11.560 11.402 7.094 1.00 90.00 350 GLY A O 1
ATOM 2857 N N . MET A 1 351 ? -12.702 10.816 8.937 1.00 90.56 351 MET A N 1
ATOM 2858 C CA . MET A 1 351 ? -11.557 10.237 9.642 1.00 90.56 351 MET A CA 1
ATOM 2859 C C . MET A 1 351 ? -11.513 8.716 9.495 1.00 90.56 351 MET A C 1
ATOM 2861 O O . MET A 1 351 ? -12.481 8.028 9.805 1.00 90.56 351 MET A O 1
ATOM 2865 N N . LYS A 1 352 ? -10.353 8.192 9.102 1.00 89.88 352 LYS A N 1
ATOM 2866 C CA . LYS A 1 352 ? -10.107 6.766 8.874 1.00 89.88 352 LYS A CA 1
ATOM 2867 C C . LYS A 1 352 ? -8.822 6.288 9.542 1.00 89.88 352 LYS A C 1
ATOM 2869 O O . LYS A 1 352 ? -8.019 7.087 10.024 1.00 89.88 352 LYS A O 1
ATOM 2874 N N . MET A 1 353 ? -8.648 4.968 9.573 1.00 89.81 353 MET A N 1
ATOM 2875 C CA . MET A 1 353 ? -7.443 4.322 10.086 1.00 89.81 353 MET A CA 1
ATOM 2876 C C . MET A 1 353 ? -6.541 3.894 8.922 1.00 89.81 353 MET A C 1
ATOM 2878 O O . MET A 1 353 ? -7.000 3.227 7.998 1.00 89.81 353 MET A O 1
ATOM 2882 N N . GLN A 1 354 ? -5.268 4.271 8.980 1.00 78.69 354 GLN A N 1
ATOM 2883 C CA . GLN A 1 354 ? -4.254 4.006 7.962 1.00 78.69 354 GLN A CA 1
ATOM 2884 C C . GLN A 1 354 ? -3.807 2.535 7.986 1.00 78.69 354 GLN A C 1
ATOM 2886 O O . GLN A 1 354 ? -3.701 1.922 9.051 1.00 78.69 354 GLN A O 1
ATOM 2891 N N . GLY A 1 355 ? -3.457 1.980 6.823 1.00 73.81 355 GLY A N 1
ATOM 2892 C CA . GLY A 1 355 ? -2.915 0.622 6.689 1.00 73.81 355 GLY A CA 1
ATOM 2893 C C . GLY A 1 355 ? -1.526 0.407 7.320 1.00 73.81 355 GLY A C 1
ATOM 2894 O O . GLY A 1 355 ? -1.203 -0.720 7.686 1.00 73.81 355 GLY A O 1
ATOM 2895 N N . TYR A 1 356 ? -0.728 1.468 7.502 1.00 65.69 356 TYR A N 1
ATOM 2896 C CA . TYR A 1 356 ? 0.570 1.471 8.198 1.00 65.69 356 TYR A CA 1
ATOM 2897 C C . TYR A 1 356 ? 0.830 2.826 8.870 1.00 65.69 356 TYR A C 1
ATOM 2899 O O . TYR A 1 356 ? 0.231 3.832 8.494 1.00 65.69 356 TYR A O 1
ATOM 2907 N N . ASN A 1 357 ? 1.766 2.862 9.826 1.00 56.97 357 ASN A N 1
ATOM 2908 C CA . ASN A 1 357 ? 2.238 4.107 10.424 1.00 56.97 357 ASN A CA 1
ATOM 2909 C C . ASN A 1 357 ? 3.233 4.818 9.481 1.00 56.97 357 ASN A C 1
ATOM 2911 O O . ASN A 1 357 ? 4.188 4.223 8.973 1.00 56.97 357 ASN A O 1
ATOM 2915 N N . GLY A 1 358 ? 3.030 6.108 9.227 1.00 52.62 358 GLY A N 1
ATOM 2916 C CA . GLY A 1 358 ? 3.840 6.867 8.271 1.00 52.62 358 GLY A CA 1
ATOM 2917 C C . GLY A 1 358 ? 5.272 7.127 8.754 1.00 52.62 358 GLY A C 1
ATOM 2918 O O . GLY A 1 358 ? 5.523 8.103 9.447 1.00 52.62 358 GLY A O 1
ATOM 2919 N N . THR A 1 359 ? 6.235 6.290 8.341 1.00 48.53 359 THR A N 1
ATOM 2920 C CA . THR A 1 359 ? 7.696 6.568 8.393 1.00 48.53 359 THR A CA 1
ATOM 2921 C C . THR A 1 359 ? 8.405 6.097 7.113 1.00 48.53 359 THR A C 1
ATOM 2923 O O . THR A 1 359 ? 9.469 5.475 7.131 1.00 48.53 359 THR A O 1
ATOM 2926 N N . THR A 1 360 ? 7.779 6.357 5.968 1.00 56.88 360 THR A N 1
ATOM 2927 C CA . THR A 1 360 ? 8.033 5.630 4.716 1.00 56.88 360 THR A CA 1
ATOM 2928 C C . THR A 1 360 ? 9.369 5.974 4.044 1.00 56.88 360 THR A C 1
ATOM 2930 O O . THR A 1 360 ? 9.998 5.092 3.469 1.00 56.88 360 THR A O 1
ATOM 2933 N N . LEU A 1 361 ? 9.866 7.213 4.148 1.00 56.47 361 LEU A N 1
ATOM 2934 C CA . LEU A 1 361 ? 11.039 7.652 3.371 1.00 56.47 361 LEU A CA 1
ATOM 2935 C C . LEU A 1 361 ? 12.383 7.149 3.913 1.00 56.47 361 LEU A C 1
ATOM 2937 O O . LEU A 1 361 ? 13.219 6.703 3.133 1.00 56.47 361 LEU A O 1
ATOM 2941 N N . ARG A 1 362 ? 12.590 7.161 5.237 1.00 64.19 362 ARG A N 1
ATOM 2942 C CA . ARG A 1 362 ? 13.825 6.625 5.835 1.00 64.19 362 ARG A CA 1
ATOM 2943 C C . ARG A 1 362 ? 13.944 5.121 5.604 1.00 64.19 362 ARG A C 1
ATOM 2945 O O . ARG A 1 362 ? 14.979 4.653 5.150 1.00 64.19 362 ARG A O 1
ATOM 2952 N N . LYS A 1 363 ? 12.858 4.381 5.851 1.00 58.38 363 LYS A N 1
ATOM 2953 C CA . LYS A 1 363 ? 12.818 2.930 5.632 1.00 58.38 363 LYS A CA 1
ATOM 2954 C C . LYS A 1 363 ? 12.997 2.570 4.155 1.00 58.38 363 LYS A C 1
ATOM 2956 O O . LYS A 1 363 ? 13.692 1.607 3.859 1.00 58.38 363 LYS A O 1
ATOM 2961 N N . ALA A 1 364 ? 12.433 3.352 3.231 1.00 65.56 364 ALA A N 1
ATOM 2962 C CA . ALA A 1 364 ? 12.664 3.164 1.800 1.00 65.56 364 ALA A CA 1
ATOM 2963 C C . ALA A 1 364 ? 14.127 3.428 1.406 1.00 65.56 364 ALA A C 1
ATOM 2965 O O . ALA A 1 364 ? 14.694 2.656 0.638 1.00 65.56 364 ALA A O 1
ATOM 2966 N N . HIS A 1 365 ? 14.756 4.473 1.953 1.00 82.31 365 HIS A N 1
ATOM 2967 C CA . HIS A 1 365 ? 16.170 4.763 1.707 1.00 82.31 365 HIS A CA 1
ATOM 2968 C C . HIS A 1 365 ? 17.082 3.658 2.259 1.00 82.31 365 HIS A C 1
ATOM 2970 O O . HIS A 1 365 ? 17.985 3.208 1.560 1.00 82.31 365 HIS A O 1
ATOM 2976 N N . ASP A 1 366 ? 16.821 3.168 3.476 1.00 79.19 366 ASP A N 1
ATOM 2977 C CA . ASP A 1 366 ? 17.543 2.032 4.068 1.00 79.19 366 ASP A CA 1
ATOM 2978 C C . ASP A 1 366 ? 17.375 0.753 3.230 1.00 79.19 366 ASP A C 1
ATOM 2980 O O . ASP A 1 366 ? 18.363 0.116 2.874 1.00 79.19 366 ASP A O 1
ATOM 2984 N N . TYR A 1 367 ? 16.155 0.455 2.785 1.00 77.88 367 TYR A N 1
ATOM 2985 C CA . TYR A 1 367 ? 15.872 -0.687 1.915 1.00 77.88 367 TYR A CA 1
ATOM 2986 C C . TYR A 1 367 ? 16.598 -0.616 0.560 1.00 77.88 367 TYR A C 1
ATOM 2988 O O . TYR A 1 367 ? 17.170 -1.607 0.106 1.00 77.88 367 TYR A O 1
ATOM 2996 N N . ILE A 1 368 ? 16.632 0.558 -0.081 1.00 83.12 368 ILE A N 1
ATOM 2997 C CA . ILE A 1 368 ? 17.381 0.763 -1.332 1.00 83.12 368 ILE A CA 1
ATOM 2998 C C . ILE A 1 368 ? 18.879 0.517 -1.107 1.00 83.12 368 ILE A C 1
ATOM 3000 O O . ILE A 1 368 ? 19.522 -0.116 -1.946 1.00 83.12 368 ILE A O 1
ATOM 3004 N N . LYS A 1 369 ? 19.438 0.949 0.030 1.00 88.31 369 LYS A N 1
ATOM 3005 C CA . LYS A 1 369 ? 20.850 0.715 0.371 1.00 88.31 369 LYS A CA 1
ATOM 3006 C C . LYS A 1 369 ? 21.169 -0.767 0.573 1.00 88.31 369 LYS A C 1
ATOM 3008 O O . LYS A 1 369 ? 22.240 -1.198 0.139 1.00 88.31 369 LYS A O 1
ATOM 3013 N N . ASP A 1 370 ? 20.270 -1.530 1.186 1.00 86.38 370 ASP A N 1
ATOM 3014 C CA . ASP A 1 370 ? 20.470 -2.958 1.479 1.00 86.38 370 ASP A CA 1
ATOM 3015 C C . ASP A 1 370 ? 20.336 -3.853 0.235 1.00 86.38 370 ASP A C 1
ATOM 3017 O O . ASP A 1 370 ? 20.916 -4.935 0.176 1.00 86.38 370 ASP A O 1
ATOM 3021 N N . LEU A 1 371 ? 19.616 -3.398 -0.796 1.00 84.88 371 LEU A N 1
ATOM 3022 C CA . LEU A 1 371 ? 19.432 -4.145 -2.045 1.00 84.88 371 LEU A CA 1
ATOM 3023 C C . LEU A 1 371 ? 20.606 -4.069 -3.031 1.00 84.88 371 LEU A C 1
ATOM 3025 O O . LEU A 1 371 ? 20.602 -4.790 -4.033 1.00 84.88 371 LEU A O 1
ATOM 3029 N N . GLN A 1 372 ? 21.590 -3.202 -2.798 1.00 93.62 372 GLN A N 1
ATOM 3030 C CA . GLN A 1 372 ? 22.717 -3.071 -3.717 1.00 93.62 372 GLN A CA 1
ATOM 3031 C C . GLN A 1 372 ? 23.675 -4.262 -3.579 1.00 93.62 372 GLN A C 1
ATOM 3033 O O . GLN A 1 372 ? 24.126 -4.588 -2.482 1.00 93.62 372 GLN A O 1
ATOM 3038 N N . ILE A 1 373 ? 24.054 -4.870 -4.702 1.00 91.75 373 ILE A N 1
ATOM 3039 C CA . ILE A 1 373 ? 25.029 -5.964 -4.735 1.00 91.75 373 ILE A CA 1
ATOM 3040 C C . ILE A 1 373 ? 26.417 -5.418 -4.377 1.00 91.75 373 ILE A C 1
ATOM 3042 O O . ILE A 1 373 ? 26.902 -4.477 -5.006 1.00 91.75 373 ILE A O 1
ATOM 3046 N N . LEU A 1 374 ? 27.070 -6.011 -3.376 1.00 93.44 374 LEU A N 1
ATOM 3047 C CA . LEU A 1 374 ? 28.340 -5.506 -2.837 1.00 93.44 374 LEU A CA 1
ATOM 3048 C C . LEU A 1 374 ? 29.585 -6.142 -3.476 1.00 93.44 374 LEU A C 1
ATOM 3050 O O . LEU A 1 374 ? 30.664 -5.547 -3.430 1.00 93.44 374 LEU A O 1
ATOM 3054 N N . GLU A 1 375 ? 29.443 -7.319 -4.090 1.00 91.62 375 GLU A N 1
ATOM 3055 C CA . GLU A 1 375 ? 30.544 -8.111 -4.649 1.00 91.62 375 GLU A CA 1
ATOM 3056 C C . GLU A 1 375 ? 30.141 -8.781 -5.977 1.00 91.62 375 GLU A C 1
ATOM 3058 O O . GLU A 1 375 ? 28.960 -9.023 -6.237 1.00 91.62 375 GLU A O 1
ATOM 3063 N N . ASP A 1 376 ? 31.123 -9.059 -6.839 1.00 87.75 376 ASP A N 1
ATOM 3064 C CA . ASP A 1 376 ? 30.917 -9.862 -8.051 1.00 87.75 376 ASP A CA 1
ATOM 3065 C C . ASP A 1 376 ? 30.810 -11.358 -7.709 1.00 87.75 376 ASP A C 1
ATOM 3067 O O . ASP A 1 376 ? 31.253 -11.801 -6.648 1.00 87.75 376 ASP A O 1
ATOM 3071 N N . CYS A 1 377 ? 30.237 -12.168 -8.607 1.00 77.25 377 CYS A N 1
ATOM 3072 C CA . CYS A 1 377 ? 30.180 -13.612 -8.378 1.00 77.25 377 CYS A CA 1
ATOM 3073 C C . CYS A 1 377 ? 31.579 -14.254 -8.397 1.00 77.25 377 CYS A C 1
ATOM 3075 O O . CYS A 1 377 ? 32.450 -13.858 -9.171 1.00 77.25 377 CYS A O 1
ATOM 3077 N N . LEU A 1 378 ? 31.776 -15.278 -7.560 1.00 78.31 378 LEU A N 1
ATOM 3078 C CA . LEU A 1 378 ? 33.059 -15.969 -7.412 1.00 78.31 378 LEU A CA 1
ATOM 3079 C C . LEU A 1 378 ? 33.508 -16.647 -8.720 1.00 78.31 378 LEU A C 1
ATOM 3081 O O . LEU A 1 378 ? 32.727 -17.342 -9.369 1.00 78.31 378 LEU A O 1
ATOM 3085 N N . GLY A 1 379 ? 34.798 -16.518 -9.045 1.00 77.38 379 GLY A N 1
ATOM 3086 C CA . GLY A 1 379 ? 35.432 -17.155 -10.206 1.00 77.38 379 GLY A CA 1
ATOM 3087 C C . GLY A 1 379 ? 35.631 -16.217 -11.403 1.00 77.38 379 GLY A C 1
ATOM 3088 O O . GLY A 1 379 ? 35.493 -15.003 -11.291 1.00 77.38 379 GLY A O 1
ATOM 3089 N N . ASP A 1 380 ? 36.002 -16.784 -12.555 1.00 77.50 380 ASP A N 1
ATOM 3090 C CA . ASP A 1 380 ? 36.161 -16.026 -13.802 1.00 77.50 380 ASP A CA 1
ATOM 3091 C C . ASP A 1 380 ? 34.790 -15.756 -14.440 1.00 77.50 380 ASP A C 1
ATOM 3093 O O . ASP A 1 380 ? 34.123 -16.667 -14.939 1.00 77.50 380 ASP A O 1
ATOM 3097 N N . LEU A 1 381 ? 34.379 -14.487 -14.431 1.00 74.50 381 LEU A N 1
ATOM 3098 C CA . LEU A 1 381 ? 33.107 -14.026 -14.987 1.00 74.50 381 LEU A CA 1
ATOM 3099 C C . LEU A 1 381 ? 32.946 -14.387 -16.471 1.00 74.50 381 LEU A C 1
ATOM 3101 O O . LEU A 1 381 ? 31.856 -14.782 -16.889 1.00 74.50 381 LEU A O 1
ATOM 3105 N N . ASN A 1 382 ? 34.025 -14.309 -17.259 1.00 64.62 382 ASN A N 1
ATOM 3106 C CA . ASN A 1 382 ? 33.985 -14.592 -18.695 1.00 64.62 382 ASN A CA 1
ATOM 3107 C C . ASN A 1 382 ? 33.795 -16.083 -18.965 1.00 64.62 382 ASN A C 1
ATOM 3109 O O . ASN A 1 382 ? 33.065 -16.451 -19.884 1.00 64.62 382 ASN A O 1
ATOM 3113 N N . PHE A 1 383 ? 34.427 -16.936 -18.155 1.00 66.75 383 PHE A N 1
ATOM 3114 C CA . PHE A 1 383 ? 34.288 -18.386 -18.273 1.00 66.75 383 PHE A CA 1
ATOM 3115 C C . PHE A 1 383 ? 32.847 -18.844 -17.995 1.00 66.75 383 PHE A C 1
ATOM 3117 O O . PHE A 1 383 ? 32.340 -19.728 -18.680 1.00 66.75 383 PHE A O 1
ATOM 3124 N N . TRP A 1 384 ? 32.168 -18.212 -17.031 1.00 59.25 384 TRP A N 1
ATOM 3125 C CA . TRP A 1 384 ? 30.791 -18.545 -16.636 1.00 59.25 384 TRP A CA 1
ATOM 3126 C C . TRP A 1 384 ? 29.707 -17.687 -17.303 1.00 59.25 384 TRP A C 1
ATOM 3128 O O . TRP A 1 384 ? 28.538 -17.787 -16.928 1.00 59.25 384 TRP A O 1
ATOM 3138 N N . TYR A 1 385 ? 30.071 -16.847 -18.276 1.00 66.12 385 TYR A N 1
ATOM 3139 C CA . TYR A 1 385 ? 29.153 -15.940 -18.978 1.00 66.12 385 TYR A CA 1
ATOM 3140 C C . TYR A 1 385 ? 28.362 -15.008 -18.039 1.00 66.12 385 TYR A C 1
ATOM 3142 O O . TYR A 1 385 ? 27.188 -14.708 -18.275 1.00 66.12 385 TYR A O 1
ATOM 3150 N N . ARG A 1 386 ? 28.991 -14.549 -16.953 1.00 74.19 386 ARG A N 1
ATOM 3151 C CA . ARG A 1 386 ? 28.417 -13.585 -16.004 1.00 74.19 386 ARG A CA 1
ATOM 3152 C C . ARG A 1 386 ? 28.932 -12.181 -16.308 1.00 74.19 386 ARG A C 1
ATOM 3154 O O . ARG A 1 386 ? 30.082 -11.998 -16.687 1.00 74.19 386 ARG A O 1
ATOM 3161 N N . HIS A 1 387 ? 28.069 -11.182 -16.135 1.00 79.38 387 HIS A N 1
ATOM 3162 C CA . HIS A 1 387 ? 28.450 -9.769 -16.227 1.00 79.38 387 HIS A CA 1
ATOM 3163 C C . HIS A 1 387 ? 28.857 -9.237 -14.849 1.00 79.38 387 HIS A C 1
ATOM 3165 O O . HIS A 1 387 ? 28.477 -9.834 -13.839 1.00 79.38 387 HIS A O 1
ATOM 3171 N N . ILE A 1 388 ? 29.577 -8.111 -14.791 1.00 89.25 388 ILE A N 1
ATOM 3172 C CA . ILE A 1 388 ? 29.881 -7.460 -13.507 1.00 89.25 388 ILE A CA 1
ATOM 3173 C C . ILE A 1 388 ? 28.580 -7.076 -12.787 1.00 89.25 388 ILE A C 1
ATOM 3175 O O . ILE A 1 388 ? 27.639 -6.566 -13.403 1.00 89.25 388 ILE A O 1
ATOM 3179 N N . SER A 1 389 ? 28.517 -7.341 -11.489 1.00 88.12 389 SER A N 1
ATOM 3180 C CA . SER A 1 389 ? 27.331 -7.156 -10.652 1.00 88.12 389 SER A CA 1
ATOM 3181 C C . SER A 1 389 ? 27.579 -6.258 -9.448 1.00 88.12 389 SER A C 1
ATOM 3183 O O . SER A 1 389 ? 26.616 -5.710 -8.909 1.00 88.12 389 SER A O 1
ATOM 3185 N N . LYS A 1 390 ? 28.835 -6.055 -9.039 1.00 93.31 390 LYS A N 1
ATOM 3186 C CA . LYS A 1 390 ? 29.186 -5.163 -7.933 1.00 93.31 390 LYS A CA 1
ATOM 3187 C C . LYS A 1 390 ? 28.704 -3.733 -8.194 1.00 93.31 390 LYS A C 1
ATOM 3189 O O . LYS A 1 390 ? 29.162 -3.070 -9.118 1.00 93.31 390 LYS A O 1
ATOM 3194 N N . GLY A 1 391 ? 27.807 -3.253 -7.337 1.00 92.50 391 GLY A N 1
ATOM 3195 C CA . GLY A 1 391 ? 27.170 -1.941 -7.416 1.00 92.50 391 GLY A CA 1
ATOM 3196 C C . GLY A 1 391 ? 25.783 -1.942 -8.061 1.00 92.50 391 GLY A C 1
ATOM 3197 O O . GLY A 1 391 ? 25.111 -0.912 -8.030 1.00 92.50 391 GLY A O 1
ATOM 3198 N N . ALA A 1 392 ? 25.330 -3.063 -8.625 1.00 91.31 392 ALA A N 1
ATOM 3199 C CA . ALA A 1 392 ? 24.042 -3.165 -9.304 1.00 91.31 392 ALA A CA 1
ATOM 3200 C C . ALA A 1 392 ? 22.864 -3.329 -8.331 1.00 91.31 392 ALA A C 1
ATOM 3202 O O . ALA A 1 392 ? 23.032 -3.834 -7.219 1.00 91.31 392 ALA A O 1
ATOM 3203 N N . TRP A 1 393 ? 21.658 -2.999 -8.801 1.00 92.50 393 TRP A N 1
ATOM 3204 C CA . TRP A 1 393 ? 20.409 -3.423 -8.161 1.00 92.50 393 TRP A CA 1
ATOM 3205 C C . TRP A 1 393 ? 19.732 -4.519 -9.001 1.00 92.50 393 TRP A C 1
ATOM 3207 O O . TRP A 1 393 ? 19.473 -4.300 -10.191 1.00 92.50 393 TRP A O 1
ATOM 3217 N N . PRO A 1 394 ? 19.446 -5.696 -8.419 1.00 74.38 394 PRO A N 1
ATOM 3218 C CA . PRO A 1 394 ? 18.668 -6.754 -9.056 1.00 74.38 394 PRO A CA 1
ATOM 3219 C C . PRO A 1 394 ? 17.160 -6.457 -8.963 1.00 74.38 394 PRO A C 1
ATOM 3221 O O . PRO A 1 394 ? 16.733 -5.546 -8.261 1.00 74.38 394 PRO A O 1
ATOM 3224 N N . PHE A 1 395 ? 16.328 -7.238 -9.658 1.00 57.44 395 PHE A N 1
ATOM 3225 C CA . PHE A 1 395 ? 14.863 -7.075 -9.616 1.00 57.44 395 PHE A CA 1
ATOM 3226 C C . PHE A 1 395 ? 14.248 -7.485 -8.271 1.00 57.44 395 PHE A C 1
ATOM 3228 O O . PHE A 1 395 ? 13.207 -6.962 -7.890 1.00 57.44 395 PHE A O 1
ATOM 3235 N N . SER A 1 396 ? 14.870 -8.441 -7.577 1.00 64.06 396 SER A N 1
ATOM 3236 C CA . SER A 1 396 ? 14.339 -9.069 -6.364 1.00 64.06 396 SER A CA 1
ATOM 3237 C C . SER A 1 396 ? 15.130 -8.680 -5.111 1.00 64.06 396 SER A C 1
ATOM 3239 O O . SER A 1 396 ? 14.735 -7.767 -4.396 1.00 64.06 396 SER A O 1
ATOM 3241 N N . SER A 1 397 ? 16.239 -9.366 -4.830 1.00 66.12 397 SER A N 1
ATOM 3242 C CA . SER A 1 397 ? 17.079 -9.159 -3.642 1.00 66.12 397 SER A CA 1
ATOM 3243 C C . SER A 1 397 ? 18.564 -9.189 -3.993 1.00 66.12 397 SER A C 1
ATOM 3245 O O . SER A 1 397 ? 18.938 -9.788 -5.002 1.00 66.12 397 SER A O 1
ATOM 3247 N N . ALA A 1 398 ? 19.417 -8.588 -3.154 1.00 73.81 398 ALA A N 1
ATOM 3248 C CA . ALA A 1 398 ? 20.872 -8.602 -3.342 1.00 73.81 398 ALA A CA 1
ATOM 3249 C C . ALA A 1 398 ? 21.433 -10.034 -3.488 1.00 73.81 398 ALA A C 1
ATOM 3251 O O . ALA A 1 398 ? 22.269 -10.272 -4.358 1.00 73.81 398 ALA A O 1
ATOM 3252 N N . ASP A 1 399 ? 20.885 -10.999 -2.736 1.00 69.44 399 ASP A N 1
ATOM 3253 C CA . ASP A 1 399 ? 21.260 -12.423 -2.788 1.00 69.44 399 ASP A CA 1
ATOM 3254 C C . ASP A 1 399 ? 21.041 -13.072 -4.163 1.00 69.44 399 ASP A C 1
ATOM 3256 O O . ASP A 1 399 ? 21.704 -14.050 -4.507 1.00 69.44 399 ASP A O 1
ATOM 3260 N N . HIS A 1 400 ? 20.125 -12.537 -4.978 1.00 70.50 400 HIS A N 1
ATOM 3261 C CA . HIS A 1 400 ? 19.918 -13.018 -6.342 1.00 70.50 400 HIS A CA 1
ATOM 3262 C C . HIS A 1 400 ? 21.155 -12.763 -7.220 1.00 70.50 400 HIS A C 1
ATOM 3264 O O . HIS A 1 400 ? 21.447 -13.555 -8.116 1.00 70.50 400 HIS A O 1
ATOM 3270 N N . GLY A 1 401 ? 21.898 -11.676 -6.979 1.00 70.75 401 GLY A N 1
ATOM 3271 C CA . GLY A 1 401 ? 23.190 -11.410 -7.621 1.00 70.75 401 GLY A CA 1
ATOM 3272 C C . GLY A 1 401 ? 23.157 -11.191 -9.143 1.00 70.75 401 GLY A C 1
ATOM 3273 O O . GLY A 1 401 ? 24.213 -11.193 -9.779 1.00 70.75 401 GLY A O 1
ATOM 3274 N N . TRP A 1 402 ? 21.976 -11.040 -9.758 1.00 68.38 402 TRP A N 1
ATOM 3275 C CA . TRP A 1 402 ? 21.827 -10.793 -11.198 1.00 68.38 402 TRP A CA 1
ATOM 3276 C C . TRP A 1 402 ? 21.623 -9.299 -11.488 1.00 68.38 402 TRP A C 1
ATOM 3278 O O . TRP A 1 402 ? 20.575 -8.751 -11.134 1.00 68.38 402 TRP A O 1
ATOM 3288 N N . PRO A 1 403 ? 22.586 -8.624 -12.143 1.00 78.75 403 PRO A N 1
ATOM 3289 C CA . PRO A 1 403 ? 22.485 -7.197 -12.422 1.00 78.75 403 PRO A CA 1
ATOM 3290 C C . PRO A 1 403 ? 21.444 -6.924 -13.513 1.00 78.75 403 PRO A C 1
ATOM 3292 O O . PRO A 1 403 ? 21.459 -7.551 -14.572 1.00 78.75 403 PRO A O 1
ATOM 3295 N N . ILE A 1 404 ? 20.552 -5.956 -13.278 1.00 75.19 404 ILE A N 1
ATOM 3296 C CA . ILE A 1 404 ? 19.546 -5.516 -14.257 1.00 75.19 404 ILE A CA 1
ATOM 3297 C C . ILE A 1 404 ? 19.682 -4.012 -14.469 1.00 75.19 404 ILE A C 1
ATOM 3299 O O . ILE A 1 404 ? 19.646 -3.233 -13.516 1.00 75.19 404 ILE A O 1
ATOM 3303 N N . SER A 1 405 ? 19.811 -3.591 -15.729 1.00 72.31 405 SER A N 1
ATOM 3304 C CA . SER A 1 405 ? 20.095 -2.199 -16.104 1.00 72.31 405 SER A CA 1
ATOM 3305 C C . SER A 1 405 ? 19.033 -1.210 -15.612 1.00 72.31 405 SER A C 1
ATOM 3307 O O . SER A 1 405 ? 19.376 -0.167 -15.063 1.00 72.31 405 SER A O 1
ATOM 3309 N N . VAL A 1 406 ? 17.748 -1.544 -15.764 1.00 63.00 406 VAL A N 1
ATOM 3310 C CA . VAL A 1 406 ? 16.631 -0.679 -15.343 1.00 63.00 406 VAL A CA 1
ATOM 3311 C C . VAL A 1 406 ? 16.561 -0.573 -13.821 1.00 63.00 406 VAL A C 1
ATOM 3313 O O . VAL A 1 406 ? 16.486 0.531 -13.293 1.00 63.00 406 VAL A O 1
ATOM 3316 N N . CYS A 1 407 ? 16.656 -1.701 -13.114 1.00 71.75 407 CYS A N 1
ATOM 3317 C CA . CYS A 1 407 ? 16.663 -1.737 -11.651 1.00 71.75 407 CYS A CA 1
ATOM 3318 C C . CYS A 1 407 ? 17.851 -0.951 -11.082 1.00 71.75 407 CYS A C 1
ATOM 3320 O O . CYS A 1 407 ? 17.681 -0.164 -10.158 1.00 71.75 407 CYS A O 1
ATOM 3322 N N . THR A 1 408 ? 19.031 -1.089 -11.692 1.00 87.00 408 THR A N 1
ATOM 3323 C CA . THR A 1 408 ? 20.235 -0.337 -11.311 1.00 87.00 408 THR A CA 1
ATOM 3324 C C . THR A 1 408 ? 20.072 1.166 -11.541 1.00 87.00 408 THR A C 1
ATOM 3326 O O . THR A 1 408 ? 20.465 1.958 -10.687 1.00 87.00 408 THR A O 1
ATOM 3329 N N . ALA A 1 409 ? 19.448 1.578 -12.648 1.00 78.56 409 ALA A N 1
ATOM 3330 C CA . ALA A 1 409 ? 19.198 2.989 -12.930 1.00 78.56 409 ALA A CA 1
ATOM 3331 C C . ALA A 1 409 ? 18.159 3.607 -11.979 1.00 78.56 409 ALA A C 1
ATOM 3333 O O . ALA A 1 409 ? 18.372 4.715 -11.486 1.00 78.56 409 ALA A O 1
ATOM 3334 N N . GLU A 1 410 ? 17.054 2.908 -11.706 1.00 76.69 410 GLU A N 1
ATOM 3335 C CA . GLU A 1 410 ? 16.021 3.396 -10.784 1.00 76.69 410 GLU A CA 1
ATOM 3336 C C . GLU A 1 410 ? 16.503 3.378 -9.327 1.00 76.69 410 GLU A C 1
ATOM 3338 O O . GLU A 1 410 ? 16.253 4.343 -8.609 1.00 76.69 410 GLU A O 1
ATOM 3343 N N . GLY A 1 411 ? 17.269 2.362 -8.912 1.00 82.38 411 GLY A N 1
ATOM 3344 C CA . GLY A 1 411 ? 17.909 2.310 -7.592 1.00 82.38 411 GLY A CA 1
ATOM 3345 C C . GLY A 1 411 ? 18.872 3.478 -7.372 1.00 82.38 411 GLY A C 1
ATOM 3346 O O . GLY A 1 411 ? 18.743 4.210 -6.392 1.00 82.38 411 GLY A O 1
ATOM 3347 N N . LEU A 1 412 ? 19.759 3.739 -8.341 1.00 88.75 412 LEU A N 1
ATOM 3348 C CA . LEU A 1 412 ? 20.684 4.877 -8.302 1.00 88.75 412 LEU A CA 1
ATOM 3349 C C . LEU A 1 412 ? 19.948 6.226 -8.285 1.00 88.75 412 LEU A C 1
ATOM 3351 O O . LEU A 1 412 ? 20.322 7.140 -7.554 1.00 88.75 412 LEU A O 1
ATOM 3355 N N . LYS A 1 413 ? 18.898 6.374 -9.093 1.00 80.38 413 LYS A N 1
ATOM 3356 C CA . LYS A 1 413 ? 18.103 7.605 -9.155 1.00 80.38 413 LYS A CA 1
ATOM 3357 C C . LYS A 1 413 ? 17.340 7.850 -7.855 1.00 80.38 413 LYS A C 1
ATOM 3359 O O . LYS A 1 413 ? 17.308 8.987 -7.392 1.00 80.38 413 LYS A O 1
ATOM 3364 N N . ALA A 1 414 ? 16.732 6.814 -7.283 1.00 79.38 414 ALA A N 1
ATOM 3365 C CA . ALA A 1 414 ? 16.021 6.907 -6.018 1.00 79.38 414 ALA A CA 1
ATOM 3366 C C . ALA A 1 414 ? 16.976 7.290 -4.879 1.00 79.38 414 ALA A C 1
ATOM 3368 O O . ALA A 1 414 ? 16.669 8.216 -4.136 1.00 79.38 414 ALA A O 1
ATOM 3369 N N . ASP A 1 415 ? 18.157 6.671 -4.805 1.00 86.81 415 ASP A N 1
ATOM 3370 C CA . ASP A 1 415 ? 19.177 7.002 -3.803 1.00 86.81 415 ASP A CA 1
ATOM 3371 C C . ASP A 1 415 ? 19.702 8.444 -3.934 1.00 86.81 415 ASP A C 1
ATOM 3373 O O . ASP A 1 415 ? 19.758 9.181 -2.949 1.00 86.81 415 ASP A O 1
ATOM 3377 N N . LEU A 1 416 ? 19.999 8.897 -5.159 1.00 83.69 416 LEU A N 1
ATOM 3378 C CA . LEU A 1 416 ? 20.442 10.271 -5.415 1.00 83.69 416 LEU A CA 1
ATOM 3379 C C . LEU A 1 416 ? 19.371 11.300 -5.051 1.00 83.69 416 LEU A C 1
ATOM 3381 O O . LEU A 1 416 ? 19.696 12.331 -4.470 1.00 83.69 416 LEU A O 1
ATOM 3385 N N . LEU A 1 417 ? 18.105 11.031 -5.384 1.00 76.88 417 LEU A N 1
ATOM 3386 C CA . LEU A 1 417 ? 16.990 11.909 -5.030 1.00 76.88 417 LEU A CA 1
ATOM 3387 C C . LEU A 1 417 ? 16.785 11.951 -3.516 1.00 76.88 417 LEU A C 1
ATOM 3389 O O . LEU A 1 417 ? 16.678 13.039 -2.956 1.00 76.88 417 LEU A O 1
ATOM 3393 N N . LEU A 1 418 ? 16.785 10.797 -2.848 1.00 76.25 418 LEU A N 1
ATOM 3394 C CA . LEU A 1 418 ? 16.638 10.710 -1.395 1.00 76.25 418 LEU A CA 1
ATOM 3395 C C . LEU A 1 418 ? 17.806 11.397 -0.676 1.00 76.25 418 LEU A C 1
ATOM 3397 O O . LEU A 1 418 ? 17.575 12.132 0.274 1.00 76.25 418 LEU A O 1
ATOM 3401 N N . SER A 1 419 ? 19.030 11.288 -1.190 1.00 80.06 419 SER A N 1
ATOM 3402 C CA . SER A 1 419 ? 20.221 11.950 -0.640 1.00 80.06 419 SER A CA 1
ATOM 3403 C C . SER A 1 419 ? 20.205 13.485 -0.736 1.00 80.06 419 SER A C 1
ATOM 3405 O O . SER A 1 419 ? 21.050 14.134 -0.122 1.00 80.06 419 SER A O 1
ATOM 3407 N N . THR A 1 420 ? 19.265 14.084 -1.480 1.00 78.06 420 THR A N 1
ATOM 3408 C CA . THR A 1 420 ? 19.056 15.548 -1.475 1.00 78.06 420 THR A CA 1
ATOM 3409 C C . THR A 1 420 ? 18.232 16.045 -0.285 1.00 78.06 420 THR A C 1
ATOM 3411 O O . THR A 1 420 ? 18.208 17.248 -0.025 1.00 78.06 420 THR A O 1
ATOM 3414 N N . PHE A 1 421 ? 17.577 15.141 0.450 1.00 62.88 421 PHE A N 1
ATOM 3415 C CA . PHE A 1 421 ? 16.823 15.468 1.659 1.00 62.88 421 PHE A CA 1
ATOM 3416 C C . PHE A 1 421 ? 17.742 15.510 2.894 1.00 62.88 421 PHE A C 1
ATOM 3418 O O . PHE A 1 421 ? 18.799 14.873 2.901 1.00 62.88 421 PHE A O 1
ATOM 3425 N N . PRO A 1 422 ? 17.354 16.220 3.971 1.00 74.38 422 PRO A N 1
ATOM 3426 C CA . PRO A 1 422 ? 18.115 16.234 5.218 1.00 74.38 422 PRO A CA 1
ATOM 3427 C C . PRO A 1 422 ? 18.341 14.822 5.779 1.00 74.38 422 PRO A C 1
ATOM 3429 O O . PRO A 1 422 ? 17.440 13.976 5.775 1.00 74.38 422 PRO A O 1
ATOM 3432 N N . SER A 1 423 ? 19.542 14.564 6.303 1.00 72.75 423 SER A N 1
ATOM 3433 C CA . SER A 1 423 ? 19.935 13.243 6.824 1.00 72.75 423 SER A CA 1
ATOM 3434 C C . SER A 1 423 ? 19.104 12.802 8.038 1.00 72.75 423 SER A C 1
ATOM 3436 O O . SER A 1 423 ? 18.918 11.613 8.299 1.00 72.75 423 SER A O 1
ATOM 3438 N N . GLU A 1 424 ? 18.525 13.769 8.743 1.00 65.69 424 GLU A N 1
ATOM 3439 C CA . GLU A 1 424 ? 17.566 13.609 9.829 1.00 65.69 424 GLU A CA 1
ATOM 3440 C C . GLU A 1 424 ? 16.214 13.092 9.318 1.00 65.69 424 GLU A C 1
ATOM 3442 O O . GLU A 1 424 ? 15.464 12.483 10.073 1.00 65.69 424 GLU A O 1
ATOM 3447 N N . THR A 1 425 ? 15.892 13.292 8.039 1.00 50.34 425 THR A N 1
ATOM 3448 C CA . THR A 1 425 ? 14.637 12.853 7.410 1.00 50.34 425 THR A CA 1
ATOM 3449 C C . THR A 1 425 ? 14.789 11.456 6.817 1.00 50.34 425 THR A C 1
ATOM 3451 O O . THR A 1 425 ? 14.046 10.539 7.169 1.00 50.34 425 THR A O 1
ATOM 3454 N N . VAL A 1 426 ? 15.792 11.262 5.961 1.00 66.06 426 VAL A N 1
ATOM 3455 C CA . VAL A 1 426 ? 15.946 10.039 5.154 1.00 66.06 426 VAL A CA 1
ATOM 3456 C C . VAL A 1 426 ? 17.050 9.104 5.650 1.00 66.06 426 VAL A C 1
ATOM 3458 O O . VAL A 1 426 ? 17.231 8.031 5.089 1.00 66.06 426 VAL A O 1
ATOM 3461 N N . GLY A 1 427 ? 17.787 9.464 6.701 1.00 74.62 427 GLY A N 1
ATOM 3462 C CA . GLY A 1 427 ? 18.984 8.734 7.125 1.00 74.62 427 GLY A CA 1
ATOM 3463 C C . GLY A 1 427 ? 20.230 9.143 6.332 1.00 74.62 427 GLY A C 1
ATOM 3464 O O . GLY A 1 427 ? 20.196 10.035 5.487 1.00 74.62 427 GLY A O 1
ATOM 3465 N N . LYS A 1 428 ? 21.368 8.503 6.619 1.00 84.12 428 LYS A N 1
ATOM 3466 C CA . LYS A 1 428 ? 22.633 8.806 5.930 1.00 84.12 428 LYS A CA 1
ATOM 3467 C C . LYS A 1 428 ? 22.583 8.360 4.468 1.00 84.12 428 LYS A C 1
ATOM 3469 O O . LYS A 1 428 ? 22.069 7.273 4.184 1.00 84.12 428 LYS A O 1
ATOM 3474 N N . SER A 1 429 ? 23.155 9.185 3.595 1.00 84.69 429 SER A N 1
ATOM 3475 C CA . SER A 1 429 ? 23.376 8.873 2.186 1.00 84.69 429 SER A CA 1
ATOM 3476 C C . SER A 1 429 ? 24.360 7.718 2.006 1.00 84.69 429 SER A C 1
ATOM 3478 O O . SER A 1 429 ? 25.154 7.384 2.894 1.00 84.69 429 SER A O 1
ATOM 3480 N N . LEU A 1 430 ? 24.278 7.100 0.836 1.00 87.50 430 LEU A N 1
ATOM 3481 C CA . LEU A 1 430 ? 25.138 6.014 0.397 1.00 87.50 430 LEU A CA 1
ATOM 3482 C C . LEU A 1 430 ? 26.584 6.526 0.196 1.00 87.50 430 LEU A C 1
ATOM 3484 O O . LEU A 1 430 ? 26.800 7.663 -0.227 1.00 87.50 430 LEU A O 1
ATOM 3488 N N . ASP A 1 431 ? 27.592 5.706 0.525 1.00 89.12 431 ASP A N 1
ATOM 3489 C CA . ASP A 1 431 ? 28.998 6.075 0.295 1.00 89.12 431 ASP A CA 1
ATOM 3490 C C . ASP A 1 431 ? 29.235 6.339 -1.201 1.00 89.12 431 ASP A C 1
ATOM 3492 O O . ASP A 1 431 ? 28.835 5.556 -2.064 1.00 89.12 431 ASP A O 1
ATOM 3496 N N . VAL A 1 432 ? 29.945 7.423 -1.509 1.00 88.00 432 VAL A N 1
ATOM 3497 C CA . VAL A 1 432 ? 30.252 7.868 -2.873 1.00 88.00 432 VAL A CA 1
ATOM 3498 C C . VAL A 1 432 ? 30.914 6.756 -3.694 1.00 88.00 432 VAL A C 1
ATOM 3500 O O . VAL A 1 432 ? 30.648 6.627 -4.888 1.00 88.00 432 VAL A O 1
ATOM 3503 N N . LYS A 1 433 ? 31.727 5.896 -3.067 1.00 90.62 433 LYS A N 1
ATOM 3504 C CA . LYS A 1 433 ? 32.337 4.740 -3.748 1.00 90.62 433 LYS A CA 1
ATOM 3505 C C . LYS A 1 433 ? 31.303 3.761 -4.303 1.00 90.62 433 LYS A C 1
ATOM 3507 O O . LYS A 1 433 ? 31.440 3.299 -5.429 1.00 90.62 433 LYS A O 1
ATOM 3512 N N . ARG A 1 434 ? 30.243 3.493 -3.546 1.00 92.50 434 ARG A N 1
ATOM 3513 C CA . ARG A 1 434 ? 29.165 2.586 -3.954 1.00 92.50 434 ARG A CA 1
ATOM 3514 C C . ARG A 1 434 ? 28.285 3.197 -5.052 1.00 92.50 434 ARG A C 1
ATOM 3516 O O . ARG A 1 434 ? 27.737 2.461 -5.871 1.00 92.50 434 ARG A O 1
ATOM 3523 N N . LEU A 1 435 ? 28.193 4.529 -5.124 1.00 89.88 435 LEU A N 1
ATOM 3524 C CA . LEU A 1 435 ? 27.602 5.222 -6.277 1.00 89.88 435 LEU A CA 1
ATOM 3525 C C . LEU A 1 435 ? 28.457 5.028 -7.536 1.00 89.88 435 LEU A C 1
ATOM 3527 O O . LEU A 1 435 ? 27.916 4.781 -8.614 1.00 89.88 435 LEU A O 1
ATOM 3531 N N . TYR A 1 436 ? 29.787 5.088 -7.412 1.00 88.62 436 TYR A N 1
ATOM 3532 C CA . TYR A 1 436 ? 30.688 4.803 -8.532 1.00 88.62 436 TYR A CA 1
ATOM 3533 C C . TYR A 1 436 ? 30.582 3.358 -9.018 1.00 88.62 436 TYR A C 1
ATOM 3535 O O . TYR A 1 436 ? 30.569 3.145 -10.228 1.00 88.62 436 TYR A O 1
ATOM 3543 N N . ASP A 1 437 ? 30.433 2.391 -8.113 1.00 92.81 437 ASP A N 1
ATOM 3544 C CA . ASP A 1 437 ? 30.219 0.987 -8.481 1.00 92.81 437 ASP A CA 1
ATOM 3545 C C . ASP A 1 437 ? 28.914 0.813 -9.294 1.00 92.81 437 ASP A C 1
ATOM 3547 O O . ASP A 1 437 ? 28.916 0.187 -10.355 1.00 92.81 437 ASP A O 1
ATOM 3551 N N . ALA A 1 438 ? 27.813 1.456 -8.882 1.00 90.38 438 ALA A N 1
ATOM 3552 C CA . ALA A 1 438 ? 26.547 1.438 -9.629 1.00 90.38 438 ALA A CA 1
ATOM 3553 C C . ALA A 1 438 ? 26.649 2.070 -11.024 1.00 90.38 438 ALA A C 1
ATOM 3555 O O . ALA A 1 438 ? 26.095 1.565 -12.012 1.00 90.38 438 ALA A O 1
ATOM 3556 N N . VAL A 1 439 ? 27.372 3.187 -11.116 1.00 85.00 439 VAL A N 1
ATOM 3557 C CA . VAL A 1 439 ? 27.661 3.847 -12.391 1.00 85.00 439 VAL A CA 1
ATOM 3558 C C . VAL A 1 439 ? 28.526 2.941 -13.266 1.00 85.00 439 VAL A C 1
ATOM 3560 O O . VAL A 1 439 ? 28.239 2.816 -14.453 1.00 85.00 439 VAL A O 1
ATOM 3563 N N . ASN A 1 440 ? 29.524 2.259 -12.704 1.00 86.50 440 ASN A N 1
ATOM 3564 C CA . ASN A 1 440 ? 30.384 1.329 -13.433 1.00 86.50 440 ASN A CA 1
ATOM 3565 C C . ASN A 1 440 ? 29.578 0.180 -14.062 1.00 86.50 440 ASN A C 1
ATOM 3567 O O . ASN A 1 440 ? 29.719 -0.077 -15.258 1.00 86.50 440 ASN A O 1
ATOM 3571 N N . VAL A 1 441 ? 28.654 -0.438 -13.314 1.00 81.00 441 VAL A N 1
ATOM 3572 C CA . VAL A 1 441 ? 27.736 -1.450 -13.871 1.00 81.00 441 VAL A CA 1
ATOM 3573 C C . VAL A 1 441 ? 26.882 -0.849 -14.986 1.00 81.00 441 VAL A C 1
ATOM 3575 O O . VAL A 1 441 ? 26.809 -1.412 -16.078 1.00 81.00 441 VAL A O 1
ATOM 3578 N N . SER A 1 442 ? 26.288 0.323 -14.762 1.00 80.31 442 SER A N 1
ATOM 3579 C CA . SER A 1 442 ? 25.431 0.984 -15.757 1.00 80.31 442 SER A CA 1
ATOM 3580 C C . SER A 1 442 ? 26.178 1.328 -17.052 1.00 80.31 442 SER A C 1
ATOM 3582 O O . SER A 1 442 ? 25.613 1.208 -18.138 1.00 80.31 442 SER A O 1
ATOM 3584 N N . LEU A 1 443 ? 27.449 1.729 -16.954 1.00 71.81 443 LEU A N 1
ATOM 3585 C CA . LEU A 1 443 ? 28.331 1.972 -18.099 1.00 71.81 443 LEU A CA 1
ATOM 3586 C C . LEU A 1 443 ? 28.738 0.666 -18.790 1.00 71.81 443 LEU A C 1
ATOM 3588 O O . LEU A 1 443 ? 28.782 0.615 -20.016 1.00 71.81 443 LEU A O 1
ATOM 3592 N N . SER A 1 444 ? 28.993 -0.397 -18.027 1.00 74.38 444 SER A N 1
ATOM 3593 C CA . SER A 1 444 ? 29.363 -1.708 -18.575 1.00 74.38 444 SER A CA 1
ATOM 3594 C C . SER A 1 444 ? 28.217 -2.399 -19.326 1.00 74.38 444 SER A C 1
ATOM 3596 O O . SER A 1 444 ? 28.469 -3.203 -20.217 1.00 74.38 444 SER A O 1
ATOM 3598 N N . LEU A 1 445 ? 26.963 -2.080 -18.976 1.00 65.50 445 LEU A N 1
ATOM 3599 C CA . LEU A 1 445 ? 25.746 -2.584 -19.623 1.00 65.50 445 LEU A CA 1
ATOM 3600 C C . LEU A 1 445 ? 25.337 -1.754 -20.850 1.00 65.50 445 LEU A C 1
ATOM 3602 O O . LEU A 1 445 ? 24.289 -2.009 -21.450 1.00 65.50 445 LEU A O 1
ATOM 3606 N N . GLN A 1 446 ? 26.128 -0.748 -21.234 1.00 59.56 446 GLN A N 1
ATOM 3607 C CA . GLN A 1 446 ? 25.852 0.031 -22.433 1.00 59.56 446 GLN A CA 1
ATOM 3608 C C . GLN A 1 446 ? 26.037 -0.822 -23.686 1.00 59.56 446 GLN A C 1
ATOM 3610 O O . GLN A 1 446 ? 27.149 -1.082 -24.140 1.00 59.56 446 GLN A O 1
ATOM 3615 N N . VAL A 1 447 ? 24.912 -1.167 -24.306 1.00 42.91 447 VAL A N 1
ATOM 3616 C CA . VAL A 1 447 ? 24.870 -1.494 -25.728 1.00 42.91 447 VAL A CA 1
ATOM 3617 C C . VAL A 1 447 ? 24.776 -0.170 -26.476 1.00 42.91 447 VAL A C 1
ATOM 3619 O O . VAL A 1 447 ? 23.908 0.655 -26.180 1.00 42.91 447 VAL A O 1
ATOM 3622 N N . TRP A 1 448 ? 25.680 0.073 -27.423 1.00 38.03 448 TRP A N 1
ATOM 3623 C CA . TRP A 1 448 ? 25.645 1.278 -28.242 1.00 38.03 448 TRP A CA 1
ATOM 3624 C C . TRP A 1 448 ? 24.281 1.354 -28.929 1.00 38.03 448 TRP A C 1
ATOM 3626 O O . TRP A 1 448 ? 24.002 0.640 -29.884 1.00 38.03 448 TRP A O 1
ATOM 3636 N N . ILE A 1 449 ? 23.500 2.367 -28.552 1.00 44.06 449 ILE A N 1
ATOM 3637 C CA . ILE A 1 449 ? 23.185 3.362 -29.571 1.00 44.06 449 ILE A CA 1
ATOM 3638 C C . ILE A 1 449 ? 24.533 3.725 -30.203 1.00 44.06 449 ILE A C 1
ATOM 3640 O O . ILE A 1 449 ? 25.393 4.290 -29.541 1.00 44.06 449 ILE A O 1
ATOM 3644 N N . MET A 1 450 ? 24.783 3.327 -31.441 1.00 38.03 450 MET A N 1
ATOM 3645 C CA . MET A 1 450 ? 23.792 3.084 -32.482 1.00 38.03 450 MET A CA 1
ATOM 3646 C C . MET A 1 450 ? 23.480 1.599 -32.751 1.00 38.03 450 MET A C 1
ATOM 3648 O O . MET A 1 450 ? 24.221 0.949 -33.480 1.00 38.03 450 MET A O 1
ATOM 3652 N N . GLY A 1 451 ? 22.334 1.100 -32.256 1.00 35.62 451 GLY A N 1
ATOM 3653 C CA . GLY A 1 451 ? 21.814 -0.216 -32.650 1.00 35.62 451 GLY A CA 1
ATOM 3654 C C . GLY A 1 451 ? 20.826 -0.907 -31.698 1.00 35.62 451 GLY A C 1
ATOM 3655 O O . GLY A 1 451 ? 21.146 -1.957 -31.167 1.00 35.62 451 GLY A O 1
ATOM 3656 N N . SER A 1 452 ? 19.613 -0.358 -31.546 1.00 37.62 452 SER A N 1
ATOM 3657 C CA . SER A 1 452 ? 18.350 -1.067 -31.215 1.00 37.62 452 SER A CA 1
ATOM 3658 C C . SER A 1 452 ? 18.288 -2.056 -30.030 1.00 37.62 452 SER A C 1
ATOM 3660 O O . SER A 1 452 ? 18.605 -3.234 -30.161 1.00 37.62 452 SER A O 1
ATOM 3662 N N . GLY A 1 453 ? 17.632 -1.618 -28.950 1.00 30.61 453 GLY A N 1
ATOM 3663 C CA . GLY A 1 453 ? 16.843 -2.472 -28.057 1.00 30.61 453 GLY A CA 1
ATOM 3664 C C . GLY A 1 453 ? 15.475 -1.819 -27.846 1.00 30.61 453 GLY A C 1
ATOM 3665 O O . GLY A 1 453 ? 15.378 -0.843 -27.117 1.00 30.61 453 GLY A O 1
ATOM 3666 N N . TRP A 1 454 ? 14.482 -2.283 -28.609 1.00 30.78 454 TRP A N 1
ATOM 3667 C CA . TRP A 1 454 ? 13.043 -1.975 -28.591 1.00 30.78 454 TRP A CA 1
ATOM 3668 C C . TRP A 1 454 ? 12.564 -0.763 -27.771 1.00 30.78 454 TRP A C 1
ATOM 3670 O O . TRP A 1 454 ? 12.395 -0.828 -26.557 1.00 30.78 454 TRP A O 1
ATOM 3680 N N . GLY A 1 455 ? 12.237 0.314 -28.501 1.00 31.28 455 GLY A N 1
ATOM 3681 C CA . GLY A 1 455 ? 11.397 1.408 -28.015 1.00 31.28 455 GLY A CA 1
ATOM 3682 C C . GLY A 1 455 ? 12.047 2.789 -27.958 1.00 31.28 455 GLY A C 1
ATOM 3683 O O . GLY A 1 455 ? 11.896 3.435 -26.936 1.00 31.28 455 GLY A O 1
ATOM 3684 N N . GLU A 1 456 ? 12.746 3.258 -29.003 1.00 34.72 456 GLU A N 1
ATOM 3685 C CA . GLU A 1 456 ? 12.986 4.696 -29.267 1.00 34.72 456 GLU A CA 1
ATOM 3686 C C . GLU A 1 456 ? 13.711 4.876 -30.620 1.00 34.72 456 GLU A C 1
ATOM 3688 O O . GLU A 1 456 ? 14.932 4.995 -30.708 1.00 34.72 456 GLU A O 1
ATOM 3693 N N . SER A 1 457 ? 12.942 4.907 -31.710 1.00 28.09 457 SER A N 1
ATOM 3694 C CA . SER A 1 457 ? 13.395 5.442 -32.996 1.00 28.09 457 SER A CA 1
ATOM 3695 C C . SER A 1 457 ? 13.522 6.963 -32.886 1.00 28.09 457 SER A C 1
ATOM 3697 O O . SER A 1 457 ? 12.641 7.693 -33.327 1.00 28.09 457 SER A O 1
ATOM 3699 N N . TYR A 1 458 ? 14.600 7.462 -32.287 1.00 37.66 458 TYR A N 1
ATOM 3700 C CA . TYR A 1 458 ? 14.984 8.862 -32.444 1.00 37.66 458 TYR A CA 1
ATOM 3701 C C . TYR A 1 458 ? 16.358 8.924 -33.095 1.00 37.66 458 TYR A C 1
ATOM 3703 O O . TYR A 1 458 ? 17.399 8.782 -32.457 1.00 37.66 458 TYR A O 1
ATOM 3711 N N . LEU A 1 459 ? 16.340 9.204 -34.400 1.00 32.50 459 LEU A N 1
ATOM 3712 C CA . LEU A 1 459 ? 17.340 10.078 -34.991 1.00 32.50 459 LEU A CA 1
ATOM 3713 C C . LEU A 1 459 ? 17.593 11.224 -34.002 1.00 32.50 459 LEU A C 1
ATOM 3715 O O . LEU A 1 459 ? 16.672 11.975 -33.678 1.00 32.50 459 LEU A O 1
ATOM 3719 N N . PHE A 1 460 ? 18.833 11.368 -33.539 1.00 40.66 460 PHE A N 1
ATOM 3720 C CA . PHE A 1 460 ? 19.312 12.600 -32.922 1.00 40.66 460 PHE A CA 1
ATOM 3721 C C . PHE A 1 460 ? 19.312 13.705 -33.991 1.00 40.66 460 PHE A C 1
ATOM 3723 O O . PHE A 1 460 ? 20.351 14.106 -34.510 1.00 40.66 460 PHE A O 1
ATOM 3730 N N . LEU A 1 461 ? 18.127 14.189 -34.360 1.00 40.50 461 LEU A N 1
ATOM 3731 C CA . LEU A 1 461 ? 17.954 15.430 -35.096 1.00 40.50 461 LEU A CA 1
ATOM 3732 C C . LEU A 1 461 ? 18.204 16.565 -34.104 1.00 40.50 461 LEU A C 1
ATOM 3734 O O . LEU A 1 461 ? 17.274 17.158 -33.562 1.00 40.50 461 LEU A O 1
ATOM 3738 N N . ASN A 1 462 ? 19.478 16.870 -33.853 1.00 47.75 462 ASN A N 1
ATOM 3739 C CA . ASN A 1 462 ? 19.841 18.180 -33.329 1.00 47.75 462 ASN A CA 1
ATOM 3740 C C . ASN A 1 462 ? 19.464 19.199 -34.405 1.00 47.75 462 ASN A C 1
ATOM 3742 O O . ASN A 1 462 ? 20.204 19.421 -35.364 1.00 47.75 462 ASN A O 1
ATOM 3746 N N . ARG A 1 463 ? 18.253 19.750 -34.298 1.00 48.12 463 ARG A N 1
ATOM 3747 C CA . ARG A 1 463 ? 17.746 20.737 -35.242 1.00 48.12 463 ARG A CA 1
ATOM 3748 C C . ARG A 1 463 ? 18.308 22.098 -34.858 1.00 48.12 463 ARG A C 1
ATOM 3750 O O . ARG A 1 463 ? 17.792 22.776 -33.976 1.00 48.12 463 ARG A O 1
ATOM 3757 N N . TRP A 1 464 ? 19.366 22.488 -35.549 1.00 56.09 464 TRP A N 1
ATOM 3758 C CA . TRP A 1 464 ? 19.895 23.842 -35.502 1.00 56.09 464 TRP A CA 1
ATOM 3759 C C . TRP A 1 464 ? 19.118 24.685 -36.516 1.00 56.09 464 TRP A C 1
ATOM 3761 O O . TRP A 1 464 ? 19.145 24.392 -37.709 1.00 56.09 464 TRP A O 1
ATOM 3771 N N . SER A 1 465 ? 18.374 25.687 -36.043 1.00 60.25 465 SER A N 1
ATOM 3772 C CA . SER A 1 465 ? 17.667 26.639 -36.907 1.00 60.25 465 SER A CA 1
ATOM 3773 C C . SER A 1 465 ? 18.365 27.988 -36.854 1.00 60.25 465 SER A C 1
ATOM 3775 O O . SER A 1 465 ? 18.603 28.518 -35.771 1.00 60.25 465 SER A O 1
ATOM 3777 N N . THR A 1 466 ? 18.647 28.562 -38.020 1.00 67.81 466 THR A N 1
ATOM 3778 C CA . THR A 1 466 ? 19.123 29.946 -38.140 1.00 67.81 466 THR A CA 1
ATOM 3779 C C . THR A 1 466 ? 18.027 30.962 -37.804 1.00 67.81 466 THR A C 1
ATOM 3781 O O . THR A 1 466 ? 18.341 32.083 -37.419 1.00 67.81 466 THR A O 1
ATOM 3784 N N . ASN A 1 467 ? 16.747 30.572 -37.890 1.00 76.88 467 ASN A N 1
ATOM 3785 C CA . ASN A 1 467 ? 15.599 31.391 -37.499 1.00 76.88 467 ASN A CA 1
ATOM 3786 C C . ASN A 1 467 ? 14.618 30.579 -36.625 1.00 76.88 467 ASN A C 1
ATOM 3788 O O . ASN A 1 467 ? 13.646 30.004 -37.130 1.00 76.88 467 ASN A O 1
ATOM 3792 N N . PRO A 1 468 ? 14.855 30.493 -35.305 1.00 79.50 468 PRO A N 1
ATOM 3793 C CA . PRO A 1 468 ? 13.997 29.731 -34.399 1.00 79.50 468 PRO A CA 1
ATOM 3794 C C . PRO A 1 468 ? 12.592 30.331 -34.243 1.00 79.50 468 PRO A C 1
ATOM 3796 O O . PRO A 1 468 ? 11.650 29.618 -33.906 1.00 79.50 468 PRO A O 1
ATOM 3799 N N . SER A 1 469 ? 12.413 31.621 -34.543 1.00 82.31 469 SER A N 1
ATOM 3800 C CA . SER A 1 469 ? 11.141 32.321 -34.356 1.00 82.31 469 SER A CA 1
ATOM 3801 C C . SER A 1 469 ? 10.024 31.802 -35.259 1.00 82.31 469 SER A C 1
ATOM 3803 O O . SER A 1 469 ? 8.873 31.774 -34.832 1.00 82.31 469 SER A O 1
ATOM 3805 N N . ALA A 1 470 ? 10.337 31.383 -36.488 1.00 82.44 470 ALA A N 1
ATOM 3806 C CA . ALA A 1 470 ? 9.340 30.814 -37.396 1.00 82.44 470 ALA A CA 1
ATOM 3807 C C . ALA A 1 470 ? 8.783 29.482 -36.862 1.00 82.44 470 ALA A C 1
ATOM 3809 O O . ALA A 1 470 ? 7.575 29.262 -36.882 1.00 82.44 470 ALA A O 1
ATOM 3810 N N . LEU A 1 471 ? 9.664 28.637 -36.315 1.00 82.12 471 LEU A N 1
ATOM 3811 C CA . LEU A 1 471 ? 9.299 27.343 -35.740 1.00 82.12 471 LEU A CA 1
ATOM 3812 C C . LEU A 1 471 ? 8.449 27.518 -34.477 1.00 82.12 471 LEU A C 1
ATOM 3814 O O . LEU A 1 471 ? 7.349 26.973 -34.404 1.00 82.12 471 LEU A O 1
ATOM 3818 N N . ILE A 1 472 ? 8.918 28.345 -33.538 1.00 86.00 472 ILE A N 1
ATOM 3819 C CA . ILE A 1 472 ? 8.205 28.636 -32.286 1.00 86.00 472 ILE A CA 1
ATOM 3820 C C . ILE A 1 472 ? 6.815 29.203 -32.581 1.00 86.00 472 ILE A C 1
ATOM 3822 O O . ILE A 1 472 ? 5.842 28.768 -31.982 1.00 86.00 472 ILE A O 1
ATOM 3826 N N . LYS A 1 473 ? 6.677 30.133 -33.537 1.00 85.94 473 LYS A N 1
ATOM 3827 C CA . LYS A 1 473 ? 5.360 30.682 -33.911 1.00 85.94 473 LYS A CA 1
ATOM 3828 C C . LYS A 1 473 ? 4.399 29.628 -34.459 1.00 85.94 473 LYS A C 1
ATOM 3830 O O . LYS A 1 473 ? 3.202 29.755 -34.246 1.00 85.94 473 LYS A O 1
ATOM 3835 N N . SER A 1 474 ? 4.908 28.634 -35.182 1.00 85.06 474 SER A N 1
ATOM 3836 C CA . SER A 1 474 ? 4.070 27.594 -35.788 1.00 85.06 474 SER A CA 1
ATOM 3837 C C . SER A 1 474 ? 3.638 26.497 -34.812 1.00 85.06 474 SER A C 1
ATOM 3839 O O . SER A 1 474 ? 2.609 25.871 -35.038 1.00 85.06 474 SER A O 1
ATOM 3841 N N . LEU A 1 475 ? 4.420 26.255 -33.754 1.00 86.31 475 LEU A N 1
ATOM 3842 C CA . LEU A 1 475 ? 4.224 25.131 -32.831 1.00 86.31 475 LEU A CA 1
ATOM 3843 C C . LEU A 1 475 ? 3.823 25.557 -31.415 1.00 86.31 475 LEU A C 1
ATOM 3845 O O . LEU A 1 475 ? 3.480 24.697 -30.607 1.00 86.31 475 LEU A O 1
ATOM 3849 N N . SER A 1 476 ? 3.893 26.849 -31.085 1.00 86.31 476 SER A N 1
ATOM 3850 C CA . SER A 1 476 ? 3.664 27.288 -29.714 1.00 86.31 476 SER A CA 1
ATOM 3851 C C . SER A 1 476 ? 2.215 27.135 -29.275 1.00 86.31 476 SER A C 1
ATOM 3853 O O . SER A 1 476 ? 1.265 27.420 -30.005 1.00 86.31 476 SER A O 1
ATOM 3855 N N . THR A 1 477 ? 2.052 26.721 -28.022 1.00 82.06 477 THR A N 1
ATOM 3856 C CA . THR A 1 477 ? 0.747 26.645 -27.358 1.00 82.06 477 THR A CA 1
ATOM 3857 C C . THR A 1 477 ? 0.874 27.167 -25.937 1.00 82.06 477 THR A C 1
ATOM 3859 O O . THR A 1 477 ? 1.768 26.727 -25.213 1.00 82.06 477 THR A O 1
ATOM 3862 N N . ASN A 1 478 ? -0.025 28.058 -25.518 1.00 81.81 478 ASN A N 1
ATOM 3863 C CA . ASN A 1 478 ? 0.003 28.675 -24.187 1.00 81.81 478 ASN A CA 1
ATOM 3864 C C . ASN A 1 478 ? -1.299 28.414 -23.421 1.00 81.81 478 ASN A C 1
ATOM 3866 O O . ASN A 1 478 ? -2.057 29.352 -23.173 1.00 81.81 478 ASN A O 1
ATOM 3870 N N . PRO A 1 479 ? -1.606 27.152 -23.080 1.00 82.38 479 PRO A N 1
ATOM 3871 C CA . PRO A 1 479 ? -2.739 26.877 -22.217 1.00 82.38 479 PRO A CA 1
ATOM 3872 C C . PRO A 1 479 ? -2.455 27.388 -20.797 1.00 82.38 479 PRO A C 1
ATOM 3874 O O . PRO A 1 479 ? -1.317 27.334 -20.325 1.00 82.38 479 PRO A O 1
ATOM 3877 N N . GLU A 1 480 ? -3.497 27.851 -20.105 1.00 79.75 480 GLU A N 1
ATOM 3878 C CA . GLU A 1 480 ? -3.363 28.552 -18.818 1.00 79.75 480 GLU A CA 1
ATOM 3879 C C . GLU A 1 480 ? -2.619 27.722 -17.758 1.00 79.75 480 GLU A C 1
ATOM 3881 O O . GLU A 1 480 ? -1.818 28.252 -16.998 1.00 79.75 480 GLU A O 1
ATOM 3886 N N . PHE A 1 481 ? -2.790 26.396 -17.768 1.00 79.56 481 PHE A N 1
ATOM 3887 C CA . PHE A 1 481 ? -2.153 25.484 -16.811 1.00 79.56 481 PHE A CA 1
ATOM 3888 C C . PHE A 1 481 ? -0.634 25.297 -17.003 1.00 79.56 481 PHE A C 1
ATOM 3890 O O . PHE A 1 481 ? 0.004 24.666 -16.164 1.00 79.56 481 PHE A O 1
ATOM 3897 N N . LEU A 1 482 ? -0.045 25.806 -18.093 1.00 81.81 482 LEU A N 1
ATOM 3898 C CA . LEU A 1 482 ? 1.408 25.780 -18.329 1.00 81.81 482 LEU A CA 1
ATOM 3899 C C . LEU A 1 482 ? 2.078 27.140 -18.097 1.00 81.81 482 LEU A C 1
ATOM 3901 O O . LEU A 1 482 ? 3.303 27.242 -18.214 1.00 81.81 482 LEU A O 1
ATOM 3905 N N . ARG A 1 483 ? 1.305 28.185 -17.772 1.00 83.25 483 ARG A N 1
ATOM 3906 C CA . ARG A 1 483 ? 1.858 29.513 -17.499 1.00 83.25 483 ARG A CA 1
ATOM 3907 C C . ARG A 1 483 ? 2.677 29.522 -16.221 1.00 83.25 483 ARG A C 1
ATOM 3909 O O . ARG A 1 483 ? 2.291 28.971 -15.194 1.00 83.25 483 ARG A O 1
ATOM 3916 N N . ASN A 1 484 ? 3.822 30.184 -16.294 1.00 85.00 484 ASN A N 1
ATOM 3917 C CA . ASN A 1 484 ? 4.709 30.386 -15.165 1.00 85.00 484 ASN A CA 1
ATOM 3918 C C . ASN A 1 484 ? 5.564 31.642 -15.397 1.00 85.00 484 ASN A C 1
ATOM 3920 O O . ASN A 1 484 ? 5.830 32.040 -16.533 1.00 85.00 484 ASN A O 1
ATOM 3924 N N . LYS A 1 485 ? 6.050 32.240 -14.303 1.00 87.25 485 LYS A N 1
ATOM 3925 C CA . LYS A 1 485 ? 6.815 33.499 -14.331 1.00 87.25 485 LYS A CA 1
ATOM 3926 C C . LYS A 1 485 ? 8.100 33.418 -15.174 1.00 87.25 485 LYS A C 1
ATOM 3928 O O . LYS A 1 485 ? 8.536 34.432 -15.716 1.00 87.25 485 LYS A O 1
ATOM 3933 N N . ALA A 1 486 ? 8.724 32.242 -15.292 1.00 83.62 486 ALA A N 1
ATOM 3934 C CA . ALA A 1 486 ? 9.951 32.067 -16.072 1.00 83.62 486 ALA A CA 1
ATOM 3935 C C . ALA A 1 486 ? 9.670 32.121 -17.585 1.00 83.62 486 ALA A C 1
ATOM 3937 O O . ALA A 1 486 ? 10.373 32.824 -18.314 1.00 83.62 486 ALA A O 1
ATOM 3938 N N . THR A 1 487 ? 8.605 31.457 -18.039 1.00 81.38 487 THR A N 1
ATOM 3939 C CA . THR A 1 487 ? 8.089 31.558 -19.413 1.00 81.38 487 THR A CA 1
ATOM 3940 C C . THR A 1 487 ? 7.681 32.996 -19.747 1.00 81.38 487 THR A C 1
ATOM 3942 O O . THR A 1 487 ? 8.115 33.537 -20.765 1.00 81.38 487 THR A O 1
ATOM 3945 N N . ASP A 1 488 ? 6.923 33.661 -18.868 1.00 82.75 488 ASP A N 1
ATOM 3946 C CA . ASP A 1 488 ? 6.422 35.025 -19.115 1.00 82.75 488 ASP A CA 1
ATOM 3947 C C . ASP A 1 488 ? 7.542 36.075 -19.154 1.00 82.75 488 ASP A C 1
ATOM 3949 O O . ASP A 1 488 ? 7.490 37.031 -19.931 1.00 82.75 488 ASP A O 1
ATOM 3953 N N . SER A 1 489 ? 8.594 35.871 -18.357 1.00 82.44 489 SER A N 1
ATOM 3954 C CA . SER A 1 489 ? 9.791 36.721 -18.366 1.00 82.44 489 SER A CA 1
ATOM 3955 C C . SER A 1 489 ? 10.714 36.476 -19.566 1.00 82.44 489 SER A C 1
ATOM 3957 O O . SER A 1 489 ? 11.642 37.255 -19.780 1.00 82.44 489 SER A O 1
ATOM 3959 N N . LYS A 1 490 ? 10.460 35.434 -20.374 1.00 77.69 490 LYS A N 1
ATOM 3960 C CA . LYS A 1 490 ? 11.247 35.046 -21.563 1.00 77.69 490 LYS A CA 1
ATOM 3961 C C . LYS A 1 490 ? 12.728 34.765 -21.280 1.00 77.69 490 LYS A C 1
ATOM 3963 O O . LYS A 1 490 ? 13.556 34.830 -22.187 1.00 77.69 490 LYS A O 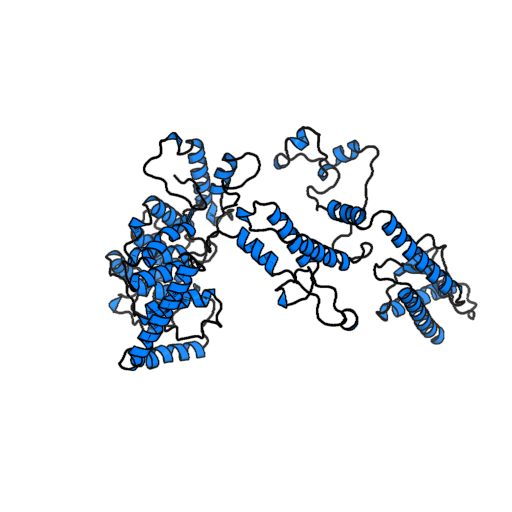1
ATOM 3968 N N . ILE A 1 491 ? 13.063 34.446 -20.030 1.00 82.69 491 ILE A N 1
ATOM 3969 C CA . ILE A 1 491 ? 14.433 34.124 -19.602 1.00 82.69 491 ILE A CA 1
ATOM 3970 C C . ILE A 1 491 ? 14.765 32.655 -19.920 1.00 82.69 491 ILE A C 1
ATOM 3972 O O . ILE A 1 491 ? 15.931 32.288 -20.052 1.00 82.69 491 ILE A O 1
ATOM 3976 N N . VAL A 1 492 ? 13.742 31.808 -20.071 1.00 82.56 492 VAL A N 1
ATOM 3977 C CA . VAL A 1 492 ? 13.879 30.374 -20.354 1.00 82.56 492 VAL A CA 1
ATOM 3978 C C . VAL A 1 492 ? 13.345 30.019 -21.738 1.00 82.56 492 VAL A C 1
ATOM 3980 O O . VAL A 1 492 ? 12.497 30.711 -22.300 1.00 82.56 492 VAL A O 1
ATOM 3983 N N . VAL A 1 493 ? 13.853 28.917 -22.291 1.00 82.88 493 VAL A N 1
ATOM 3984 C CA . VAL A 1 493 ? 13.365 28.347 -23.550 1.00 82.88 493 VAL A CA 1
ATOM 3985 C C . VAL A 1 493 ? 12.416 27.197 -23.245 1.00 82.88 493 VAL A C 1
ATOM 3987 O O . VAL A 1 493 ? 12.832 26.151 -22.741 1.00 82.88 493 VAL A O 1
ATOM 3990 N N . ASP A 1 494 ? 11.153 27.367 -23.622 1.00 85.56 494 ASP A N 1
ATOM 3991 C CA . ASP A 1 494 ? 10.144 26.321 -23.536 1.00 85.56 494 ASP A CA 1
ATOM 3992 C C . ASP A 1 494 ? 10.259 25.363 -24.721 1.00 85.56 494 ASP A C 1
ATOM 3994 O O . ASP A 1 494 ? 9.760 25.598 -25.821 1.00 85.56 494 ASP A O 1
ATOM 3998 N N . TYR A 1 495 ? 10.926 24.232 -24.497 1.00 85.12 495 TYR A N 1
ATOM 3999 C CA . TYR A 1 495 ? 11.157 23.234 -25.546 1.00 85.12 495 TYR A CA 1
ATOM 4000 C C . TYR A 1 495 ? 9.875 22.588 -26.093 1.00 85.12 495 TYR A C 1
ATOM 4002 O O . TYR A 1 495 ? 9.939 21.989 -27.164 1.00 85.12 495 TYR A O 1
ATOM 4010 N N . LYS A 1 496 ? 8.723 22.724 -25.416 1.00 86.12 496 LYS A N 1
ATOM 4011 C CA . LYS A 1 496 ? 7.417 22.327 -25.976 1.00 86.12 496 LYS A CA 1
ATOM 4012 C C . LYS A 1 496 ? 7.120 23.064 -27.287 1.00 86.12 496 LYS A C 1
ATOM 4014 O O . LYS A 1 496 ? 6.587 22.458 -28.202 1.00 86.12 496 LYS A O 1
ATOM 4019 N N . ASP A 1 497 ? 7.565 24.316 -27.421 1.00 86.62 497 ASP A N 1
ATOM 4020 C CA . ASP A 1 497 ? 7.309 25.149 -28.604 1.00 86.62 497 ASP A CA 1
ATOM 4021 C C . ASP A 1 497 ? 8.281 24.842 -29.761 1.00 86.62 497 ASP A C 1
ATOM 4023 O O . ASP A 1 497 ? 8.246 25.476 -30.813 1.00 86.62 497 ASP A O 1
ATOM 4027 N N . TRP A 1 498 ? 9.177 23.870 -29.571 1.00 84.88 498 TRP A N 1
ATOM 4028 C CA . TRP A 1 498 ? 10.156 23.413 -30.561 1.00 84.88 498 TRP A CA 1
ATOM 4029 C C . TRP A 1 498 ? 9.836 22.023 -31.119 1.00 84.88 498 TRP A C 1
ATOM 4031 O O . TRP A 1 498 ? 10.595 21.487 -31.931 1.00 84.88 498 TRP A O 1
ATOM 4041 N N . GLN A 1 499 ? 8.731 21.423 -30.681 1.00 78.81 499 GLN A N 1
ATOM 4042 C CA . GLN A 1 499 ? 8.322 20.070 -31.036 1.00 78.81 499 GLN A CA 1
ATOM 4043 C C . GLN A 1 499 ? 6.793 19.978 -31.120 1.00 78.81 499 GLN A C 1
ATOM 4045 O O . GLN A 1 499 ? 6.082 20.914 -30.785 1.00 78.81 499 GLN A O 1
ATOM 4050 N N . ILE A 1 500 ? 6.281 18.841 -31.590 1.00 81.19 500 ILE A N 1
ATOM 4051 C CA . ILE A 1 500 ? 4.832 18.633 -31.747 1.00 81.19 500 ILE A CA 1
ATOM 4052 C C . ILE A 1 500 ? 4.165 18.302 -30.399 1.00 81.19 500 ILE A C 1
ATOM 4054 O O . ILE A 1 500 ? 3.011 18.645 -30.169 1.00 81.19 500 ILE A O 1
ATOM 4058 N N . THR A 1 501 ? 4.872 17.611 -29.498 1.00 77.38 501 THR A N 1
ATOM 4059 C CA . THR A 1 501 ? 4.316 17.136 -28.224 1.00 77.38 501 THR A CA 1
ATOM 4060 C C . THR A 1 501 ? 4.515 18.140 -27.089 1.00 77.38 501 THR A C 1
ATOM 4062 O O . THR A 1 501 ? 5.573 18.747 -26.956 1.00 77.38 501 THR A O 1
ATOM 4065 N N . LEU A 1 502 ? 3.541 18.242 -26.184 1.00 78.94 502 LEU A N 1
ATOM 4066 C CA . LEU A 1 502 ? 3.647 19.106 -25.000 1.00 78.94 502 LEU A CA 1
ATOM 4067 C C . LEU A 1 502 ? 4.706 18.629 -23.990 1.00 78.94 502 LEU A C 1
ATOM 4069 O O . LEU A 1 502 ? 5.389 19.445 -23.377 1.00 78.94 502 LEU A O 1
ATOM 4073 N N . SER A 1 503 ? 4.866 17.314 -23.819 1.00 75.06 503 SER A N 1
ATOM 4074 C CA . SER A 1 503 ? 5.817 16.716 -22.875 1.00 75.06 503 SER A CA 1
ATOM 4075 C C . SER A 1 503 ? 7.089 16.207 -23.564 1.00 75.06 503 SER A C 1
ATOM 4077 O O . SER A 1 503 ? 7.113 15.940 -24.771 1.00 75.06 503 SER A O 1
ATOM 4079 N N . ARG A 1 504 ? 8.175 16.072 -22.787 1.00 70.44 504 ARG A N 1
ATOM 4080 C CA . ARG A 1 504 ? 9.445 15.485 -23.243 1.00 70.44 504 ARG A CA 1
ATOM 4081 C C . ARG A 1 504 ? 10.164 14.719 -22.137 1.00 70.44 504 ARG A C 1
ATOM 4083 O O . ARG A 1 504 ? 10.141 15.111 -20.975 1.00 70.44 504 ARG A O 1
ATOM 4090 N N . ARG A 1 505 ? 10.873 13.659 -22.526 1.00 70.62 505 ARG A N 1
ATOM 4091 C CA . ARG A 1 505 ? 11.815 12.930 -21.661 1.00 70.62 505 ARG A CA 1
ATOM 4092 C C . ARG A 1 505 ? 13.127 13.713 -21.522 1.00 70.62 505 ARG A C 1
ATOM 4094 O O . ARG A 1 505 ? 13.516 14.454 -22.431 1.00 70.62 505 ARG A O 1
ATOM 4101 N N . PHE A 1 506 ? 13.858 13.512 -20.425 1.00 77.25 506 PHE A N 1
ATOM 4102 C CA . PHE A 1 506 ? 15.135 14.193 -20.167 1.00 77.25 506 PHE A CA 1
ATOM 4103 C C . PHE A 1 506 ? 16.321 13.546 -20.912 1.00 77.25 506 PHE A C 1
ATOM 4105 O O . PHE A 1 506 ? 17.295 13.086 -20.323 1.00 77.25 506 PHE A O 1
ATOM 4112 N N . GLN A 1 507 ? 16.254 13.519 -22.243 1.00 65.19 507 GLN A N 1
ATOM 4113 C CA . GLN A 1 507 ? 17.263 12.857 -23.084 1.00 65.19 507 GLN A CA 1
ATOM 4114 C C . GLN A 1 507 ? 18.637 13.552 -23.058 1.00 65.19 507 GLN A C 1
ATOM 4116 O O . GLN A 1 507 ? 19.662 12.911 -23.285 1.00 65.19 507 GLN A O 1
ATOM 4121 N N . ALA A 1 508 ? 18.679 14.851 -22.736 1.00 72.69 508 ALA A N 1
ATOM 4122 C CA . ALA A 1 508 ? 19.926 15.614 -22.666 1.00 72.69 508 ALA A CA 1
ATOM 4123 C C . ALA A 1 508 ? 20.886 15.087 -21.587 1.00 72.69 508 ALA A C 1
ATOM 4125 O O . ALA A 1 508 ? 22.097 15.169 -21.771 1.00 72.69 508 ALA A O 1
ATOM 4126 N N . MET A 1 509 ? 20.362 14.485 -20.514 1.00 72.19 509 MET A N 1
ATOM 4127 C CA . MET A 1 509 ? 21.185 13.893 -19.460 1.00 72.19 509 MET A CA 1
ATOM 4128 C C . MET A 1 509 ? 22.045 12.743 -19.998 1.00 72.19 509 MET A C 1
ATOM 4130 O O . MET A 1 509 ? 23.251 12.713 -19.771 1.00 72.19 509 MET A O 1
ATOM 4134 N N . LYS A 1 510 ? 21.453 11.836 -20.788 1.00 69.19 510 LYS A N 1
ATOM 4135 C CA . LYS A 1 510 ? 22.182 10.709 -21.394 1.00 69.19 510 LYS A CA 1
ATOM 4136 C C . LYS A 1 510 ? 23.312 11.205 -22.301 1.00 69.19 510 LYS A C 1
ATOM 4138 O O . LYS A 1 510 ? 24.437 10.723 -22.209 1.00 69.19 510 LYS A O 1
ATOM 4143 N N . LEU A 1 511 ? 23.025 12.203 -23.140 1.00 67.62 511 LEU A N 1
ATOM 4144 C CA . LEU A 1 511 ? 24.013 12.790 -24.049 1.00 67.62 511 LEU A CA 1
ATOM 4145 C C . LEU A 1 511 ? 25.148 13.492 -23.290 1.00 67.62 511 LEU A C 1
ATOM 4147 O O . LEU A 1 511 ? 26.320 13.302 -23.616 1.00 67.62 511 LEU A O 1
ATOM 4151 N N . TRP A 1 512 ? 24.804 14.292 -22.279 1.00 75.38 512 TRP A N 1
ATOM 4152 C CA . TRP A 1 512 ? 25.781 15.005 -21.460 1.00 75.38 512 TRP A CA 1
ATOM 4153 C C . TRP A 1 512 ? 26.723 14.036 -20.741 1.00 75.38 512 TRP A C 1
ATOM 4155 O O . TRP A 1 512 ? 27.936 14.236 -20.778 1.00 75.38 512 TRP A O 1
ATOM 4165 N N . LEU A 1 513 ? 26.188 12.948 -20.177 1.00 72.50 513 LEU A N 1
ATOM 4166 C CA . LEU A 1 513 ? 26.987 11.911 -19.522 1.00 72.50 513 LEU A CA 1
ATOM 4167 C C . LEU A 1 513 ? 27.971 11.246 -20.492 1.00 72.50 513 LEU A C 1
ATOM 4169 O O . LEU A 1 513 ? 29.142 11.107 -20.158 1.00 72.50 513 LEU A O 1
ATOM 4173 N N . VAL A 1 514 ? 27.552 10.902 -21.715 1.00 73.56 514 VAL A N 1
ATOM 4174 C CA . VAL A 1 514 ? 28.460 10.308 -22.716 1.00 73.56 514 VAL A CA 1
ATOM 4175 C C . VAL A 1 514 ? 29.599 11.269 -23.068 1.00 73.56 514 VAL A C 1
ATOM 4177 O O . VAL A 1 514 ? 30.770 10.884 -23.055 1.00 73.56 514 VAL A O 1
ATOM 4180 N N . LEU A 1 515 ? 29.281 12.537 -23.340 1.00 74.12 515 LEU A N 1
ATOM 4181 C CA . LEU A 1 515 ? 30.292 13.542 -23.678 1.00 74.12 515 LEU A CA 1
ATOM 4182 C C . LEU A 1 515 ? 31.249 13.813 -22.513 1.00 74.12 515 LEU A C 1
ATOM 4184 O O . LEU A 1 515 ? 32.450 13.978 -22.738 1.00 74.12 515 LEU A O 1
ATOM 4188 N N . ARG A 1 516 ? 30.734 13.856 -21.279 1.00 77.50 516 ARG A N 1
ATOM 4189 C CA . ARG A 1 516 ? 31.523 14.175 -20.088 1.00 77.50 516 ARG A CA 1
ATOM 4190 C C . ARG A 1 516 ? 32.413 13.018 -19.644 1.00 77.50 516 ARG A C 1
ATOM 4192 O O . ARG A 1 516 ? 33.564 13.277 -19.300 1.00 77.50 516 ARG A O 1
ATOM 4199 N N . SER A 1 517 ? 31.896 11.790 -19.658 1.00 68.25 517 SER A N 1
ATOM 4200 C CA . SER A 1 517 ? 32.598 10.601 -19.162 1.00 68.25 517 SER A CA 1
ATOM 4201 C C . SER A 1 517 ? 33.662 10.108 -20.137 1.00 68.25 517 SER A C 1
ATOM 4203 O O . SER A 1 517 ? 34.805 9.896 -19.745 1.00 68.25 517 SER A O 1
ATOM 4205 N N . TYR A 1 518 ? 33.317 9.956 -21.420 1.00 74.69 518 TYR A N 1
ATOM 4206 C CA . TYR A 1 518 ? 34.271 9.458 -22.415 1.00 74.69 518 TYR A CA 1
ATOM 4207 C C . TYR A 1 518 ? 35.191 10.563 -22.927 1.00 74.69 518 TYR A C 1
ATOM 4209 O O . TYR A 1 518 ? 36.352 10.311 -23.246 1.00 74.69 518 TYR A O 1
ATOM 4217 N N . GLY A 1 519 ? 34.691 11.795 -23.008 1.00 82.81 519 GLY A N 1
ATOM 4218 C CA . GLY A 1 519 ? 35.414 12.894 -23.626 1.00 82.81 519 GLY A CA 1
ATOM 4219 C C . GLY A 1 519 ? 35.535 12.746 -25.147 1.00 82.81 519 GLY A C 1
ATOM 4220 O O . GLY A 1 519 ? 35.401 11.675 -25.743 1.00 82.81 519 GLY A O 1
ATOM 4221 N N . VAL A 1 520 ? 35.824 13.865 -25.808 1.00 83.94 520 VAL A N 1
ATOM 4222 C CA . VAL A 1 520 ? 35.851 13.943 -27.278 1.00 83.94 520 VAL A CA 1
ATOM 4223 C C . VAL A 1 520 ? 36.938 13.051 -27.892 1.00 83.94 520 VAL A C 1
ATOM 4225 O O . VAL A 1 520 ? 36.739 12.486 -28.967 1.00 83.94 520 VAL A O 1
ATOM 4228 N N . ALA A 1 521 ? 38.088 12.904 -27.226 1.00 88.19 521 ALA A N 1
ATOM 4229 C CA . ALA A 1 521 ? 39.205 12.110 -27.737 1.00 88.19 521 ALA A CA 1
ATOM 4230 C C . ALA A 1 521 ? 38.851 10.619 -27.860 1.00 88.19 521 ALA A C 1
ATOM 4232 O O . ALA A 1 521 ? 39.079 10.023 -28.913 1.00 88.19 521 ALA A O 1
ATOM 4233 N N . ASN A 1 522 ? 38.226 10.038 -26.834 1.00 79.31 522 ASN A N 1
ATOM 4234 C CA . ASN A 1 522 ? 37.866 8.622 -26.850 1.00 79.31 522 ASN A CA 1
ATOM 4235 C C . ASN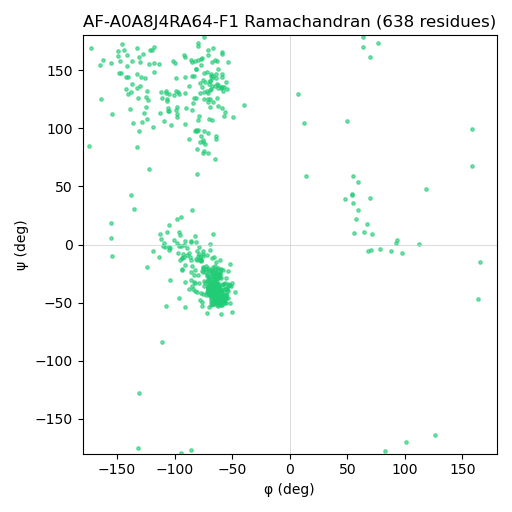 A 1 522 ? 36.722 8.338 -27.822 1.00 79.31 522 ASN A C 1
ATOM 4237 O O . ASN A 1 522 ? 36.784 7.350 -28.546 1.00 79.31 522 ASN A O 1
ATOM 4241 N N . LEU A 1 523 ? 35.743 9.242 -27.938 1.00 81.50 523 LEU A N 1
ATOM 4242 C CA . LEU A 1 523 ? 34.686 9.126 -28.949 1.00 81.50 523 LEU A CA 1
ATOM 4243 C C . LEU A 1 523 ? 35.257 9.140 -30.377 1.00 81.50 523 LEU A C 1
ATOM 4245 O O . LEU A 1 523 ? 34.852 8.342 -31.222 1.00 81.50 523 LEU A O 1
ATOM 4249 N N . ARG A 1 524 ? 36.253 9.995 -30.651 1.00 85.94 524 ARG A N 1
ATOM 4250 C CA . ARG A 1 524 ? 36.970 9.989 -31.939 1.00 85.94 524 ARG A CA 1
ATOM 4251 C C . ARG A 1 524 ? 37.727 8.683 -32.165 1.00 85.94 524 ARG A C 1
ATOM 4253 O O . ARG A 1 524 ? 37.700 8.161 -33.277 1.00 85.94 524 ARG A O 1
ATOM 4260 N N . ASN A 1 525 ? 38.405 8.167 -31.144 1.00 88.50 525 ASN A N 1
ATOM 4261 C CA . ASN A 1 525 ? 39.149 6.911 -31.246 1.00 88.50 525 ASN A CA 1
ATOM 4262 C C . ASN A 1 525 ? 38.220 5.717 -31.489 1.00 88.50 525 ASN A C 1
ATOM 4264 O O . ASN A 1 525 ? 38.534 4.874 -32.324 1.00 88.50 525 ASN A O 1
ATOM 4268 N N . PHE A 1 526 ? 37.055 5.699 -30.845 1.00 85.75 526 PHE A N 1
ATOM 4269 C CA . PHE A 1 526 ? 36.022 4.690 -31.054 1.00 85.75 526 PHE A CA 1
ATOM 4270 C C . PHE A 1 526 ? 35.487 4.695 -32.496 1.00 85.75 526 PHE A C 1
ATOM 4272 O O . PHE A 1 526 ? 35.445 3.665 -33.158 1.00 85.75 526 PHE A O 1
ATOM 4279 N N . LEU A 1 527 ? 35.174 5.869 -33.056 1.00 85.44 527 LEU A N 1
ATOM 4280 C CA . LEU A 1 527 ? 34.778 5.956 -34.469 1.00 85.44 527 LEU A CA 1
ATOM 4281 C C . LEU A 1 527 ? 35.900 5.488 -35.409 1.00 85.44 527 LEU A C 1
ATOM 4283 O O . LEU A 1 527 ? 35.650 4.784 -36.388 1.00 85.44 527 LEU A O 1
ATOM 4287 N N . ARG A 1 528 ? 37.152 5.850 -35.108 1.00 92.31 528 ARG A N 1
ATOM 4288 C CA . ARG A 1 528 ? 38.319 5.430 -35.896 1.00 92.31 528 ARG A CA 1
ATOM 4289 C C . ARG A 1 528 ? 38.549 3.920 -35.845 1.00 92.31 528 ARG A C 1
ATOM 4291 O O . ARG A 1 528 ? 38.956 3.365 -36.864 1.00 92.31 528 ARG A O 1
ATOM 4298 N N . SER A 1 529 ? 38.288 3.249 -34.721 1.00 93.62 529 SER A N 1
ATOM 4299 C CA . SER A 1 529 ? 38.462 1.794 -34.617 1.00 93.62 529 SER A CA 1
ATOM 4300 C C . SER A 1 529 ? 37.457 1.042 -35.492 1.00 93.62 529 SER A C 1
ATOM 4302 O O . SER A 1 529 ? 37.860 0.146 -36.231 1.00 93.62 529 SER A O 1
ATOM 4304 N N . HIS A 1 530 ? 36.187 1.457 -35.517 1.00 91.31 530 HIS A N 1
ATOM 4305 C CA . HIS A 1 530 ? 35.177 0.881 -36.415 1.00 91.31 530 HIS A CA 1
ATOM 4306 C C . HIS A 1 530 ? 35.541 1.073 -37.890 1.00 91.31 530 HIS A C 1
ATOM 4308 O O . HIS A 1 530 ? 35.464 0.137 -38.685 1.00 91.31 530 HIS A O 1
ATOM 4314 N N . VAL A 1 531 ? 36.011 2.270 -38.257 1.00 94.94 531 VAL A N 1
ATOM 4315 C CA . VAL A 1 531 ? 36.485 2.554 -39.621 1.00 94.94 531 VAL A CA 1
ATOM 4316 C C . VAL A 1 531 ? 37.704 1.693 -39.979 1.00 94.94 531 VAL A C 1
ATOM 4318 O O . VAL A 1 531 ? 37.776 1.181 -41.096 1.00 94.94 531 VAL A O 1
ATOM 4321 N N . LYS A 1 532 ? 38.639 1.480 -39.042 1.00 96.94 532 LYS A N 1
ATOM 4322 C CA . LYS A 1 532 ? 39.800 0.596 -39.237 1.00 96.94 532 LYS A CA 1
ATOM 4323 C C . LYS A 1 532 ? 39.368 -0.855 -39.464 1.00 96.94 532 LYS A C 1
ATOM 4325 O O . LYS A 1 532 ? 39.849 -1.487 -40.398 1.00 96.94 532 LYS A O 1
ATOM 4330 N N . MET A 1 533 ? 38.445 -1.365 -38.655 1.00 97.75 533 MET A N 1
ATOM 4331 C CA . MET A 1 533 ? 37.903 -2.717 -38.813 1.00 97.75 533 MET A CA 1
ATOM 4332 C C . MET A 1 533 ? 37.167 -2.895 -40.146 1.00 97.75 533 MET A C 1
ATOM 4334 O O . MET A 1 533 ? 37.297 -3.931 -40.790 1.00 97.75 533 MET A O 1
ATOM 4338 N N . ALA A 1 534 ? 36.439 -1.876 -40.605 1.00 97.12 534 ALA A N 1
ATOM 4339 C CA . ALA A 1 534 ? 35.759 -1.936 -41.898 1.00 97.12 534 ALA A CA 1
ATOM 4340 C C . ALA A 1 534 ? 36.744 -1.917 -43.065 1.00 97.12 534 ALA A C 1
ATOM 4342 O O . ALA A 1 534 ? 36.514 -2.588 -44.065 1.00 97.12 534 ALA A O 1
ATOM 4343 N N . LYS A 1 535 ? 37.861 -1.197 -42.922 1.00 97.50 535 LYS A N 1
ATOM 4344 C CA . LYS A 1 535 ? 38.964 -1.257 -43.883 1.00 97.50 535 LYS A CA 1
ATOM 4345 C C . LYS A 1 535 ? 39.571 -2.663 -43.951 1.00 97.50 535 LYS A C 1
ATOM 4347 O O . LYS A 1 535 ? 39.764 -3.165 -45.049 1.00 97.50 535 LYS A O 1
ATOM 4352 N N . LEU A 1 536 ? 39.797 -3.314 -42.807 1.00 97.56 536 LEU A N 1
ATOM 4353 C CA . LEU A 1 536 ? 40.264 -4.705 -42.778 1.00 97.56 536 LEU A CA 1
ATOM 4354 C C . LEU A 1 536 ? 39.288 -5.641 -43.508 1.00 97.56 536 LEU A C 1
ATOM 4356 O O . LEU A 1 536 ? 39.709 -6.451 -44.325 1.00 97.56 536 LEU A O 1
ATOM 4360 N N . PHE A 1 537 ? 37.984 -5.519 -43.245 1.00 97.94 537 PHE A N 1
ATOM 4361 C CA . PHE A 1 537 ? 36.975 -6.325 -43.937 1.00 97.94 537 PHE A CA 1
ATOM 4362 C C . PHE A 1 537 ? 36.970 -6.077 -45.452 1.00 97.94 537 PHE A C 1
ATOM 4364 O O . PHE A 1 537 ? 36.909 -7.023 -46.228 1.00 97.94 537 PHE A O 1
ATOM 4371 N N . GLU A 1 538 ? 37.076 -4.818 -45.886 1.00 97.94 538 GLU A N 1
ATOM 4372 C CA . GLU A 1 538 ? 37.189 -4.465 -47.306 1.00 97.94 538 GLU A CA 1
ATOM 4373 C C . GLU A 1 538 ? 38.415 -5.120 -47.964 1.00 97.94 538 GLU A C 1
ATOM 4375 O O . GLU A 1 538 ? 38.304 -5.648 -49.069 1.00 97.94 538 GLU A O 1
ATOM 4380 N N . GLU A 1 539 ? 39.569 -5.114 -47.293 1.00 97.25 539 GLU A N 1
ATOM 4381 C CA . GLU A 1 539 ? 40.790 -5.772 -47.776 1.00 97.25 539 GLU A CA 1
ATOM 4382 C C . GLU A 1 539 ? 40.602 -7.290 -47.903 1.00 97.25 539 GLU A C 1
ATOM 4384 O O . GLU A 1 539 ? 40.992 -7.870 -48.914 1.00 97.25 539 GLU A O 1
ATOM 4389 N N . LEU A 1 540 ? 39.942 -7.929 -46.930 1.00 97.50 540 LEU A N 1
ATOM 4390 C CA . LEU A 1 540 ? 39.608 -9.356 -46.990 1.00 97.50 540 LEU A CA 1
ATOM 4391 C C . LEU A 1 540 ? 38.708 -9.688 -48.187 1.00 97.50 540 LEU A C 1
ATOM 4393 O O . LEU A 1 540 ? 38.993 -10.645 -48.902 1.00 97.50 540 LEU A O 1
ATOM 4397 N N . VAL A 1 541 ? 37.679 -8.871 -48.439 1.00 97.06 541 VAL A N 1
ATOM 4398 C CA . VAL A 1 541 ? 36.775 -9.037 -49.589 1.00 97.06 541 VAL A CA 1
ATOM 4399 C C . VAL A 1 541 ? 37.532 -8.885 -50.908 1.00 97.06 541 VAL A C 1
ATOM 4401 O O . VAL A 1 541 ? 37.358 -9.699 -51.805 1.00 97.06 541 VAL A O 1
ATOM 4404 N N . ARG A 1 542 ? 38.391 -7.866 -51.039 1.00 95.75 542 ARG A N 1
ATOM 4405 C CA . ARG A 1 542 ? 39.159 -7.618 -52.274 1.00 95.75 542 ARG A CA 1
ATOM 4406 C C . ARG A 1 542 ? 40.193 -8.701 -52.576 1.00 95.75 542 ARG A C 1
ATOM 4408 O O . ARG A 1 542 ? 40.552 -8.874 -53.736 1.00 95.75 542 ARG A O 1
ATOM 4415 N N . ASN A 1 543 ? 40.688 -9.388 -51.549 1.00 95.94 543 ASN A N 1
ATOM 4416 C CA . ASN A 1 543 ? 41.660 -10.467 -51.701 1.00 95.94 543 ASN A CA 1
ATOM 4417 C C . ASN A 1 543 ? 41.028 -11.788 -52.174 1.00 95.94 543 ASN A C 1
ATOM 4419 O O . ASN A 1 543 ? 41.766 -12.702 -52.540 1.00 95.94 543 ASN A O 1
ATOM 4423 N N . ASP A 1 544 ? 39.697 -11.904 -52.179 1.00 94.19 544 ASP A N 1
ATOM 4424 C CA . ASP A 1 544 ? 38.978 -13.079 -52.671 1.00 94.19 544 ASP A CA 1
ATOM 4425 C C . ASP A 1 544 ? 38.330 -12.773 -54.029 1.00 94.19 544 ASP A C 1
ATOM 4427 O O . ASP A 1 544 ? 37.432 -11.942 -54.147 1.00 94.19 544 ASP A O 1
ATOM 4431 N N . ASN A 1 545 ? 38.790 -13.464 -55.073 1.00 90.31 545 ASN A N 1
ATOM 4432 C CA . ASN A 1 545 ? 38.368 -13.237 -56.456 1.00 90.31 545 ASN A CA 1
ATOM 4433 C C . ASN A 1 545 ? 36.900 -13.605 -56.738 1.00 90.31 545 ASN A C 1
ATOM 4435 O O . ASN A 1 545 ? 36.390 -13.254 -57.802 1.00 90.31 545 ASN A O 1
ATOM 4439 N N . LYS A 1 546 ? 36.219 -14.296 -55.815 1.00 90.56 546 LYS A N 1
ATOM 4440 C CA . LYS A 1 546 ? 34.785 -14.608 -55.920 1.00 90.56 546 LYS A CA 1
ATOM 4441 C C . LYS A 1 546 ? 33.902 -13.409 -55.587 1.00 90.56 546 LYS A C 1
ATOM 4443 O O . LYS A 1 546 ? 32.704 -13.448 -55.864 1.00 90.56 546 LYS A O 1
ATOM 4448 N N . PHE A 1 547 ? 34.455 -12.362 -54.981 1.00 93.94 547 PHE A N 1
ATOM 4449 C CA . PHE A 1 547 ? 33.699 -11.221 -54.489 1.00 93.94 547 PHE A CA 1
ATOM 4450 C C . PHE A 1 547 ? 34.182 -9.919 -55.115 1.00 93.94 547 PHE A C 1
ATOM 4452 O O . PHE A 1 547 ? 35.336 -9.769 -55.509 1.00 93.94 547 PHE A O 1
ATOM 4459 N N . GLU A 1 548 ? 33.293 -8.935 -55.148 1.00 92.94 548 GLU A N 1
ATOM 4460 C CA . GLU A 1 548 ? 33.652 -7.569 -55.498 1.00 92.94 548 GLU A CA 1
ATOM 4461 C C . GLU A 1 548 ? 33.071 -6.559 -54.508 1.00 92.94 548 GLU A C 1
ATOM 4463 O O . GLU A 1 548 ? 31.981 -6.733 -53.954 1.00 92.94 548 GLU A O 1
ATOM 4468 N N . VAL A 1 549 ? 33.818 -5.475 -54.291 1.00 95.19 549 VAL A N 1
ATOM 4469 C CA . VAL A 1 549 ? 33.383 -4.324 -53.493 1.00 95.19 549 VAL A CA 1
ATOM 4470 C C . VAL A 1 549 ? 32.687 -3.332 -54.419 1.00 95.19 549 VAL A C 1
ATOM 4472 O O . VAL A 1 549 ? 33.313 -2.766 -55.311 1.00 95.19 549 VAL A O 1
ATOM 4475 N N . MET A 1 550 ? 31.403 -3.092 -54.169 1.00 91.75 550 MET A N 1
ATOM 4476 C CA . MET A 1 550 ? 30.505 -2.378 -55.085 1.00 91.75 550 MET A CA 1
ATOM 4477 C C . MET A 1 550 ? 30.561 -0.854 -54.962 1.00 91.75 550 MET A C 1
ATOM 4479 O O . MET A 1 550 ? 30.106 -0.143 -55.852 1.00 91.75 550 MET A O 1
ATOM 4483 N N . ALA A 1 551 ? 31.080 -0.331 -53.851 1.00 89.38 551 ALA A N 1
ATOM 4484 C CA . ALA A 1 551 ? 31.200 1.105 -53.630 1.00 89.38 551 ALA A CA 1
ATOM 4485 C C . ALA A 1 551 ? 32.429 1.430 -52.766 1.00 89.38 551 ALA A C 1
ATOM 4487 O O . ALA A 1 551 ? 32.762 0.648 -51.870 1.00 89.38 551 ALA A O 1
ATOM 4488 N N . PRO A 1 552 ? 33.083 2.590 -52.969 1.00 91.94 552 PRO A N 1
ATOM 4489 C CA . PRO A 1 552 ? 34.159 3.043 -52.096 1.00 91.94 552 PRO A CA 1
ATOM 4490 C C . PRO A 1 552 ? 33.701 3.169 -50.637 1.00 91.94 552 PRO A C 1
ATOM 4492 O O . PRO A 1 552 ? 32.670 3.778 -50.333 1.00 91.94 552 PRO A O 1
ATOM 4495 N N . ARG A 1 553 ? 34.490 2.624 -49.709 1.00 93.94 553 ARG A N 1
ATOM 4496 C CA . ARG A 1 553 ? 34.204 2.688 -48.274 1.00 93.94 553 ARG A CA 1
ATOM 4497 C C . ARG A 1 553 ? 34.615 4.047 -47.695 1.00 93.94 553 ARG A C 1
ATOM 4499 O O . ARG A 1 553 ? 35.791 4.303 -47.440 1.00 93.94 553 ARG A O 1
ATOM 4506 N N . ASN A 1 554 ? 33.628 4.886 -47.385 1.00 88.75 554 ASN A N 1
ATOM 4507 C CA . ASN A 1 554 ? 33.858 6.181 -46.726 1.00 88.75 554 ASN A CA 1
ATOM 4508 C C . ASN A 1 554 ? 33.946 6.076 -45.190 1.00 88.75 554 ASN A C 1
ATOM 4510 O O . ASN A 1 554 ? 34.740 6.771 -44.562 1.00 88.75 554 ASN A O 1
ATOM 4514 N N . PHE A 1 555 ? 33.159 5.183 -44.577 1.00 91.69 555 PHE A N 1
ATOM 4515 C CA . PHE A 1 555 ? 33.082 5.008 -43.118 1.00 91.69 555 PHE A CA 1
ATOM 4516 C C . PHE A 1 555 ? 33.210 3.527 -42.728 1.00 91.69 555 PHE A C 1
ATOM 4518 O O . PHE A 1 555 ? 34.164 2.873 -43.143 1.00 91.69 555 PHE A O 1
ATOM 4525 N N . ALA A 1 556 ? 32.282 2.998 -41.927 1.00 92.56 556 ALA A N 1
ATOM 4526 C CA . ALA A 1 556 ? 32.319 1.631 -41.412 1.00 92.56 556 ALA A CA 1
ATOM 4527 C C . ALA A 1 556 ? 31.327 0.669 -42.104 1.00 92.56 556 ALA A C 1
ATOM 4529 O O . ALA A 1 556 ? 31.012 -0.390 -41.572 1.00 92.56 556 ALA A O 1
ATOM 4530 N N . LEU A 1 557 ? 30.816 1.044 -43.281 1.00 94.94 557 LEU A N 1
ATOM 4531 C CA . LEU A 1 557 ? 29.955 0.211 -44.125 1.00 94.94 557 LEU A CA 1
ATOM 4532 C C . LEU A 1 557 ? 30.748 -0.270 -45.340 1.00 94.94 557 LEU A C 1
ATOM 4534 O O . LEU A 1 557 ? 31.255 0.560 -46.094 1.00 94.94 557 LEU A O 1
ATOM 4538 N N . VAL A 1 558 ? 30.788 -1.584 -45.547 1.00 96.50 558 VAL A N 1
ATOM 4539 C CA . VAL A 1 558 ? 31.317 -2.215 -46.760 1.00 96.50 558 VAL A CA 1
ATOM 4540 C C . VAL A 1 558 ? 30.164 -2.847 -47.530 1.00 96.50 558 VAL A C 1
ATOM 4542 O O . VAL A 1 558 ? 29.384 -3.629 -46.984 1.00 96.50 558 VAL A O 1
ATOM 4545 N N . CYS A 1 559 ? 30.058 -2.475 -48.801 1.00 96.25 559 CYS A N 1
ATOM 4546 C CA . CYS A 1 559 ? 29.063 -2.974 -49.738 1.00 96.25 559 CYS A CA 1
ATOM 4547 C C . CYS A 1 559 ? 29.753 -3.938 -50.701 1.00 96.25 559 CYS A C 1
ATOM 4549 O O . CYS A 1 559 ? 30.656 -3.522 -51.428 1.00 96.25 559 CYS A O 1
ATOM 4551 N N . PHE A 1 560 ? 29.347 -5.203 -50.708 1.00 95.81 560 PHE A N 1
ATOM 4552 C CA . PHE A 1 560 ? 29.986 -6.241 -51.512 1.00 95.81 560 PHE A CA 1
ATOM 4553 C C . PHE A 1 560 ? 28.960 -7.212 -52.095 1.00 95.81 560 PHE A C 1
ATOM 4555 O O . PHE A 1 560 ? 27.815 -7.272 -51.638 1.00 95.81 560 PHE A O 1
ATOM 4562 N N . ARG A 1 561 ? 29.366 -7.969 -53.111 1.00 93.25 561 ARG A N 1
ATOM 4563 C CA . ARG A 1 561 ? 28.574 -9.072 -53.663 1.00 93.25 561 ARG A CA 1
ATOM 4564 C C . ARG A 1 561 ? 29.475 -10.193 -54.172 1.00 93.25 561 ARG A C 1
ATOM 4566 O O . ARG A 1 561 ? 30.641 -9.954 -54.475 1.00 93.25 561 ARG A O 1
ATOM 4573 N N . VAL A 1 562 ? 28.923 -11.396 -54.270 1.00 92.00 562 VAL A N 1
ATOM 4574 C CA . VAL A 1 562 ? 29.525 -12.520 -54.997 1.00 92.00 562 VAL A CA 1
ATOM 4575 C C . VAL A 1 562 ? 29.343 -12.307 -56.494 1.00 92.00 562 VAL A C 1
ATOM 4577 O O . VAL A 1 562 ? 28.248 -11.946 -56.939 1.00 92.00 562 VAL A O 1
ATOM 4580 N N . LEU A 1 563 ? 30.406 -12.554 -57.252 1.00 85.44 563 LEU A N 1
ATOM 4581 C CA . LEU A 1 563 ? 30.404 -12.576 -58.708 1.00 85.44 563 LEU A CA 1
ATOM 4582 C C . LEU A 1 563 ? 29.800 -13.895 -59.223 1.00 85.44 563 LEU A C 1
ATOM 4584 O O . LEU A 1 563 ? 30.098 -14.961 -58.679 1.00 85.44 563 LEU A O 1
ATOM 4588 N N . PRO A 1 564 ? 28.966 -13.865 -60.277 1.00 73.19 564 PRO A N 1
ATOM 4589 C CA . PRO A 1 564 ? 28.509 -15.089 -60.928 1.00 73.19 564 PRO A CA 1
ATOM 4590 C C . PRO A 1 564 ? 29.706 -15.841 -61.540 1.00 73.19 564 PRO A C 1
ATOM 4592 O O . PRO A 1 564 ? 30.600 -15.225 -62.119 1.00 73.19 564 PRO A O 1
ATOM 4595 N N . TRP A 1 565 ? 29.739 -17.173 -61.409 1.00 63.62 565 TRP A N 1
ATOM 4596 C CA . TRP A 1 565 ? 30.829 -17.997 -61.945 1.00 63.62 565 TRP A CA 1
ATOM 4597 C C . TRP A 1 565 ? 30.908 -17.876 -63.481 1.00 63.62 565 TRP A C 1
ATOM 4599 O O . TRP A 1 565 ? 29.868 -17.949 -64.145 1.00 63.62 565 TRP A O 1
ATOM 4609 N N . PRO A 1 566 ? 32.102 -17.707 -64.081 1.00 56.19 566 PRO A N 1
ATOM 4610 C CA . PRO A 1 566 ? 32.229 -17.494 -65.516 1.00 56.19 566 PRO A CA 1
ATOM 4611 C C . PRO A 1 566 ? 32.074 -18.825 -66.255 1.00 56.19 566 PRO A C 1
ATOM 4613 O O . PRO A 1 566 ? 33.065 -19.507 -66.475 1.00 56.19 566 PRO A O 1
ATOM 4616 N N . ASN A 1 567 ? 30.846 -19.226 -66.603 1.00 50.81 567 ASN A N 1
ATOM 4617 C CA . ASN A 1 567 ? 30.620 -20.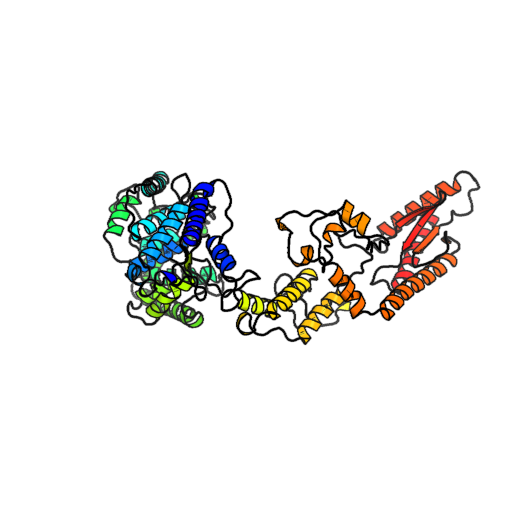296 -67.589 1.00 50.81 567 ASN A CA 1
ATOM 4618 C C . ASN A 1 567 ? 29.269 -20.266 -68.329 1.00 50.81 567 ASN A C 1
ATOM 4620 O O . ASN A 1 567 ? 29.034 -21.163 -69.133 1.00 50.81 567 ASN A O 1
ATOM 4624 N N . ASP A 1 568 ? 28.409 -19.253 -68.151 1.00 51.09 568 ASP A N 1
ATOM 4625 C CA . ASP A 1 568 ? 27.167 -19.164 -68.938 1.00 51.09 568 ASP A CA 1
ATOM 4626 C C . ASP A 1 568 ? 26.992 -17.786 -69.607 1.00 51.09 568 ASP A C 1
ATOM 4628 O O . ASP A 1 568 ? 26.724 -16.763 -68.969 1.00 51.09 568 ASP A O 1
ATOM 4632 N N . ASN A 1 569 ? 27.213 -17.757 -70.924 1.00 50.06 569 ASN A N 1
ATOM 4633 C CA . ASN A 1 569 ? 27.306 -16.563 -71.776 1.00 50.06 569 ASN A CA 1
ATOM 4634 C C . ASN A 1 569 ? 25.937 -16.047 -72.276 1.00 50.06 569 ASN A C 1
ATOM 4636 O O . ASN A 1 569 ? 25.856 -15.430 -73.340 1.00 50.06 569 ASN A O 1
ATOM 4640 N N . SER A 1 570 ? 24.847 -16.248 -71.528 1.00 58.00 570 SER A N 1
ATOM 4641 C CA . SER A 1 570 ? 23.570 -15.580 -71.825 1.00 58.00 570 SER A CA 1
ATOM 4642 C C . SER A 1 570 ? 23.508 -14.202 -71.142 1.00 58.00 570 SER A C 1
ATOM 4644 O O . SER A 1 570 ? 23.092 -14.027 -69.999 1.00 58.00 570 SER A O 1
ATOM 4646 N N . VAL A 1 571 ? 23.962 -13.183 -71.875 1.00 53.28 571 VAL A N 1
ATOM 4647 C CA . VAL A 1 571 ? 24.218 -11.805 -71.400 1.00 53.28 571 VAL A CA 1
ATOM 4648 C C . VAL A 1 571 ? 22.971 -11.079 -70.841 1.00 53.28 571 VAL A C 1
ATOM 4650 O O . VAL A 1 571 ? 23.109 -10.077 -70.148 1.00 53.28 571 VAL A O 1
ATOM 4653 N N . ALA A 1 572 ? 21.753 -11.593 -71.056 1.00 53.28 572 ALA A N 1
ATOM 4654 C CA . ALA A 1 572 ? 20.518 -10.985 -70.542 1.00 53.28 572 ALA A CA 1
ATOM 4655 C C . ALA A 1 572 ? 20.143 -11.397 -69.097 1.00 53.28 572 ALA A C 1
ATOM 4657 O O . ALA A 1 572 ? 19.472 -10.625 -68.419 1.00 53.28 572 ALA A O 1
ATOM 4658 N N . ASN A 1 573 ? 20.610 -12.552 -68.596 1.00 62.91 573 ASN A N 1
ATOM 4659 C CA . ASN A 1 573 ? 20.181 -13.115 -67.299 1.00 62.91 573 ASN A CA 1
ATOM 4660 C C . ASN A 1 573 ? 21.255 -13.074 -66.195 1.00 62.91 573 ASN A C 1
ATOM 4662 O O . ASN A 1 573 ? 20.993 -13.480 -65.064 1.00 62.91 573 ASN A O 1
ATOM 4666 N N . GLN A 1 574 ? 22.464 -12.575 -66.478 1.00 69.56 574 GLN A N 1
ATOM 4667 C CA . GLN A 1 574 ? 23.572 -12.599 -65.508 1.00 69.56 574 GLN A CA 1
ATOM 4668 C C . GLN A 1 574 ? 23.348 -11.687 -64.295 1.00 69.56 574 GLN A C 1
ATOM 4670 O O . GLN A 1 574 ? 23.716 -12.056 -63.181 1.00 69.56 574 GLN A O 1
ATOM 4675 N N . VAL A 1 575 ? 22.732 -10.514 -64.481 1.00 75.12 575 VAL A N 1
ATOM 4676 C CA . VAL A 1 575 ? 22.451 -9.584 -63.372 1.00 75.12 575 VAL A CA 1
ATOM 4677 C C . VAL A 1 575 ? 21.363 -10.146 -62.461 1.00 75.12 575 VAL A C 1
ATOM 4679 O O . VAL A 1 575 ? 21.513 -10.128 -61.243 1.00 75.12 575 VAL A O 1
ATOM 4682 N N . GLU A 1 576 ? 20.295 -10.698 -63.037 1.00 81.38 576 GLU A N 1
ATOM 4683 C CA . GLU A 1 576 ? 19.198 -11.299 -62.276 1.00 81.38 576 GLU A CA 1
ATOM 4684 C C . GLU A 1 576 ? 19.658 -12.554 -61.522 1.00 81.38 576 GLU A C 1
ATOM 4686 O O . GLU A 1 576 ? 19.375 -12.706 -60.333 1.00 81.38 576 GLU A O 1
ATOM 4691 N N . TYR A 1 577 ? 20.480 -13.390 -62.163 1.00 82.94 577 TYR A N 1
ATOM 4692 C CA . TYR A 1 577 ? 21.111 -14.537 -61.517 1.00 82.94 577 TYR A CA 1
ATOM 4693 C C . TYR A 1 577 ? 22.052 -14.123 -60.376 1.00 82.94 577 TYR A C 1
ATOM 4695 O O . TYR A 1 577 ? 21.960 -14.665 -59.275 1.00 82.94 577 TYR A O 1
ATOM 4703 N N . ALA A 1 578 ? 22.927 -13.135 -60.597 1.00 84.69 578 ALA A N 1
ATOM 4704 C CA . ALA A 1 578 ? 23.811 -12.618 -59.551 1.00 84.69 578 ALA A CA 1
ATOM 4705 C C . ALA A 1 578 ? 23.014 -12.027 -58.378 1.00 84.69 578 ALA A C 1
ATOM 4707 O O . ALA A 1 578 ? 23.399 -12.196 -57.217 1.00 84.69 578 ALA A O 1
ATOM 4708 N N . ASN A 1 579 ? 21.886 -11.373 -58.660 1.00 91.94 579 ASN A N 1
ATOM 4709 C CA . ASN A 1 579 ? 21.005 -10.834 -57.633 1.00 91.94 579 ASN A CA 1
ATOM 4710 C C . ASN A 1 579 ? 20.376 -11.944 -56.786 1.00 91.94 579 ASN A C 1
ATOM 4712 O O . ASN A 1 579 ? 20.435 -11.884 -55.556 1.00 91.94 579 ASN A O 1
ATOM 4716 N N . GLU A 1 580 ? 19.826 -12.975 -57.425 1.00 91.06 580 GLU A N 1
ATOM 4717 C CA . GLU A 1 580 ? 19.201 -14.103 -56.731 1.00 91.06 580 GLU A CA 1
ATOM 4718 C C . GLU A 1 580 ? 20.227 -14.927 -55.938 1.00 91.06 580 GLU A C 1
ATOM 4720 O O . GLU A 1 580 ? 19.965 -15.340 -54.806 1.00 91.06 580 GLU A O 1
ATOM 4725 N N . LEU A 1 581 ? 21.437 -15.101 -56.479 1.00 91.38 581 LEU A N 1
ATOM 4726 C CA . LEU A 1 581 ? 22.550 -15.744 -55.780 1.00 91.38 581 LEU A CA 1
ATOM 4727 C C . LEU A 1 581 ? 22.912 -14.994 -54.491 1.00 91.38 581 LEU A C 1
ATOM 4729 O O . LEU A 1 581 ? 23.012 -15.601 -53.425 1.00 91.38 581 LEU A O 1
ATOM 4733 N N . ASN A 1 582 ? 23.074 -13.670 -54.563 1.00 94.44 582 ASN A N 1
ATOM 4734 C CA . ASN A 1 582 ? 23.413 -12.857 -53.393 1.00 94.44 582 ASN A CA 1
ATOM 4735 C C . ASN A 1 582 ? 22.260 -12.775 -52.380 1.00 94.44 582 ASN A C 1
ATOM 4737 O O . ASN A 1 582 ? 22.508 -12.670 -51.176 1.00 94.44 582 ASN A O 1
ATOM 4741 N N . LYS A 1 583 ? 21.006 -12.872 -52.834 1.00 95.56 583 LYS A N 1
ATOM 4742 C CA . LYS A 1 583 ? 19.840 -12.984 -51.953 1.00 95.56 583 LYS A CA 1
ATOM 4743 C C . LYS A 1 583 ? 19.863 -14.292 -51.159 1.00 95.56 583 LYS A C 1
ATOM 4745 O O . LYS A 1 583 ? 19.795 -14.247 -49.931 1.00 95.56 583 LYS A O 1
ATOM 4750 N N . LYS A 1 584 ? 20.074 -15.428 -51.831 1.00 95.00 584 LYS A N 1
ATOM 4751 C CA . LYS A 1 584 ? 20.220 -16.748 -51.189 1.00 95.00 584 LYS A CA 1
ATOM 4752 C C . LYS A 1 584 ? 21.417 -16.811 -50.245 1.00 95.00 584 LYS A C 1
ATOM 4754 O O . LYS A 1 584 ? 21.310 -17.377 -49.159 1.00 95.00 584 LYS A O 1
ATOM 4759 N N . LEU A 1 585 ? 22.543 -16.208 -50.629 1.00 95.19 585 LEU A N 1
ATOM 4760 C CA . LEU A 1 585 ? 23.713 -16.104 -49.759 1.00 95.19 585 LEU A CA 1
ATOM 4761 C C . LEU A 1 585 ? 23.376 -15.355 -48.471 1.00 95.19 585 LEU A C 1
ATOM 4763 O O . LEU A 1 585 ? 23.676 -15.848 -47.386 1.00 95.19 585 LEU A O 1
ATOM 4767 N N . LEU A 1 586 ? 22.725 -14.195 -48.577 1.00 96.75 586 LEU A N 1
ATOM 4768 C CA . LEU A 1 586 ? 22.345 -13.417 -47.403 1.00 96.75 586 LEU A CA 1
ATOM 4769 C C . LEU A 1 586 ? 21.392 -14.191 -46.482 1.00 96.75 586 LEU A C 1
ATOM 4771 O O . LEU A 1 586 ? 21.596 -14.204 -45.269 1.00 96.75 586 LEU A O 1
ATOM 4775 N N . GLU A 1 587 ? 20.378 -14.846 -47.048 1.00 96.19 587 GLU A N 1
ATOM 4776 C CA . GLU A 1 587 ? 19.441 -15.690 -46.295 1.00 96.19 587 GLU A CA 1
ATOM 4777 C C . GLU A 1 587 ? 20.170 -16.832 -45.577 1.00 96.19 587 GLU A C 1
ATOM 4779 O O . GLU A 1 587 ? 19.912 -17.087 -44.401 1.00 96.19 587 GLU A O 1
ATOM 4784 N N . SER A 1 588 ? 21.132 -17.471 -46.246 1.00 95.94 588 SER A N 1
ATOM 4785 C CA . SER A 1 588 ? 21.928 -18.556 -45.673 1.00 95.94 588 SER A CA 1
ATOM 4786 C C . SER A 1 588 ? 22.840 -18.079 -44.536 1.00 95.94 588 SER A C 1
ATOM 4788 O O . SER A 1 588 ? 22.866 -18.703 -43.474 1.00 95.94 588 SER A O 1
ATOM 4790 N N . ILE A 1 589 ? 23.539 -16.952 -44.719 1.00 96.12 589 ILE A N 1
ATOM 4791 C CA . ILE A 1 589 ? 24.391 -16.348 -43.682 1.00 96.12 589 ILE A CA 1
ATOM 4792 C C . ILE A 1 589 ? 23.546 -15.986 -42.459 1.00 96.12 589 ILE A C 1
ATOM 4794 O O . ILE A 1 589 ? 23.880 -16.390 -41.345 1.00 96.12 589 ILE A O 1
ATOM 4798 N N . ASN A 1 590 ? 22.438 -15.267 -42.661 1.00 95.81 590 ASN A N 1
ATOM 4799 C CA . ASN A 1 590 ? 21.562 -14.839 -41.570 1.00 95.81 590 ASN A CA 1
ATOM 4800 C C . ASN A 1 590 ? 20.909 -16.042 -40.865 1.00 95.81 590 ASN A C 1
ATOM 4802 O O . ASN A 1 590 ? 20.781 -16.041 -39.642 1.00 95.81 590 ASN A O 1
ATOM 4806 N N . GLY A 1 591 ? 20.560 -17.096 -41.611 1.00 93.69 591 GLY A N 1
ATOM 4807 C CA . GLY A 1 591 ? 20.020 -18.347 -41.072 1.00 93.69 591 GLY A CA 1
ATOM 4808 C C . GLY A 1 591 ? 20.998 -19.134 -40.191 1.00 93.69 591 GLY A C 1
ATOM 4809 O O . GLY A 1 591 ? 20.559 -19.957 -39.393 1.00 93.69 591 GLY A O 1
ATOM 4810 N N . SER A 1 592 ? 22.306 -18.864 -40.278 1.00 92.31 592 SER A N 1
ATOM 4811 C CA . SER A 1 592 ? 23.314 -19.502 -39.416 1.00 92.31 592 SER A CA 1
ATOM 4812 C C . SER A 1 592 ? 23.264 -19.030 -37.956 1.00 92.31 592 SER A C 1
ATOM 4814 O O . SER A 1 592 ? 23.822 -19.693 -37.084 1.00 92.31 592 SER A O 1
ATOM 4816 N N . GLY A 1 593 ? 22.670 -17.860 -37.688 1.00 90.88 593 GLY A N 1
ATOM 4817 C CA . GLY A 1 593 ? 22.670 -17.217 -36.369 1.00 90.88 593 GLY A CA 1
ATOM 4818 C C . GLY A 1 593 ? 24.023 -16.642 -35.916 1.00 90.88 593 GLY A C 1
ATOM 4819 O O . GLY A 1 593 ? 24.080 -15.987 -34.879 1.00 90.88 593 GLY A O 1
ATOM 4820 N N . ASN A 1 594 ? 25.107 -16.840 -36.679 1.00 88.81 594 ASN A N 1
ATOM 4821 C CA . ASN A 1 594 ? 26.453 -16.377 -36.311 1.00 88.81 594 ASN A CA 1
ATOM 4822 C C . ASN A 1 594 ? 26.729 -14.925 -36.719 1.00 88.81 594 ASN A C 1
ATOM 4824 O O . ASN A 1 594 ? 27.535 -14.237 -36.093 1.00 88.81 594 ASN A O 1
ATOM 4828 N N . VAL A 1 595 ? 26.108 -14.475 -37.808 1.00 92.31 595 VAL A N 1
ATOM 4829 C CA . VAL A 1 595 ? 26.289 -13.141 -38.385 1.00 92.31 595 VAL A CA 1
ATOM 4830 C C . VAL A 1 595 ? 24.939 -12.664 -38.899 1.00 92.31 595 VAL A C 1
ATOM 4832 O O . VAL A 1 595 ? 24.168 -13.454 -39.434 1.00 92.31 595 VAL A O 1
ATOM 4835 N N . TYR A 1 596 ? 24.673 -11.367 -38.767 1.00 93.19 596 TYR A N 1
ATOM 4836 C CA . TYR A 1 596 ? 23.507 -10.738 -39.370 1.00 93.19 596 TYR A CA 1
ATOM 4837 C C . TYR A 1 596 ? 23.935 -9.586 -40.277 1.00 93.19 596 TYR A C 1
ATOM 4839 O O . TYR A 1 596 ? 24.641 -8.671 -39.845 1.00 93.19 596 TYR A O 1
ATOM 4847 N N . MET A 1 597 ? 23.515 -9.632 -41.538 1.00 93.56 597 MET A N 1
ATOM 4848 C CA . MET A 1 597 ? 23.755 -8.589 -42.532 1.00 93.56 597 MET A CA 1
ATOM 4849 C C . MET A 1 597 ? 22.446 -8.160 -43.194 1.00 93.56 597 MET A C 1
ATOM 4851 O O . MET A 1 597 ? 21.422 -8.842 -43.123 1.00 93.56 597 MET A O 1
ATOM 4855 N N . SER A 1 598 ? 22.485 -7.006 -43.854 1.00 92.25 598 SER A N 1
ATOM 4856 C CA . SER A 1 598 ? 21.356 -6.470 -44.622 1.00 92.25 598 SER A CA 1
ATOM 4857 C C . SER A 1 598 ? 21.743 -6.312 -46.086 1.00 92.25 598 SER A C 1
ATOM 4859 O O . SER A 1 598 ? 22.923 -6.379 -46.424 1.00 92.25 598 SER A O 1
ATOM 4861 N N . SER A 1 599 ? 20.769 -6.085 -46.960 1.00 92.50 599 SER A N 1
ATOM 4862 C CA . SER A 1 599 ? 21.004 -5.803 -48.376 1.00 92.50 599 SER A CA 1
ATOM 4863 C C . SER A 1 599 ? 20.512 -4.419 -48.787 1.00 92.50 599 SER A C 1
ATOM 4865 O O . SER A 1 599 ? 19.856 -3.702 -48.027 1.00 92.50 599 SER A O 1
ATOM 4867 N N . THR A 1 600 ? 20.879 -4.022 -50.000 1.00 91.44 600 THR A N 1
ATOM 4868 C CA . THR A 1 600 ? 20.277 -2.916 -50.751 1.00 91.44 600 THR A CA 1
ATOM 4869 C C . THR A 1 600 ? 20.368 -3.218 -52.243 1.00 91.44 600 THR A C 1
ATOM 4871 O O . THR A 1 600 ? 21.128 -4.097 -52.649 1.00 91.44 600 THR A O 1
ATOM 4874 N N . VAL A 1 601 ? 19.640 -2.460 -53.058 1.00 90.62 601 VAL A N 1
ATOM 4875 C CA . VAL A 1 601 ? 19.792 -2.468 -54.517 1.00 90.62 601 VAL A CA 1
ATOM 4876 C C . VAL A 1 601 ? 20.363 -1.124 -54.965 1.00 90.62 601 VAL A C 1
ATOM 4878 O O . VAL A 1 601 ? 19.874 -0.083 -54.527 1.00 90.62 601 VAL A O 1
ATOM 4881 N N . VAL A 1 602 ? 21.406 -1.138 -55.796 1.00 83.69 602 VAL A N 1
ATOM 4882 C CA . VAL A 1 602 ? 22.003 0.059 -56.422 1.00 83.69 602 VAL A CA 1
ATOM 4883 C C . VAL A 1 602 ? 22.166 -0.229 -57.909 1.00 83.69 602 VAL A C 1
ATOM 4885 O O . VAL A 1 602 ? 22.719 -1.266 -58.259 1.00 83.69 602 VAL A O 1
ATOM 4888 N N . ASP A 1 603 ? 21.633 0.641 -58.771 1.00 84.38 603 ASP A N 1
ATOM 4889 C CA . ASP A 1 603 ? 21.640 0.485 -60.237 1.00 84.38 603 ASP A CA 1
ATOM 4890 C C . ASP A 1 603 ? 21.191 -0.911 -60.717 1.00 84.38 603 ASP A C 1
ATOM 4892 O O . ASP A 1 603 ? 21.754 -1.502 -61.634 1.00 84.38 603 ASP A O 1
ATOM 4896 N N . GLY A 1 604 ? 20.173 -1.472 -60.054 1.00 84.25 604 GLY A N 1
ATOM 4897 C CA . GLY A 1 604 ? 19.623 -2.797 -60.365 1.00 84.25 604 GLY A CA 1
ATOM 4898 C C . GLY A 1 604 ? 20.439 -3.987 -59.843 1.00 84.25 604 GLY A C 1
ATOM 4899 O O . GLY A 1 604 ? 19.979 -5.121 -59.960 1.00 84.25 604 GLY A O 1
ATOM 4900 N N . ALA A 1 605 ? 21.599 -3.764 -59.220 1.00 87.06 605 ALA A N 1
ATOM 4901 C CA . ALA A 1 605 ? 22.404 -4.805 -58.585 1.00 87.06 605 ALA A CA 1
ATOM 4902 C C . ALA A 1 605 ? 22.039 -4.976 -57.103 1.00 87.06 605 ALA A C 1
ATOM 4904 O O . ALA A 1 605 ? 22.008 -4.005 -56.347 1.00 87.06 605 ALA A O 1
ATOM 4905 N N . TYR A 1 606 ? 21.805 -6.216 -56.674 1.00 93.44 606 TYR A N 1
ATOM 4906 C CA . TYR A 1 606 ? 21.588 -6.595 -55.280 1.00 93.44 606 TYR A CA 1
ATOM 4907 C C . TYR A 1 606 ? 22.931 -6.737 -54.559 1.00 93.44 606 TYR A C 1
ATOM 4909 O O . TYR A 1 606 ? 23.823 -7.460 -55.004 1.00 93.44 606 TYR A O 1
ATOM 4917 N N . ILE A 1 607 ? 23.077 -6.032 -53.441 1.00 93.94 607 ILE A N 1
ATOM 4918 C CA . ILE A 1 607 ? 24.352 -5.850 -52.744 1.00 93.94 607 ILE A CA 1
ATOM 4919 C C . ILE A 1 607 ? 24.170 -6.169 -51.265 1.00 93.94 607 ILE A C 1
ATOM 4921 O O . ILE A 1 607 ? 23.209 -5.715 -50.637 1.00 93.94 607 ILE A O 1
ATOM 4925 N N . ILE A 1 608 ? 25.121 -6.904 -50.690 1.00 96.75 608 ILE A N 1
ATOM 4926 C CA . ILE A 1 608 ? 25.173 -7.205 -49.260 1.00 96.75 608 ILE A CA 1
ATOM 4927 C C . ILE A 1 608 ? 25.935 -6.088 -48.539 1.00 96.75 608 ILE A C 1
ATOM 4929 O O . ILE A 1 608 ? 26.972 -5.597 -48.990 1.00 96.75 608 ILE A O 1
ATOM 4933 N N . ARG A 1 609 ? 25.400 -5.667 -47.396 1.00 96.62 609 ARG A N 1
ATOM 4934 C CA . ARG A 1 609 ? 25.906 -4.574 -46.567 1.00 96.62 609 ARG A CA 1
ATOM 4935 C C . ARG A 1 609 ? 26.419 -5.127 -45.247 1.00 96.62 609 ARG A C 1
ATOM 4937 O O . ARG A 1 609 ? 25.633 -5.554 -44.398 1.00 96.62 609 ARG A O 1
ATOM 4944 N N . CYS A 1 610 ? 27.728 -5.030 -45.048 1.00 94.75 610 CYS A N 1
ATOM 4945 C CA . CYS A 1 610 ? 28.365 -5.274 -43.763 1.00 94.75 610 CYS A CA 1
ATOM 4946 C C . CYS A 1 610 ? 28.614 -3.933 -43.064 1.00 94.75 610 CYS A C 1
ATOM 4948 O O . CYS A 1 610 ? 29.442 -3.136 -43.510 1.00 94.75 610 CYS A O 1
ATOM 4950 N N . VAL A 1 611 ? 27.872 -3.660 -41.987 1.00 93.38 611 VAL A N 1
ATOM 4951 C CA . VAL A 1 611 ? 28.045 -2.451 -41.171 1.00 93.38 611 VAL A CA 1
ATOM 4952 C C . VAL A 1 611 ? 28.752 -2.823 -39.879 1.00 93.38 611 VAL A C 1
ATOM 4954 O O . VAL A 1 611 ? 28.195 -3.525 -39.038 1.00 93.38 611 VAL A O 1
ATOM 4957 N N . ILE A 1 612 ? 29.961 -2.306 -39.693 1.00 91.50 612 ILE A N 1
ATOM 4958 C CA . ILE A 1 612 ? 30.720 -2.485 -38.459 1.00 91.50 612 ILE A CA 1
ATOM 4959 C C . ILE A 1 612 ? 30.380 -1.332 -37.522 1.00 91.50 612 ILE A C 1
ATOM 4961 O O . ILE A 1 612 ? 30.810 -0.195 -37.720 1.00 91.50 612 ILE A O 1
ATOM 4965 N N . GLY A 1 613 ? 29.558 -1.623 -36.517 1.00 81.31 613 GLY A N 1
ATOM 4966 C CA . GLY A 1 613 ? 29.038 -0.588 -35.625 1.00 81.31 613 GLY A CA 1
ATOM 4967 C C . GLY A 1 613 ? 28.634 -1.039 -34.226 1.00 81.31 613 GLY A C 1
ATOM 4968 O O . GLY A 1 613 ? 28.384 -0.175 -33.389 1.00 81.31 613 GLY A O 1
ATOM 4969 N N . ALA A 1 614 ? 28.575 -2.345 -33.949 1.00 82.75 614 ALA A N 1
ATOM 4970 C CA . ALA A 1 614 ? 28.183 -2.832 -32.630 1.00 82.75 614 ALA A CA 1
ATOM 4971 C C . ALA A 1 614 ? 29.322 -2.658 -31.610 1.00 82.75 614 ALA A C 1
ATOM 4973 O O . ALA A 1 614 ? 30.489 -2.872 -31.927 1.00 82.75 614 ALA A O 1
ATOM 4974 N N . THR A 1 615 ? 28.983 -2.291 -30.369 1.00 78.19 615 THR A N 1
ATOM 4975 C CA . THR A 1 615 ? 29.956 -1.927 -29.313 1.00 78.19 615 THR A CA 1
ATOM 4976 C C . THR A 1 615 ? 30.976 -3.003 -29.014 1.00 78.19 615 THR A C 1
ATOM 4978 O O . THR A 1 615 ? 32.129 -2.701 -28.737 1.00 78.19 615 THR A O 1
ATOM 4981 N N . LEU A 1 616 ? 30.518 -4.253 -29.023 1.00 86.19 616 LEU A N 1
ATOM 4982 C CA . LEU A 1 616 ? 31.314 -5.417 -28.651 1.00 86.19 616 LEU A CA 1
ATOM 4983 C C . LEU A 1 616 ? 32.032 -6.020 -29.866 1.00 86.19 616 LEU A C 1
ATOM 4985 O O . LEU A 1 616 ? 32.663 -7.071 -29.767 1.00 86.19 616 LEU A O 1
ATOM 4989 N N . THR A 1 617 ? 31.912 -5.403 -31.046 1.00 89.44 617 THR A N 1
ATOM 4990 C CA . THR A 1 617 ? 32.631 -5.868 -32.226 1.00 89.44 617 THR A CA 1
ATOM 4991 C C . THR A 1 617 ? 34.116 -5.566 -32.071 1.00 89.44 617 THR A C 1
ATOM 4993 O O . THR A 1 617 ? 34.532 -4.429 -31.880 1.00 89.44 617 THR A O 1
ATOM 4996 N N . GLU A 1 618 ? 34.916 -6.614 -32.213 1.00 93.12 618 GLU A N 1
ATOM 4997 C CA . GLU A 1 618 ? 36.368 -6.574 -32.213 1.00 93.12 618 GLU A CA 1
ATOM 4998 C C . GLU A 1 618 ? 36.863 -7.146 -33.541 1.00 93.12 618 GLU A C 1
ATOM 5000 O O . GLU A 1 618 ? 36.123 -7.817 -34.266 1.00 93.12 618 GLU A O 1
ATOM 5005 N N . GLU A 1 619 ? 38.145 -6.953 -33.836 1.00 94.88 619 GLU A N 1
ATOM 5006 C CA . GLU A 1 619 ? 38.773 -7.413 -35.076 1.00 94.88 619 GLU A CA 1
ATOM 5007 C C . GLU A 1 619 ? 38.570 -8.922 -35.323 1.00 94.88 619 GLU A C 1
ATOM 5009 O O . GLU A 1 619 ? 38.240 -9.342 -36.433 1.00 94.88 619 GLU A O 1
ATOM 5014 N N . ARG A 1 620 ? 38.641 -9.741 -34.263 1.00 95.62 620 ARG A N 1
ATOM 5015 C CA . ARG A 1 620 ? 38.378 -11.191 -34.325 1.00 95.62 620 ARG A CA 1
ATOM 5016 C C . ARG A 1 620 ? 36.975 -11.533 -34.836 1.00 95.62 620 ARG A C 1
ATOM 5018 O O . ARG A 1 620 ? 36.809 -12.522 -35.550 1.00 95.62 620 ARG A O 1
ATOM 5025 N N . HIS A 1 621 ? 35.974 -10.716 -34.500 1.00 96.00 621 HIS A N 1
ATOM 5026 C CA . HIS A 1 621 ? 34.588 -10.921 -34.922 1.00 96.00 621 HIS A CA 1
ATOM 5027 C C . HIS A 1 621 ? 34.439 -10.638 -36.420 1.00 96.00 621 HIS A C 1
ATOM 5029 O O . HIS A 1 621 ? 33.756 -11.381 -37.118 1.00 96.00 621 HIS A O 1
ATOM 5035 N N . VAL A 1 622 ? 35.146 -9.628 -36.932 1.00 96.94 622 VAL A N 1
ATOM 5036 C CA . VAL A 1 622 ? 35.176 -9.281 -38.362 1.00 96.94 622 VAL A CA 1
ATOM 5037 C C . VAL A 1 622 ? 35.812 -10.397 -39.189 1.00 96.94 622 VAL A C 1
ATOM 5039 O O . VAL A 1 622 ? 35.254 -10.815 -40.202 1.00 96.94 622 VAL A O 1
ATOM 5042 N N . ILE A 1 623 ? 36.938 -10.938 -38.721 1.00 96.69 623 ILE A N 1
ATOM 5043 C CA . ILE A 1 623 ? 37.615 -12.070 -39.370 1.00 96.69 623 ILE A CA 1
ATOM 5044 C C . ILE A 1 623 ? 36.711 -13.307 -39.363 1.00 96.69 623 ILE A C 1
ATOM 5046 O O . ILE A 1 623 ? 36.601 -14.001 -40.374 1.00 96.69 623 ILE A O 1
ATOM 5050 N N . ARG A 1 624 ? 36.035 -13.597 -38.242 1.00 95.88 624 ARG A N 1
ATOM 5051 C CA . ARG A 1 624 ? 35.099 -14.727 -38.168 1.00 95.88 624 ARG A CA 1
ATOM 5052 C C . ARG A 1 624 ? 33.910 -14.535 -39.106 1.00 95.88 624 ARG A C 1
ATOM 5054 O O . ARG A 1 624 ? 33.544 -15.490 -39.783 1.00 95.88 624 ARG A O 1
ATOM 5061 N N . ALA A 1 625 ? 33.351 -13.329 -39.178 1.00 96.31 625 ALA A N 1
ATOM 5062 C CA . ALA A 1 625 ? 32.250 -13.020 -40.082 1.00 96.31 625 ALA A CA 1
ATOM 5063 C C . ALA A 1 625 ? 32.638 -13.243 -41.549 1.00 96.31 625 ALA A C 1
ATOM 5065 O O . ALA A 1 625 ? 31.863 -13.830 -42.300 1.00 96.31 625 ALA A O 1
ATOM 5066 N N . TRP A 1 626 ? 33.856 -12.854 -41.936 1.00 97.44 626 TRP A N 1
ATOM 5067 C CA . TRP A 1 626 ? 34.376 -13.132 -43.274 1.00 97.44 626 TRP A CA 1
ATOM 5068 C C . TRP A 1 626 ? 34.478 -14.634 -43.570 1.00 97.44 626 TRP A C 1
ATOM 5070 O O . TRP A 1 626 ? 34.008 -15.081 -44.611 1.00 97.44 626 TRP A O 1
ATOM 5080 N N . LYS A 1 627 ? 34.987 -15.437 -42.626 1.00 96.88 627 LYS A N 1
ATOM 5081 C CA . LYS A 1 627 ? 35.038 -16.904 -42.785 1.00 96.88 627 LYS A CA 1
ATOM 5082 C C . LYS A 1 627 ? 33.654 -17.517 -43.006 1.00 96.88 627 LYS A C 1
ATOM 5084 O O . LYS A 1 627 ? 33.502 -18.349 -43.887 1.00 96.88 627 LYS A O 1
ATOM 5089 N N . VAL A 1 628 ? 32.646 -17.071 -42.252 1.00 96.38 628 VAL A N 1
ATOM 5090 C CA . VAL A 1 628 ? 31.256 -17.530 -42.429 1.00 96.38 628 VAL A CA 1
ATOM 5091 C C . VAL A 1 628 ? 30.742 -17.170 -43.827 1.00 96.38 628 VAL A C 1
ATOM 5093 O O . VA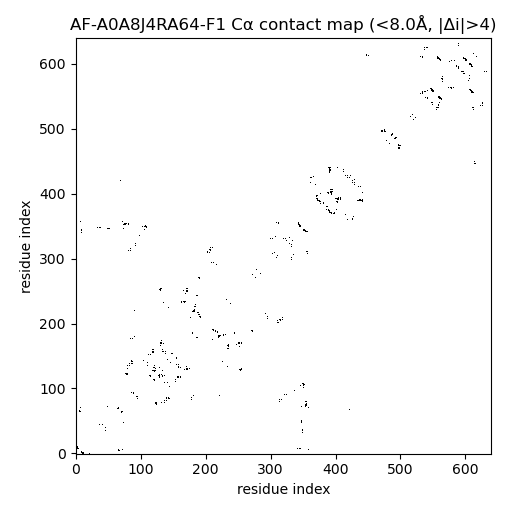L A 1 628 ? 30.141 -18.007 -44.491 1.00 96.38 628 VAL A O 1
ATOM 5096 N N . ILE A 1 629 ? 31.014 -15.958 -44.320 1.00 96.69 629 ILE A N 1
ATOM 5097 C CA . ILE A 1 629 ? 30.637 -15.572 -45.689 1.00 96.69 629 ILE A CA 1
ATOM 5098 C C . ILE A 1 629 ? 31.266 -16.515 -46.719 1.00 96.69 629 ILE A C 1
ATOM 5100 O O . ILE A 1 629 ? 30.562 -16.976 -47.615 1.00 96.69 629 ILE A O 1
ATOM 5104 N N . GLN A 1 630 ? 32.559 -16.818 -46.585 1.00 95.38 630 GLN A N 1
ATOM 5105 C CA . GLN A 1 630 ? 33.260 -17.723 -47.497 1.00 95.38 630 GLN A CA 1
ATOM 5106 C C . GLN A 1 630 ? 32.676 -19.142 -47.449 1.00 95.38 630 GLN A C 1
ATOM 5108 O O . GLN A 1 630 ? 32.331 -19.681 -48.495 1.00 95.38 630 GLN A O 1
ATOM 5113 N N . GLU A 1 631 ? 32.476 -19.706 -46.252 1.00 95.25 631 GLU A N 1
ATOM 5114 C CA . GLU A 1 631 ? 31.886 -21.040 -46.049 1.00 95.25 631 GLU A CA 1
ATOM 5115 C C . GLU A 1 631 ? 30.509 -21.164 -46.732 1.00 95.25 631 GLU A C 1
ATOM 5117 O O . GLU A 1 631 ? 30.237 -22.133 -47.445 1.00 95.25 631 GLU A O 1
ATOM 5122 N N . HIS A 1 632 ? 29.644 -20.160 -46.560 1.00 95.19 632 HIS A N 1
ATOM 5123 C CA . HIS A 1 632 ? 28.307 -20.154 -47.155 1.00 95.19 632 HIS A CA 1
ATOM 5124 C C . HIS A 1 632 ? 28.318 -19.871 -48.665 1.00 95.19 632 HIS A C 1
ATOM 5126 O O . HIS A 1 632 ? 27.516 -20.451 -49.399 1.00 95.19 632 HIS A O 1
ATOM 5132 N N . ALA A 1 633 ? 29.220 -19.013 -49.148 1.00 92.94 633 ALA A N 1
ATOM 5133 C CA . ALA A 1 633 ? 29.386 -18.772 -50.578 1.00 92.94 633 ALA A CA 1
ATOM 5134 C C . ALA A 1 633 ? 29.887 -20.031 -51.296 1.00 92.94 633 ALA A C 1
ATOM 5136 O O . ALA A 1 633 ? 29.324 -20.405 -52.322 1.00 92.94 633 ALA A O 1
ATOM 5137 N N . ASP A 1 634 ? 30.865 -20.737 -50.728 1.00 91.31 634 ASP A N 1
ATOM 5138 C CA . ASP A 1 634 ? 31.404 -21.976 -51.297 1.00 91.31 634 ASP A CA 1
ATOM 5139 C C . ASP A 1 634 ? 30.350 -23.089 -51.338 1.00 91.31 634 ASP A C 1
ATOM 5141 O O . ASP A 1 634 ? 30.228 -23.798 -52.338 1.00 91.31 634 ASP A O 1
ATOM 5145 N N . ALA A 1 635 ? 29.516 -23.208 -50.301 1.00 90.31 635 ALA A N 1
ATOM 5146 C CA . ALA A 1 635 ? 28.405 -24.160 -50.280 1.00 90.31 635 ALA A CA 1
ATOM 5147 C C . ALA A 1 635 ? 27.324 -23.871 -51.342 1.00 90.31 635 ALA A C 1
ATOM 5149 O O . ALA A 1 635 ? 26.649 -24.795 -51.799 1.00 90.31 635 ALA A O 1
ATOM 5150 N N . LEU A 1 636 ? 27.130 -22.605 -51.724 1.00 87.44 636 LEU A N 1
ATOM 5151 C CA . LEU A 1 636 ? 26.177 -22.215 -52.768 1.00 87.44 636 LEU A CA 1
ATOM 5152 C C . LEU A 1 636 ? 26.771 -22.343 -54.170 1.00 87.44 636 LEU A C 1
ATOM 5154 O O . LEU A 1 636 ? 26.077 -22.787 -55.080 1.00 87.44 636 LEU A O 1
ATOM 5158 N N . LEU A 1 637 ? 28.047 -21.999 -54.333 1.00 82.88 637 LEU A N 1
ATOM 5159 C CA . LEU A 1 637 ? 28.761 -22.098 -55.605 1.00 82.88 637 LEU A CA 1
ATOM 5160 C C . LEU A 1 637 ? 29.125 -23.542 -55.978 1.00 82.88 637 LEU A C 1
ATOM 5162 O O . LEU A 1 637 ? 29.333 -23.807 -57.150 1.00 82.88 637 LEU A O 1
ATOM 5166 N N . SER A 1 638 ? 29.183 -24.470 -55.015 1.00 74.75 638 SER A N 1
ATOM 5167 C CA . SER A 1 638 ? 29.414 -25.908 -55.261 1.00 74.75 638 SER A CA 1
ATOM 5168 C C . SER A 1 638 ? 28.144 -26.718 -55.559 1.00 74.75 638 SER A C 1
ATOM 5170 O O . SER A 1 638 ? 28.241 -27.888 -55.925 1.00 74.75 638 SER A O 1
ATOM 5172 N N . LYS A 1 639 ? 26.954 -26.131 -55.365 1.00 55.97 639 LYS A N 1
ATOM 5173 C CA . LYS A 1 639 ? 25.649 -26.766 -55.635 1.00 55.97 639 LYS A CA 1
ATOM 5174 C C . LYS A 1 639 ? 25.092 -26.482 -57.036 1.00 55.97 639 LYS A C 1
ATOM 5176 O O . LYS A 1 639 ? 24.084 -27.089 -57.394 1.00 55.97 639 LYS A O 1
ATOM 5181 N N . ASN A 1 640 ? 25.737 -25.592 -57.784 1.00 46.44 640 ASN A N 1
ATOM 5182 C CA . ASN A 1 640 ? 25.505 -25.319 -59.204 1.00 46.44 640 ASN A CA 1
ATOM 5183 C C . ASN A 1 640 ? 26.742 -25.745 -59.994 1.00 46.44 640 ASN A C 1
ATOM 5185 O O . ASN A 1 640 ? 26.576 -26.024 -61.200 1.00 46.44 640 ASN A O 1
#